Protein AF-A0A7S1M5G4-F1 (afdb_monomer_lite)

Secondary structure (DSSP, 8-state):
---EEEEEEESSSTT---GGGEEEEE-SSHHHHHHHHHHSTT--EEEEETTT-EEEEE-S---EEEEEEEEEEEE-PPPGGGS--SS-------TT---PPP---EEE--HHHHHHHHHHHHH-HHHHHHHHHHHH-SSSTT-----EEEEEES--TT-SS---TTPPPPPPPPSSTT---TTSB-TTS-B--EEETTEEEEEETTTHHHHSSS-GGG-TT----EEEE--TT-TT----HHHHHHHHHHHHHHHH-TT-EEEEEES---GGGBTTS-SS--TTSSBBPPSHHHHHHHHHHHHHHHHHHHHTT---SEEESSSSTT---SSS--B--HHHHHHHHHHHHHHHTT-SEEEEEEE-TT-THHHHHHHHHSTTT-SEEEE--SS--

Foldseek 3Di:
DQWFAQKDFAAQEQPHDDPVFWDKDFDQDPVRLVVVLVPDQQQFKWKAANVGRIITGGNHHGNHIYRHHRMTIDGHDTDPVRPDPDPDDDDDDDPVDDDDDDLFDAEEPELLNLVVLVVCCVVPVPVSLVVLCQDCAPDDPRRPNGQEYEYAQAHDPSDPDHDHQQADDWDDWDPDQLAGDPVQADPVRFGDFDDDDQKTKAWAAQCCVQPVDSRRNPDPRRPITTIGIDCLVSPSGHDDPSVVSVLVSVVSSCVNPVNRAYEYAYQADQLRQFQNSDQADDAVRFAGDDDPSSLLSLLVNVLCVQVVCVVSVRHHQEYEHHAQLCDGHRGRHGNYALLRSLVSLVSNCVRNPPPNAYAYHNEAQPCCVSSVSSCVSRPPSHPYHHYDHPDDD

Sequence (393 aa):
MNGGTNQACRGESSSDSLDSYFHLTTADSLNSCRLLCEAQTCCTGMEYNVASGRCELWTKKIEASSSVTGYTCQVWNPQPQCESWDGVTRIDVDATKEFQTMQGFGAAMTQSSAHVLKKLKDKNSALYNKVMNRLFGVRGKKAAGISMVRFPIGSCDYSRTEQTYDDVPQPPCATHKGECHPSCSKPNGACDPIFAGDLYFGMAGNCLGACGTSDCAGCTDCQECCCVASDYGLSSFGLDYETQDIVEVLQDAKAKNPHLVIMGSPWTPPRWLKWGGTLGGNSNQNTLLGGDAVLNAYAKYFLKVKQTFAGLGLPLDYLTLQNEPLHAPQYPGMYLSAEDYASLGQKVREKLGSTPKLLAYDHNWDNPEYATEVFQKAPGVFNGTAFHCYAGQ

InterPro domains:
  IPR001139 Glycoside hydrolase family 30 [PTHR11069] (228-390)
  IPR003609 PAN/Apple domain [PS50948] (9-73)
  IPR017853 Glycoside hydrolase superfamily [SSF51445] (102-171)
  IPR017853 Glycoside hydrolase superfamily [SSF51445] (231-391)
  IPR033453 Glycosyl hydrolase family 30, TIM-barrel domain [PF02055] (102-170)
  IPR033453 Glycosyl hydrolase family 30, TIM-barrel domain [PF02055] (228-326)

Radius of gyration: 31.98 Å; chains: 1; bounding box: 83×38×83 Å

pLDDT: mean 86.62, std 16.12, range [44.12, 98.88]

Structure (mmCIF, N/CA/C/O backbone):
data_AF-A0A7S1M5G4-F1
#
_entry.id   AF-A0A7S1M5G4-F1
#
loop_
_atom_site.group_PDB
_atom_site.id
_atom_site.type_symbol
_atom_site.label_atom_id
_atom_site.label_alt_id
_atom_site.label_comp_id
_atom_site.label_asym_id
_atom_site.label_entity_id
_atom_site.label_seq_id
_atom_site.pdbx_PDB_ins_code
_atom_site.Cartn_x
_atom_site.Cartn_y
_atom_site.Cartn_z
_atom_site.occupancy
_atom_site.B_iso_or_equiv
_atom_site.auth_seq_id
_atom_site.auth_comp_id
_atom_site.auth_asym_id
_atom_site.auth_atom_id
_atom_site.pdbx_PDB_model_num
ATOM 1 N N . MET A 1 1 ? -46.353 0.782 44.910 1.00 51.69 1 MET A N 1
ATOM 2 C CA . MET A 1 1 ? -45.081 0.030 45.002 1.00 51.69 1 MET A CA 1
ATOM 3 C C . MET A 1 1 ? -44.900 -0.582 43.631 1.00 51.69 1 MET A C 1
ATOM 5 O O . MET A 1 1 ? -45.645 -1.494 43.315 1.00 51.69 1 MET A O 1
ATOM 9 N N . ASN A 1 2 ? -44.042 -0.011 42.786 1.00 65.25 2 ASN A N 1
ATOM 10 C CA . ASN A 1 2 ? -44.103 -0.252 41.336 1.00 65.25 2 ASN A CA 1
ATOM 11 C C . ASN A 1 2 ? -43.079 -1.297 40.872 1.00 65.25 2 ASN A C 1
ATOM 13 O O . ASN A 1 2 ? -42.694 -1.318 39.721 1.00 65.25 2 ASN A O 1
ATOM 17 N N . GLY A 1 3 ? -42.601 -2.154 41.768 1.00 79.19 3 GLY A N 1
ATOM 18 C CA . GLY A 1 3 ? -41.610 -3.178 41.463 1.00 79.19 3 GLY A CA 1
ATOM 19 C C . GLY A 1 3 ? -41.200 -3.929 42.724 1.00 79.19 3 GLY A C 1
ATOM 20 O O . GLY A 1 3 ? -41.674 -3.630 43.823 1.00 79.19 3 GLY A O 1
ATOM 21 N N . GLY A 1 4 ? -40.326 -4.916 42.571 1.00 91.25 4 GLY A N 1
ATOM 22 C CA . GLY A 1 4 ? -39.830 -5.744 43.662 1.00 91.25 4 GLY A CA 1
ATOM 23 C C . GLY A 1 4 ? -39.446 -7.148 43.213 1.00 91.25 4 GLY A C 1
ATOM 24 O O . GLY A 1 4 ? -39.550 -7.509 42.043 1.00 91.25 4 GLY A O 1
ATOM 25 N N . THR A 1 5 ? -38.998 -7.954 44.169 1.00 93.75 5 THR A N 1
ATOM 26 C CA . THR A 1 5 ? -38.780 -9.390 43.973 1.00 93.75 5 THR A CA 1
ATOM 27 C C . THR A 1 5 ? -40.122 -10.125 43.946 1.00 93.75 5 THR A C 1
ATOM 29 O O . THR A 1 5 ? -41.045 -9.760 44.673 1.00 93.75 5 THR A O 1
ATOM 32 N N . ASN A 1 6 ? -40.219 -11.179 43.135 1.00 95.38 6 ASN A N 1
ATOM 33 C CA . ASN A 1 6 ? -41.458 -11.899 42.816 1.00 95.38 6 ASN A CA 1
ATOM 34 C C . ASN A 1 6 ? -42.544 -10.990 42.218 1.00 95.38 6 ASN A C 1
ATOM 36 O O . ASN A 1 6 ? -43.731 -11.122 42.525 1.00 95.38 6 ASN A O 1
ATOM 40 N N . GLN A 1 7 ? -42.117 -10.043 41.383 1.00 96.38 7 GLN A N 1
ATOM 41 C CA . GLN A 1 7 ? -42.983 -9.101 40.687 1.00 96.38 7 GLN A CA 1
ATOM 42 C C . GLN A 1 7 ? -42.578 -9.027 39.218 1.00 96.38 7 GLN A C 1
ATOM 44 O O . GLN A 1 7 ? -41.393 -8.927 38.901 1.00 96.38 7 GLN A O 1
ATOM 49 N N . ALA A 1 8 ? -43.579 -9.045 38.351 1.00 95.38 8 ALA A N 1
ATOM 50 C CA . ALA A 1 8 ? -43.473 -8.793 36.925 1.00 95.38 8 ALA A CA 1
ATOM 51 C C . ALA A 1 8 ? -43.920 -7.348 36.635 1.00 95.38 8 ALA A C 1
ATOM 53 O O . ALA A 1 8 ? -44.889 -6.874 37.238 1.00 95.38 8 ALA A O 1
ATOM 54 N N . CYS A 1 9 ? -43.207 -6.638 35.766 1.00 95.88 9 CYS A N 1
ATOM 55 C CA . CYS A 1 9 ? -43.467 -5.239 35.443 1.00 95.88 9 CYS A CA 1
ATOM 56 C C . CYS A 1 9 ? -44.732 -5.095 34.597 1.00 95.88 9 CYS A C 1
ATOM 58 O O . CYS A 1 9 ? -45.063 -5.961 33.787 1.00 95.88 9 CYS A O 1
ATOM 60 N N . ARG A 1 10 ? -45.490 -4.020 34.811 1.00 95.06 10 ARG A N 1
ATOM 61 C CA . ARG A 1 10 ? -46.729 -3.743 34.082 1.00 95.06 10 ARG A CA 1
ATOM 62 C C . ARG A 1 10 ? -46.830 -2.263 33.729 1.00 95.06 10 ARG A C 1
ATOM 64 O O . ARG A 1 10 ? -46.218 -1.422 34.384 1.00 95.06 10 ARG A O 1
ATOM 71 N N . GLY A 1 11 ? -47.619 -1.963 32.701 1.00 91.50 11 GLY A N 1
ATOM 72 C CA . GLY A 1 11 ? -47.947 -0.592 32.316 1.00 91.50 11 GLY A CA 1
ATOM 73 C C . GLY A 1 11 ? -48.905 0.058 33.317 1.00 91.50 11 GLY A C 1
ATOM 74 O O . GLY A 1 11 ? -48.614 0.132 34.507 1.00 91.50 11 GLY A O 1
ATOM 75 N N . GLU A 1 12 ? -50.064 0.513 32.855 1.00 90.25 12 GLU A N 1
ATOM 76 C CA . GLU A 1 12 ? -51.000 1.329 33.651 1.00 90.25 12 GLU A CA 1
ATOM 77 C C . GLU A 1 12 ? -51.749 0.535 34.739 1.00 90.25 12 GLU A C 1
ATOM 79 O O . GLU A 1 12 ? -52.248 1.099 35.712 1.00 90.25 12 GLU A O 1
ATOM 84 N N . SER A 1 13 ? -51.843 -0.790 34.599 1.00 92.19 13 SER A N 1
ATOM 85 C CA . SER A 1 13 ? -52.548 -1.674 35.537 1.00 92.19 13 SER A CA 1
ATOM 86 C C . SER A 1 13 ? -51.855 -3.029 35.661 1.00 92.19 13 SER A C 1
ATOM 88 O O . SER A 1 13 ? -51.058 -3.399 34.808 1.00 92.19 13 SER A O 1
ATOM 90 N N . SER A 1 14 ? -52.178 -3.824 36.685 1.00 92.31 14 SER A N 1
ATOM 91 C CA . SER A 1 14 ? -51.557 -5.146 36.902 1.00 92.31 14 SER A CA 1
ATOM 92 C C . SER A 1 14 ? -51.797 -6.162 35.767 1.00 92.31 14 SER A C 1
ATOM 94 O O . SER A 1 14 ? -51.085 -7.168 35.679 1.00 92.31 14 SER A O 1
ATOM 96 N N . SER A 1 15 ? -52.770 -5.899 34.892 1.00 91.50 15 SER A N 1
ATOM 97 C CA . SER A 1 15 ? -53.077 -6.679 33.686 1.00 91.50 15 SER A CA 1
ATOM 98 C C . SER A 1 15 ? -52.502 -6.093 32.390 1.00 91.50 15 SER A C 1
ATOM 100 O O . SER A 1 15 ? -52.625 -6.729 31.349 1.00 91.50 15 SER A O 1
ATOM 102 N N . ASP A 1 16 ? -51.895 -4.904 32.421 1.00 91.25 16 ASP A N 1
ATOM 103 C CA . ASP A 1 16 ? -51.345 -4.237 31.234 1.00 91.25 16 ASP A CA 1
ATOM 104 C C . ASP A 1 16 ? -49.922 -4.743 30.932 1.00 91.25 16 ASP A C 1
ATOM 106 O O . ASP A 1 16 ? -48.949 -4.316 31.560 1.00 91.25 16 ASP A O 1
ATOM 110 N N . SER A 1 17 ? -49.806 -5.701 30.008 1.00 90.00 17 SER A N 1
ATOM 111 C CA . SER A 1 17 ? -48.555 -6.408 29.690 1.00 90.00 17 SER A CA 1
ATOM 112 C C . SER A 1 17 ? -48.331 -6.584 28.181 1.00 90.00 17 SER A C 1
ATOM 114 O O . SER A 1 17 ? -48.199 -7.709 27.701 1.00 90.00 17 SER A O 1
ATOM 116 N N . LEU A 1 18 ? -48.344 -5.492 27.414 1.00 90.25 18 LEU A N 1
ATOM 117 C CA . LEU A 1 18 ? -48.085 -5.549 25.972 1.00 90.25 18 LEU A CA 1
ATOM 118 C C . LEU A 1 18 ? -46.587 -5.689 25.669 1.00 90.25 18 LEU A C 1
ATOM 120 O O . LEU A 1 18 ? -45.767 -4.953 26.214 1.00 90.25 18 LEU A O 1
ATOM 124 N N . ASP A 1 19 ? -46.253 -6.554 24.708 1.00 88.31 19 ASP A N 1
ATOM 125 C CA . ASP A 1 19 ? -44.872 -6.769 24.244 1.00 88.31 19 ASP A CA 1
ATOM 126 C C . ASP A 1 19 ? -44.229 -5.505 23.642 1.00 88.31 19 ASP A C 1
ATOM 128 O O . ASP A 1 19 ? -43.011 -5.406 23.540 1.00 88.31 19 ASP A O 1
ATOM 132 N N . SER A 1 20 ? -45.031 -4.509 23.252 1.00 85.44 20 SER A N 1
ATOM 133 C CA . SER A 1 20 ? -44.547 -3.232 22.716 1.00 85.44 20 SER A CA 1
ATOM 134 C C . SER A 1 20 ? -43.922 -2.306 23.767 1.00 85.44 20 SER A C 1
ATOM 136 O O . SER A 1 20 ? -43.334 -1.290 23.401 1.00 85.44 20 SER A O 1
ATOM 138 N N . TYR A 1 21 ? -44.047 -2.616 25.060 1.00 89.25 21 TYR A N 1
ATOM 139 C CA . TYR A 1 21 ? -43.572 -1.754 26.149 1.00 89.25 21 TYR A CA 1
ATOM 140 C C . TYR A 1 21 ? -42.104 -1.945 26.507 1.00 89.25 21 TYR A C 1
ATOM 142 O O . TYR A 1 21 ? -41.546 -1.134 27.251 1.00 89.25 21 TYR A O 1
ATOM 150 N N . PHE A 1 22 ? -41.489 -3.016 26.016 1.00 91.00 22 PHE A N 1
ATOM 151 C CA . PHE A 1 22 ? -40.137 -3.388 26.380 1.00 91.00 22 PHE A CA 1
ATOM 152 C C . PHE A 1 22 ? -39.385 -4.024 25.215 1.00 91.00 22 PHE A C 1
ATOM 154 O O . PHE A 1 22 ? -39.954 -4.567 24.272 1.00 91.00 22 PHE A O 1
ATOM 161 N N . HIS A 1 23 ? -38.063 -3.985 25.307 1.00 90.19 23 HIS A N 1
ATOM 162 C CA . HIS A 1 23 ? -37.179 -4.775 24.467 1.00 90.19 23 HIS A CA 1
ATOM 163 C C . HIS A 1 23 ? -36.795 -6.056 25.197 1.00 90.19 23 HIS A C 1
ATOM 165 O O . HIS A 1 23 ? -36.239 -6.015 26.294 1.00 90.19 23 HIS A O 1
ATOM 171 N N . LEU A 1 24 ? -37.104 -7.199 24.588 1.00 93.38 24 LEU A N 1
ATOM 172 C CA . LEU A 1 24 ? -36.781 -8.506 25.141 1.00 93.38 24 LEU A CA 1
ATOM 173 C C . LEU A 1 24 ? -35.342 -8.905 24.788 1.00 93.38 24 LEU A C 1
ATOM 175 O O . LEU A 1 24 ? -34.947 -8.868 23.625 1.00 93.38 24 LEU A O 1
ATOM 179 N N . THR A 1 25 ? -34.576 -9.324 25.790 1.00 94.62 25 THR A N 1
ATOM 180 C CA . THR A 1 25 ? -33.211 -9.843 25.655 1.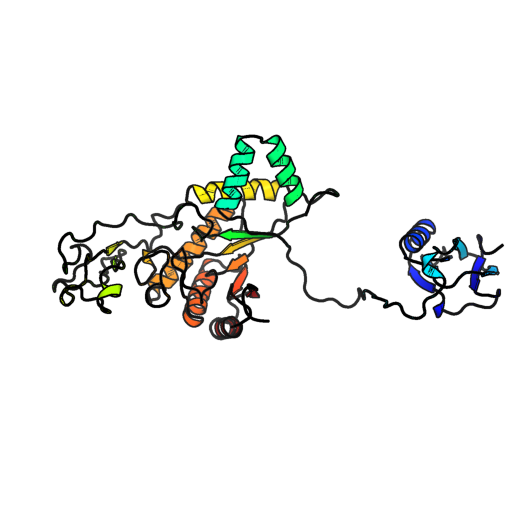00 94.62 25 THR A CA 1
ATOM 181 C C . THR A 1 25 ? -32.931 -10.913 26.722 1.00 94.62 25 THR A C 1
ATOM 183 O O . THR A 1 25 ? -33.824 -11.329 27.468 1.00 94.62 25 THR A O 1
ATOM 186 N N . THR A 1 26 ? -31.688 -11.376 26.803 1.00 95.50 26 THR A N 1
ATOM 187 C CA . THR A 1 26 ? -31.200 -12.305 27.828 1.00 95.50 26 THR A CA 1
ATOM 188 C C . THR A 1 26 ? -30.064 -11.684 28.628 1.00 95.50 26 THR A C 1
ATOM 190 O O . THR A 1 26 ? -29.236 -10.956 28.082 1.00 95.50 26 THR A O 1
ATOM 193 N N . ALA A 1 27 ? -29.998 -11.995 29.919 1.00 94.62 27 ALA A N 1
ATOM 194 C CA . ALA A 1 27 ? -28.924 -11.570 30.803 1.00 94.62 27 ALA A CA 1
ATOM 195 C C . ALA A 1 27 ? -28.550 -12.694 31.776 1.00 94.62 27 ALA A C 1
ATOM 197 O O . ALA A 1 27 ? -29.420 -13.388 32.291 1.00 94.62 27 ALA A O 1
ATOM 198 N N . ASP A 1 28 ? -27.262 -12.824 32.089 1.00 94.50 28 ASP A N 1
ATOM 199 C CA . ASP A 1 28 ? -26.770 -13.894 32.977 1.00 94.50 28 ASP A CA 1
ATOM 200 C C . ASP A 1 28 ? -27.053 -13.622 34.465 1.00 94.50 28 ASP A C 1
ATOM 202 O O . ASP A 1 28 ? -26.848 -14.473 35.331 1.00 94.50 28 ASP A O 1
ATOM 206 N N . SER A 1 29 ? -27.469 -12.398 34.794 1.00 96.44 29 SER A N 1
ATOM 207 C CA . SER A 1 29 ? -27.808 -11.999 36.155 1.00 96.44 29 SER A CA 1
ATOM 208 C C . SER A 1 29 ? -28.737 -10.788 36.170 1.00 96.44 29 SER A C 1
ATOM 210 O O . SER A 1 29 ? -28.767 -9.995 35.225 1.00 96.44 29 SER A O 1
ATOM 212 N N . LEU A 1 30 ? -29.411 -10.578 37.305 1.00 95.38 30 LEU A N 1
ATOM 213 C CA . LEU A 1 30 ? -30.188 -9.363 37.571 1.00 95.38 30 LEU A CA 1
ATOM 214 C C . LEU A 1 30 ? -29.339 -8.095 37.376 1.00 95.38 30 LEU A C 1
ATOM 216 O O . LEU A 1 30 ? -29.809 -7.106 36.823 1.00 95.38 30 LEU A O 1
ATOM 220 N N . ASN A 1 31 ? -28.073 -8.126 37.807 1.00 96.19 31 ASN A N 1
ATOM 221 C CA . ASN A 1 31 ? -27.172 -6.985 37.667 1.00 96.19 31 ASN A CA 1
ATOM 222 C C . ASN A 1 31 ? -26.792 -6.725 36.203 1.00 96.19 31 ASN A C 1
ATOM 224 O O . ASN A 1 31 ? -26.692 -5.571 35.800 1.00 96.19 31 ASN A O 1
ATOM 228 N N . SER A 1 32 ? -26.616 -7.777 35.403 1.00 95.25 32 SER A N 1
ATOM 229 C CA . SER A 1 32 ? -26.372 -7.647 33.964 1.00 95.25 32 SER A CA 1
ATOM 230 C C . SER A 1 32 ? -27.593 -7.054 33.252 1.00 95.25 32 SER A C 1
ATOM 232 O O . SER A 1 32 ? -27.435 -6.129 32.462 1.00 95.25 32 SER A O 1
ATOM 234 N N . CYS A 1 33 ? -28.808 -7.507 33.590 1.00 96.50 33 CYS A N 1
ATOM 235 C CA . CYS A 1 33 ? -30.053 -6.947 33.049 1.00 96.50 33 CYS A CA 1
ATOM 236 C C . CYS A 1 33 ? -30.210 -5.458 33.411 1.00 96.50 33 CYS A C 1
ATOM 238 O O . CYS A 1 33 ? -30.519 -4.630 32.555 1.00 96.50 33 CYS A O 1
ATOM 240 N N . ARG A 1 34 ? -29.869 -5.089 34.654 1.00 94.69 34 ARG A N 1
ATOM 241 C CA . ARG A 1 34 ? -29.822 -3.689 35.095 1.00 94.69 34 ARG A CA 1
ATOM 242 C C . ARG A 1 34 ? -28.866 -2.838 34.260 1.00 94.69 34 ARG A C 1
ATOM 244 O O . ARG A 1 34 ? -29.257 -1.776 33.795 1.00 94.69 34 ARG A O 1
ATOM 251 N N . LEU A 1 35 ? -27.628 -3.297 34.070 1.00 92.75 35 LEU A N 1
ATOM 252 C CA . LEU A 1 35 ? -26.618 -2.551 33.311 1.00 92.75 35 LEU A CA 1
ATOM 253 C C . LEU A 1 35 ? -27.029 -2.355 31.845 1.00 92.75 35 LEU A C 1
ATOM 255 O O . LEU A 1 35 ? -26.733 -1.312 31.269 1.00 92.75 35 LEU A O 1
ATOM 259 N N . LEU A 1 36 ? -27.733 -3.326 31.254 1.00 92.12 36 LEU A N 1
ATOM 260 C CA . LEU A 1 36 ? -28.307 -3.185 29.914 1.00 92.12 36 LEU A CA 1
ATOM 261 C C . LEU A 1 36 ? -29.369 -2.079 29.869 1.00 92.12 36 LEU A C 1
ATOM 263 O O . LEU A 1 36 ? -29.346 -1.265 28.950 1.00 92.12 36 LEU A O 1
ATOM 267 N N . CYS A 1 37 ? -30.250 -2.008 30.871 1.00 90.12 37 CYS A N 1
ATOM 268 C CA . CYS A 1 37 ? -31.237 -0.932 30.990 1.00 90.12 37 CYS A CA 1
ATOM 269 C C . CYS A 1 37 ? -30.565 0.438 31.183 1.00 90.12 37 CYS A C 1
ATOM 271 O O . CYS A 1 37 ? -30.880 1.381 30.466 1.00 90.12 37 CYS A O 1
ATOM 273 N N . GLU A 1 38 ? -29.583 0.548 32.083 1.00 87.62 38 GLU A N 1
ATOM 274 C CA . GLU A 1 38 ? -28.849 1.800 32.342 1.00 87.62 38 GLU A CA 1
ATOM 275 C C . GLU A 1 38 ? -28.048 2.295 31.125 1.00 87.62 38 GLU A C 1
ATOM 277 O O . GLU A 1 38 ? -27.834 3.498 30.969 1.00 87.62 38 GLU A O 1
ATOM 282 N N . ALA A 1 39 ? -27.613 1.384 30.250 1.00 85.12 39 ALA A N 1
ATOM 283 C CA . ALA A 1 39 ? -26.938 1.719 28.999 1.00 85.12 39 ALA A CA 1
ATOM 284 C C . ALA A 1 39 ? -27.905 2.158 27.884 1.00 85.12 39 ALA A C 1
ATOM 286 O O . ALA A 1 39 ? -27.467 2.773 26.907 1.00 85.12 39 ALA A O 1
ATOM 287 N N . GLN A 1 40 ? -29.201 1.852 27.999 1.00 79.31 40 GLN A N 1
ATOM 288 C CA . GLN A 1 40 ? -30.201 2.256 27.018 1.00 79.31 40 GLN A CA 1
ATOM 289 C C . GLN A 1 40 ? -30.730 3.660 27.302 1.00 79.31 40 GLN A C 1
ATOM 291 O O . GLN A 1 40 ? -31.157 4.007 28.403 1.00 79.31 40 GLN A O 1
ATOM 296 N N . THR A 1 41 ? -30.757 4.478 26.251 1.00 73.06 41 THR A N 1
ATOM 297 C CA . THR A 1 41 ? -31.410 5.786 26.315 1.00 73.06 41 THR A CA 1
ATOM 298 C C . THR A 1 41 ? -32.909 5.555 26.499 1.00 73.06 41 THR A C 1
ATOM 300 O O . THR A 1 41 ? -33.512 4.827 25.719 1.00 73.06 41 THR A O 1
ATOM 303 N N . CYS A 1 42 ? -33.501 6.165 27.529 1.00 76.56 42 CYS A N 1
ATOM 304 C CA . CYS A 1 42 ? -34.930 6.063 27.851 1.00 76.56 42 CYS A CA 1
ATOM 305 C C . CYS A 1 42 ? -35.431 4.729 28.416 1.00 76.56 42 CYS A C 1
ATOM 307 O O . CYS A 1 42 ? -36.637 4.490 28.416 1.00 76.56 42 CYS A O 1
ATOM 309 N N . CYS A 1 43 ? -34.549 3.898 28.977 1.00 88.12 43 CYS A N 1
ATOM 310 C CA . CYS A 1 43 ? -35.015 2.795 29.808 1.00 88.12 43 CYS A CA 1
ATOM 311 C C . CYS A 1 43 ? -35.686 3.337 31.083 1.00 88.12 43 CYS A C 1
ATOM 313 O O . CYS A 1 43 ? -35.100 4.110 31.842 1.00 88.12 43 CYS A O 1
ATOM 315 N N . THR A 1 44 ? -36.933 2.944 31.304 1.00 90.00 44 THR A N 1
ATOM 316 C CA . THR A 1 44 ? -37.749 3.320 32.469 1.00 90.00 44 THR A CA 1
ATOM 317 C C . THR A 1 44 ? -37.773 2.223 33.530 1.00 90.00 44 THR A C 1
ATOM 319 O O . THR A 1 44 ? -38.327 2.405 34.614 1.00 90.00 44 THR A O 1
ATOM 322 N N . GLY A 1 45 ? -37.197 1.060 33.227 1.00 93.38 45 GLY A N 1
ATOM 323 C CA . GLY A 1 45 ? -37.510 -0.149 33.960 1.00 93.38 45 GLY A CA 1
ATOM 324 C C . GLY A 1 45 ? -36.857 -1.405 33.419 1.00 93.38 45 GLY A C 1
ATOM 325 O O . GLY A 1 45 ? -36.471 -1.463 32.258 1.00 93.38 45 GLY A O 1
ATOM 326 N N . MET A 1 46 ? -36.801 -2.449 34.234 1.00 95.25 46 MET A N 1
ATOM 327 C CA . MET A 1 46 ? -36.443 -3.778 33.764 1.00 95.25 46 MET A CA 1
ATOM 328 C C . MET A 1 46 ? -37.191 -4.861 34.520 1.00 95.25 46 MET A C 1
ATOM 330 O O . MET A 1 46 ? -37.457 -4.730 35.717 1.00 95.25 46 MET A O 1
ATOM 334 N N . GLU A 1 47 ? -37.472 -5.948 33.813 1.00 97.00 47 GLU A N 1
ATOM 335 C CA . GLU A 1 47 ? -37.984 -7.190 34.375 1.00 97.00 47 GLU A CA 1
ATOM 336 C C . GLU A 1 47 ? -36.963 -8.305 34.145 1.00 97.00 47 GLU A C 1
ATOM 338 O O . GLU A 1 47 ? -36.491 -8.498 33.029 1.00 97.00 47 GLU A O 1
ATOM 343 N N . TYR A 1 48 ? -36.633 -9.070 35.183 1.00 98.06 48 TYR A N 1
ATOM 344 C CA . TYR A 1 48 ? -35.691 -10.180 35.074 1.00 98.06 48 TYR A CA 1
ATOM 345 C C . TYR A 1 48 ? -36.250 -11.468 35.669 1.00 98.06 48 TYR A C 1
ATOM 347 O O . TYR A 1 48 ? -36.682 -11.477 36.823 1.00 98.06 48 TYR A O 1
ATOM 355 N N . ASN A 1 49 ? -36.179 -12.570 34.920 1.00 97.81 49 ASN A N 1
ATOM 356 C CA . ASN A 1 49 ? -36.513 -13.907 35.401 1.00 97.81 49 ASN A CA 1
ATOM 357 C C . ASN A 1 49 ? -35.251 -14.738 35.661 1.00 97.81 49 ASN A C 1
ATOM 359 O O . ASN A 1 49 ? -34.485 -15.038 34.747 1.00 97.81 49 ASN A O 1
ATOM 363 N N . VAL A 1 50 ? -35.076 -15.187 36.905 1.00 93.38 50 VAL A N 1
ATOM 364 C CA . VAL A 1 50 ? -33.852 -15.889 37.330 1.00 93.38 50 VAL A CA 1
ATOM 365 C C . VAL A 1 50 ? -33.671 -17.276 36.706 1.00 93.38 50 VAL A C 1
ATOM 367 O O . VAL A 1 50 ? -32.541 -17.716 36.536 1.00 93.38 50 VAL A O 1
ATOM 370 N N . ALA A 1 51 ? -34.759 -17.969 36.363 1.00 94.62 51 ALA A N 1
ATOM 371 C CA . ALA A 1 51 ? -34.694 -19.342 35.863 1.00 94.62 51 ALA A CA 1
ATOM 372 C C . ALA A 1 51 ? -34.346 -19.415 34.370 1.00 94.62 51 ALA A C 1
ATOM 374 O O . ALA A 1 51 ? -33.712 -20.368 33.931 1.00 94.62 51 ALA A O 1
ATOM 375 N N . SER A 1 52 ? -34.776 -18.417 33.596 1.00 95.69 52 SER A N 1
ATOM 376 C CA . SER A 1 52 ? -34.615 -18.385 32.136 1.00 95.69 52 SER A CA 1
ATOM 377 C C . SER A 1 52 ? -33.557 -17.396 31.650 1.00 95.69 52 SER A C 1
ATOM 379 O O . SER A 1 52 ? -33.202 -17.428 30.477 1.00 95.69 52 SER A O 1
ATOM 381 N N . GLY A 1 53 ? -33.088 -16.486 32.509 1.00 95.69 53 GLY A N 1
ATOM 382 C CA . GLY A 1 53 ? -32.246 -15.362 32.092 1.00 95.69 53 GLY A CA 1
ATOM 383 C C . GLY A 1 53 ? -32.998 -14.317 31.259 1.00 95.69 53 GLY A C 1
ATOM 384 O O . GLY A 1 53 ? -32.380 -13.403 30.717 1.00 95.69 53 GLY A O 1
ATOM 385 N N . ARG A 1 54 ? -34.329 -14.434 31.139 1.00 97.31 54 ARG A N 1
ATOM 386 C CA . ARG A 1 54 ? -35.176 -13.492 30.400 1.00 97.31 54 ARG A CA 1
ATOM 387 C C . ARG A 1 54 ? -35.076 -12.103 31.025 1.00 97.31 54 ARG A C 1
ATOM 389 O O . ARG A 1 54 ? -35.299 -11.958 32.226 1.00 97.31 54 ARG A O 1
ATOM 396 N N . CYS A 1 55 ? -34.766 -11.108 30.202 1.00 97.31 55 CYS A N 1
ATOM 397 C CA . CYS A 1 55 ? -34.572 -9.718 30.593 1.00 97.31 55 CYS A CA 1
ATOM 398 C C . CYS A 1 55 ? -35.423 -8.814 29.690 1.00 97.31 55 CYS A C 1
ATOM 400 O O . CYS A 1 55 ? -35.210 -8.767 28.481 1.00 97.31 55 CYS A O 1
ATOM 402 N N . GLU A 1 56 ? -36.399 -8.116 30.258 1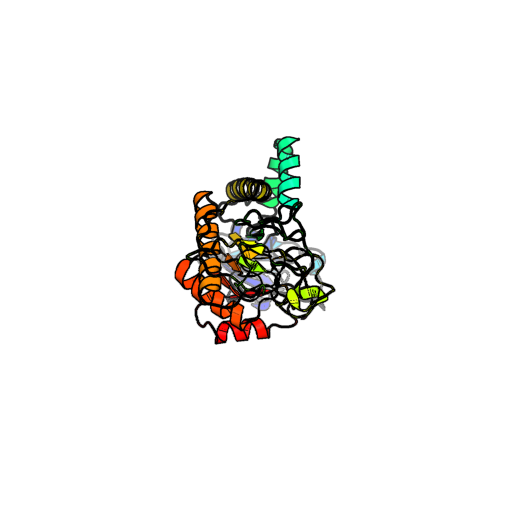.00 96.12 56 GLU A N 1
ATOM 403 C CA . GLU A 1 56 ? -37.162 -7.076 29.569 1.00 96.12 56 GLU A CA 1
ATOM 404 C C . GLU A 1 56 ? -36.585 -5.709 29.925 1.00 96.12 56 GLU A C 1
ATOM 406 O O . GLU A 1 56 ? -36.441 -5.392 31.104 1.00 96.12 56 GLU A O 1
ATOM 411 N N . LEU A 1 57 ? -36.297 -4.884 28.924 1.00 94.06 57 LEU A N 1
ATOM 412 C CA . LEU A 1 57 ? -35.852 -3.502 29.093 1.00 94.06 57 LEU A CA 1
ATOM 413 C C . LEU A 1 57 ? -37.017 -2.575 28.748 1.00 94.06 57 LEU A C 1
ATOM 415 O O . LEU A 1 57 ? -37.371 -2.432 27.578 1.00 94.06 57 LEU A O 1
ATOM 419 N N . TRP A 1 58 ? -37.653 -1.995 29.759 1.00 91.75 58 TRP A N 1
ATOM 420 C CA . TRP A 1 58 ? -38.895 -1.241 29.607 1.00 91.75 58 TRP A CA 1
ATOM 421 C C . TRP A 1 58 ? -38.647 0.163 29.075 1.00 91.75 58 TRP A C 1
ATOM 423 O O . TRP A 1 58 ? -37.881 0.935 29.648 1.00 91.75 58 TRP A O 1
ATOM 433 N N . THR A 1 59 ? -39.360 0.526 28.016 1.00 86.75 59 THR A N 1
ATOM 434 C CA . THR A 1 59 ? -39.327 1.853 27.388 1.00 86.75 59 THR A CA 1
ATOM 435 C C . THR A 1 59 ? -40.608 2.643 27.657 1.00 86.75 59 THR A C 1
ATOM 437 O O . THR A 1 59 ? -40.561 3.871 27.720 1.00 86.75 59 THR A O 1
ATOM 440 N N . LYS A 1 60 ? -41.740 1.965 27.903 1.00 86.06 60 LYS A N 1
ATOM 441 C CA . LYS A 1 60 ? -42.939 2.582 28.496 1.00 86.06 60 LYS A CA 1
ATOM 442 C C . LYS A 1 60 ? -42.783 2.640 30.014 1.00 86.06 60 LYS A C 1
ATOM 444 O O . LYS A 1 60 ? -42.329 1.680 30.625 1.00 86.06 60 LYS A O 1
ATOM 449 N N . LYS A 1 61 ? -43.225 3.739 30.625 1.00 88.69 61 LYS A N 1
ATOM 450 C CA . LYS A 1 61 ? -43.263 3.907 32.082 1.00 88.69 61 LYS A CA 1
ATOM 451 C C . LYS A 1 61 ? -43.988 2.733 32.760 1.00 88.69 61 LYS A C 1
ATOM 453 O O . LYS A 1 61 ? -45.121 2.414 32.406 1.00 88.69 61 LYS A O 1
ATOM 458 N N . ILE A 1 62 ? -43.339 2.134 33.758 1.00 91.00 62 ILE A N 1
ATOM 459 C CA . ILE A 1 62 ? -43.930 1.099 34.615 1.00 91.00 62 ILE A CA 1
ATOM 460 C C . ILE A 1 62 ? -44.747 1.780 35.710 1.00 91.00 62 ILE A C 1
ATOM 462 O O . ILE A 1 62 ? -44.199 2.467 36.580 1.00 91.00 62 ILE A O 1
ATOM 466 N N . GLU A 1 63 ? -46.059 1.576 35.693 1.00 90.94 63 GLU A N 1
ATOM 467 C CA . GLU A 1 63 ? -46.973 2.172 36.674 1.00 90.94 63 GLU A CA 1
ATOM 468 C C . GLU A 1 63 ? -47.615 1.128 37.592 1.00 90.94 63 GLU A C 1
ATOM 470 O O . GLU A 1 63 ? -48.114 1.476 38.664 1.00 90.94 63 GLU A O 1
ATOM 475 N N . ALA A 1 64 ? -47.496 -0.156 37.249 1.00 93.62 64 ALA A N 1
ATOM 476 C CA . ALA A 1 64 ? -47.978 -1.269 38.046 1.00 93.62 64 ALA A CA 1
ATOM 477 C C . ALA A 1 64 ? -47.001 -2.456 38.030 1.00 93.62 64 ALA A C 1
ATOM 479 O O . ALA A 1 64 ? -46.054 -2.529 37.250 1.00 93.62 64 ALA A O 1
ATOM 480 N N . SER A 1 65 ? -47.254 -3.428 38.901 1.00 94.69 65 SER A N 1
ATOM 481 C CA . SER A 1 65 ? -46.613 -4.738 38.848 1.00 94.69 65 SER A CA 1
ATOM 482 C C . SER A 1 65 ? -47.628 -5.829 39.181 1.00 94.69 65 SER A C 1
ATOM 484 O O . SER A 1 65 ? -48.706 -5.554 39.714 1.00 94.69 65 SER A O 1
ATOM 486 N N . SER A 1 66 ? -47.300 -7.072 38.845 1.00 95.38 66 SER A N 1
ATOM 487 C CA . SER A 1 66 ? -48.110 -8.245 39.177 1.00 95.38 66 SER A CA 1
ATOM 488 C C . SER A 1 66 ? -47.261 -9.296 39.880 1.00 95.38 66 SER A C 1
ATOM 490 O O . SER A 1 66 ? -46.101 -9.499 39.523 1.00 95.38 66 SER A O 1
ATOM 492 N N . SER A 1 67 ? -47.820 -9.975 40.881 1.00 95.62 67 SER A N 1
ATOM 493 C CA . SER A 1 67 ? -47.097 -10.991 41.649 1.00 95.62 67 SER A CA 1
ATOM 494 C C . SER A 1 67 ? -46.829 -12.235 40.811 1.00 95.62 67 SER A C 1
ATOM 496 O O . SER A 1 67 ? -47.734 -13.018 40.534 1.00 95.62 67 SER A O 1
ATOM 498 N N . VAL A 1 68 ? -45.563 -12.432 40.445 1.00 94.69 68 VAL A N 1
ATOM 499 C CA . VAL A 1 68 ? -45.101 -13.585 39.668 1.00 94.69 68 VAL A CA 1
ATOM 500 C C . VAL A 1 68 ? -43.783 -14.080 40.256 1.00 94.69 68 VAL A C 1
ATOM 502 O O . VAL A 1 68 ? -42.781 -13.365 40.279 1.00 94.69 68 VAL A O 1
ATOM 505 N N . THR A 1 69 ? -43.777 -15.312 40.762 1.00 95.88 69 THR A N 1
ATOM 506 C CA . THR A 1 69 ? -42.599 -15.914 41.401 1.00 95.88 69 THR A CA 1
ATOM 507 C C . THR A 1 69 ? -41.431 -16.042 40.423 1.00 95.88 69 THR A C 1
ATOM 509 O O . THR A 1 69 ? -41.607 -16.464 39.284 1.00 95.88 69 THR A O 1
ATOM 512 N N . GLY A 1 70 ? -40.223 -15.702 40.880 1.00 94.31 70 GLY A N 1
ATOM 513 C CA . GLY A 1 70 ? -38.995 -15.809 40.083 1.00 94.31 70 GLY A CA 1
ATOM 514 C C . GLY A 1 70 ? -38.713 -14.615 39.167 1.00 94.31 70 GLY A C 1
ATOM 515 O O . GLY A 1 70 ? -37.649 -14.580 38.550 1.00 94.31 70 GLY A O 1
ATOM 516 N N . TYR A 1 71 ? -39.619 -13.633 39.119 1.00 96.94 71 TYR A N 1
ATOM 517 C CA . TYR A 1 71 ? -39.438 -12.371 38.406 1.00 96.94 71 TYR A CA 1
ATOM 518 C C . TYR A 1 71 ? -39.023 -11.251 39.357 1.00 96.94 71 TYR A C 1
ATOM 520 O O . TYR A 1 71 ? -39.395 -11.239 40.530 1.00 96.94 71 TYR A O 1
ATOM 528 N N . THR A 1 72 ? -38.233 -10.308 38.864 1.00 97.69 72 THR A N 1
ATOM 529 C CA . THR A 1 72 ? -37.887 -9.080 39.577 1.00 97.69 72 THR A CA 1
ATOM 530 C C . THR A 1 72 ? -38.159 -7.897 38.673 1.00 97.69 72 THR A C 1
ATOM 532 O O . THR A 1 72 ? -37.560 -7.811 37.607 1.00 97.69 72 THR A O 1
ATOM 535 N N . CYS A 1 73 ? -39.012 -6.984 39.129 1.00 96.88 73 CYS A N 1
ATOM 536 C CA . CYS A 1 73 ? -39.306 -5.735 38.443 1.00 96.88 73 CYS A CA 1
ATOM 537 C C . CYS A 1 73 ? -38.576 -4.577 39.131 1.00 96.88 73 CYS A C 1
ATOM 539 O O . CYS A 1 73 ? -38.717 -4.392 40.343 1.00 96.88 73 CYS A O 1
ATOM 541 N N . GLN A 1 74 ? -37.808 -3.791 38.382 1.00 95.12 74 GLN A N 1
ATOM 542 C CA . GLN A 1 74 ? -37.187 -2.555 38.857 1.00 95.12 74 GLN A CA 1
ATOM 543 C C . GLN A 1 74 ? -37.639 -1.388 37.988 1.00 95.12 74 GLN A C 1
ATOM 545 O O . GLN A 1 74 ? -37.752 -1.527 36.775 1.00 95.12 74 GLN A O 1
ATOM 550 N N . VAL A 1 75 ? -37.894 -0.246 38.624 1.00 92.12 75 VAL A N 1
ATOM 551 C CA . VAL A 1 75 ? -38.388 0.972 37.972 1.00 92.12 75 VAL A CA 1
ATOM 552 C C . VAL A 1 75 ? -37.394 2.090 38.197 1.00 92.12 75 VAL A C 1
ATOM 554 O O . VAL A 1 75 ? -36.912 2.281 39.315 1.00 92.12 75 VAL A O 1
ATOM 557 N N . TRP A 1 76 ? -37.134 2.848 37.142 1.00 86.75 76 TRP A N 1
ATOM 558 C CA . TRP A 1 76 ? -36.347 4.068 37.165 1.00 86.75 76 TRP A CA 1
ATOM 559 C C . TRP A 1 76 ? -37.218 5.253 36.772 1.00 86.75 76 TRP A C 1
ATOM 561 O O . TRP A 1 76 ? -38.184 5.129 36.019 1.00 86.75 76 TRP A O 1
ATOM 571 N N . ASN A 1 77 ? -36.848 6.433 37.264 1.00 72.25 77 ASN A N 1
ATOM 572 C CA . ASN A 1 77 ? -37.424 7.656 36.732 1.00 72.25 77 ASN A CA 1
ATOM 573 C C . ASN A 1 77 ? -36.905 7.843 35.298 1.00 72.25 77 ASN A C 1
ATOM 575 O O . ASN A 1 77 ? -35.684 7.793 35.104 1.00 72.25 77 ASN A O 1
ATOM 579 N N . PRO A 1 78 ? -37.791 8.052 34.306 1.00 62.91 78 PRO A N 1
ATOM 580 C CA . PRO A 1 78 ? -37.361 8.345 32.950 1.00 62.91 78 PRO A CA 1
ATOM 581 C C . PRO A 1 78 ? -36.462 9.578 32.961 1.00 62.91 78 PRO A C 1
ATOM 583 O O . PRO A 1 78 ? -36.667 10.526 33.723 1.00 62.91 78 PRO A O 1
ATOM 586 N N . GLN A 1 79 ? -35.440 9.561 32.115 1.00 60.56 79 GLN A N 1
ATOM 587 C CA . GLN A 1 79 ? -34.654 10.762 31.888 1.00 60.56 79 GLN A CA 1
ATOM 588 C C . GLN A 1 79 ? -35.550 11.836 31.224 1.00 60.56 79 GLN A C 1
ATOM 590 O O . GLN A 1 79 ? -36.400 11.469 30.410 1.00 60.56 79 GLN A O 1
ATOM 595 N N . PRO A 1 80 ? -35.371 13.140 31.516 1.00 57.94 80 PRO A N 1
ATOM 596 C CA . PRO A 1 80 ? -36.263 14.212 31.042 1.00 57.94 80 PRO A CA 1
ATOM 597 C C . PRO A 1 80 ? -36.491 14.238 29.522 1.00 57.94 80 PRO A C 1
ATOM 599 O O . PRO A 1 80 ? -37.544 14.642 29.047 1.00 57.94 80 PRO A O 1
ATOM 602 N N . GLN A 1 81 ? -35.516 13.769 28.742 1.00 57.38 81 GLN A N 1
ATOM 603 C CA . GLN A 1 81 ? -35.571 13.684 27.281 1.00 57.38 81 GLN A CA 1
ATOM 604 C C . GLN A 1 81 ? -36.487 12.575 26.723 1.00 57.38 81 GLN A C 1
ATOM 606 O O . GLN A 1 81 ? -36.525 12.379 25.513 1.00 57.38 81 GLN A O 1
ATOM 611 N N . CYS A 1 82 ? -37.185 11.821 27.576 1.00 61.38 82 CYS A N 1
ATOM 612 C CA . CYS A 1 82 ? -37.911 10.608 27.191 1.00 61.38 82 CYS A CA 1
ATOM 613 C C . CYS A 1 82 ? -39.442 10.730 27.264 1.00 61.38 82 CYS A C 1
ATOM 615 O O . CYS A 1 82 ? -40.131 9.748 27.003 1.00 61.38 82 CYS A O 1
ATOM 617 N N . GLU A 1 83 ? -39.983 11.903 27.609 1.00 55.22 83 GLU A N 1
ATOM 618 C CA . GLU A 1 83 ? -41.419 12.090 27.883 1.00 55.22 83 GLU A CA 1
ATOM 619 C C . GLU A 1 83 ? -42.295 12.362 26.636 1.00 55.22 83 GLU A C 1
ATOM 621 O O . GLU A 1 83 ? -43.517 12.392 26.758 1.00 55.22 83 GLU A O 1
ATOM 626 N N . SER A 1 84 ? -41.736 12.478 25.420 1.00 53.19 84 SER A N 1
ATOM 627 C CA . SER A 1 84 ? -42.540 12.584 24.184 1.00 53.19 84 SER A CA 1
ATOM 628 C C . SER A 1 84 ? -41.779 12.129 22.930 1.00 53.19 84 SER A C 1
ATOM 630 O O . SER A 1 84 ? -40.766 12.733 22.581 1.00 53.19 84 SER A O 1
ATOM 632 N N . TRP A 1 85 ? -42.281 11.103 22.231 1.00 52.31 85 TRP A N 1
ATOM 633 C CA . TRP A 1 85 ? -41.681 10.529 21.009 1.00 52.31 85 TRP A CA 1
ATOM 634 C C . TRP A 1 85 ? -42.592 10.624 19.773 1.00 52.31 85 TRP A C 1
ATOM 636 O O . TRP A 1 85 ? -42.580 9.740 18.920 1.00 52.31 85 TRP A O 1
ATOM 646 N N . ASP A 1 86 ? -43.337 11.718 19.616 1.00 51.91 86 ASP A N 1
ATOM 647 C CA . ASP A 1 86 ? -43.742 12.123 18.267 1.00 51.91 86 ASP A CA 1
ATOM 648 C C . ASP A 1 86 ? -42.532 12.789 17.588 1.00 51.91 86 ASP A C 1
ATOM 650 O O . ASP A 1 86 ? -42.101 13.870 17.987 1.00 51.91 86 ASP A O 1
ATOM 654 N N . GLY A 1 87 ? -41.960 12.134 16.568 1.00 56.41 87 GLY A N 1
ATOM 655 C CA . GLY A 1 87 ? -41.035 12.780 15.624 1.00 56.41 87 GLY A CA 1
ATOM 656 C C . GLY A 1 87 ? -39.525 12.535 15.771 1.00 56.41 87 GLY A C 1
ATOM 657 O O . GLY A 1 87 ? -38.757 13.340 15.248 1.00 56.41 87 GLY A O 1
ATOM 658 N N . VAL A 1 88 ? -39.056 11.454 16.410 1.00 61.97 88 VAL A N 1
ATOM 659 C CA . VAL A 1 88 ? -37.609 11.131 16.458 1.00 61.97 88 VAL A CA 1
ATOM 660 C C . VAL A 1 88 ? -37.276 9.874 15.646 1.00 61.97 88 VAL A C 1
ATOM 662 O O . VAL A 1 88 ? -37.909 8.829 15.794 1.00 61.97 88 VAL A O 1
ATOM 665 N N . THR A 1 89 ? -36.241 9.961 14.807 1.00 75.75 89 THR A N 1
ATOM 666 C CA . THR A 1 89 ? -35.717 8.840 14.013 1.00 75.75 89 THR A CA 1
ATOM 667 C C . THR A 1 89 ? -34.953 7.849 14.892 1.00 75.75 89 THR A C 1
ATOM 669 O O . THR A 1 89 ? -33.948 8.200 15.509 1.00 75.75 89 THR A O 1
ATOM 672 N N . ARG A 1 90 ? -35.399 6.590 14.903 1.00 75.12 90 ARG A N 1
ATOM 673 C CA . ARG A 1 90 ? -34.737 5.465 15.576 1.00 75.12 90 ARG A CA 1
ATOM 674 C C . ARG A 1 90 ? -33.799 4.731 14.608 1.00 75.12 90 ARG A C 1
ATOM 676 O O . ARG A 1 90 ? -34.184 4.464 13.473 1.00 75.12 90 ARG A O 1
ATOM 683 N N . ILE A 1 91 ? -32.589 4.395 15.064 1.00 82.81 91 ILE A N 1
ATOM 684 C CA . ILE A 1 91 ? -31.615 3.565 14.334 1.00 82.81 91 ILE A CA 1
ATOM 685 C C . ILE A 1 91 ? -31.399 2.278 15.134 1.00 82.81 91 ILE A C 1
ATOM 687 O O . ILE A 1 91 ? -30.876 2.331 16.246 1.00 82.81 91 ILE A O 1
ATOM 691 N N . ASP A 1 92 ? -31.782 1.137 14.564 1.00 85.00 92 ASP A N 1
ATOM 692 C CA . ASP A 1 92 ? -31.574 -0.188 15.154 1.00 85.00 92 ASP A CA 1
ATOM 693 C C . ASP A 1 92 ? -30.443 -0.934 14.433 1.00 85.00 92 ASP A C 1
ATOM 695 O O . ASP A 1 92 ? -30.344 -0.904 13.205 1.00 85.00 92 ASP A O 1
ATOM 699 N N . VAL A 1 93 ? -29.592 -1.624 15.199 1.00 88.75 93 VAL A N 1
ATOM 700 C CA . VAL A 1 93 ? -28.506 -2.460 14.664 1.00 88.75 93 VAL A CA 1
ATOM 701 C C . VAL A 1 93 ? -28.949 -3.921 14.667 1.00 88.75 93 VAL A C 1
ATOM 703 O O . VAL A 1 93 ? -29.124 -4.523 15.724 1.00 88.75 93 VAL A O 1
ATOM 706 N N . ASP A 1 94 ? -29.104 -4.496 13.476 1.00 88.56 94 ASP A N 1
ATOM 707 C CA . ASP A 1 94 ? -29.438 -5.908 13.284 1.00 88.56 94 ASP A CA 1
ATOM 708 C C . ASP A 1 94 ? -28.159 -6.752 13.208 1.00 88.56 94 ASP A C 1
ATOM 710 O O . ASP A 1 94 ? -27.554 -6.904 12.147 1.00 88.56 94 ASP A O 1
ATOM 714 N N . ALA A 1 95 ? -27.744 -7.307 14.349 1.00 92.19 95 ALA A N 1
ATOM 715 C CA . ALA A 1 95 ? -26.537 -8.130 14.454 1.00 92.19 95 ALA A CA 1
ATOM 716 C C . ALA A 1 95 ? -26.639 -9.494 13.739 1.00 92.19 95 ALA A C 1
ATOM 718 O O . ALA A 1 95 ? -25.651 -10.220 13.693 1.00 92.19 95 ALA A O 1
ATOM 719 N N . THR A 1 96 ? -27.806 -9.859 13.189 1.00 92.31 96 THR A N 1
ATOM 720 C CA . THR A 1 96 ? -27.975 -11.095 12.402 1.00 92.31 96 THR A CA 1
ATOM 721 C C . THR A 1 96 ? -27.647 -10.905 10.920 1.00 92.31 96 THR A C 1
ATOM 723 O O . THR A 1 96 ? -27.512 -11.884 10.185 1.00 92.31 96 THR A O 1
ATOM 726 N N . LYS A 1 97 ? -27.501 -9.650 10.474 1.00 94.12 97 LYS A N 1
ATOM 727 C CA . LYS A 1 97 ? -27.122 -9.297 9.103 1.00 94.12 97 LYS A CA 1
ATOM 728 C C . LYS A 1 97 ? -25.648 -8.932 9.040 1.00 94.12 97 LYS A C 1
ATOM 730 O O . LYS A 1 97 ? -25.236 -7.859 9.473 1.00 94.12 97 LYS A O 1
ATOM 735 N N . GLU A 1 98 ? -24.866 -9.829 8.457 1.00 94.62 98 GLU A N 1
ATOM 736 C CA . GLU A 1 98 ? -23.428 -9.649 8.273 1.00 94.62 98 GLU A CA 1
ATOM 737 C C . GLU A 1 98 ? -23.094 -9.106 6.875 1.00 94.62 98 GLU A C 1
ATOM 739 O O . GLU A 1 98 ? -23.773 -9.401 5.890 1.00 94.62 98 GLU A O 1
ATOM 744 N N . PHE A 1 99 ? -22.015 -8.324 6.794 1.00 95.94 99 PHE A N 1
ATOM 745 C CA . PHE A 1 99 ? -21.448 -7.796 5.549 1.00 95.94 99 PHE A CA 1
ATOM 746 C C . PHE A 1 99 ? -19.936 -8.087 5.500 1.00 95.94 99 PHE A C 1
ATOM 748 O O . PHE A 1 99 ? -19.482 -9.142 5.941 1.00 95.94 99 PHE A O 1
ATOM 755 N N . GLN A 1 100 ? -19.123 -7.182 4.953 1.00 96.62 100 GLN A N 1
ATOM 756 C CA . GLN A 1 100 ? -17.677 -7.361 4.867 1.00 96.62 100 GLN A CA 1
ATOM 757 C C . GLN A 1 100 ? -16.989 -7.372 6.240 1.00 96.62 100 GLN A C 1
ATOM 759 O O . GLN A 1 100 ? -17.337 -6.619 7.150 1.00 96.62 100 GLN A O 1
ATOM 764 N N . THR A 1 101 ? -15.918 -8.158 6.357 1.00 96.12 101 THR A N 1
ATOM 765 C CA . THR A 1 101 ? -14.987 -8.062 7.487 1.00 96.12 101 THR A CA 1
ATOM 766 C C . THR A 1 101 ? -14.037 -6.880 7.304 1.00 96.12 101 THR A C 1
ATOM 768 O O . THR A 1 101 ? -13.349 -6.774 6.286 1.00 96.12 101 THR A O 1
ATOM 771 N N . MET A 1 102 ? -13.928 -6.028 8.323 1.00 96.25 102 MET A N 1
ATOM 772 C CA . MET A 1 102 ? -12.998 -4.897 8.320 1.00 96.25 102 MET A CA 1
ATOM 773 C C . MET A 1 102 ? -11.563 -5.371 8.577 1.00 96.25 102 MET A C 1
ATOM 775 O O . MET A 1 102 ? -11.279 -5.945 9.625 1.00 96.25 102 MET A O 1
ATOM 779 N N . GLN A 1 103 ? -10.652 -5.120 7.632 1.00 94.56 103 GLN A N 1
ATOM 780 C CA . GLN A 1 103 ? -9.234 -5.489 7.774 1.00 94.56 103 GLN A CA 1
ATOM 781 C C . GLN A 1 103 ? -8.475 -4.549 8.717 1.00 94.56 103 GLN A C 1
ATOM 783 O O . GLN A 1 103 ? -7.605 -4.987 9.463 1.00 94.56 103 GLN A O 1
ATOM 788 N N . GLY A 1 104 ? -8.804 -3.258 8.693 1.00 96.12 104 GLY A N 1
ATOM 789 C CA . GLY A 1 104 ? -8.177 -2.259 9.543 1.00 96.12 104 GLY A CA 1
ATOM 790 C C . GLY A 1 104 ? -8.380 -0.843 9.025 1.00 96.12 104 GLY A C 1
ATOM 791 O O . GLY A 1 104 ? -8.973 -0.628 7.970 1.00 96.12 104 GLY A O 1
ATOM 792 N N . PHE A 1 105 ? -7.867 0.115 9.788 1.00 97.56 105 PHE A N 1
ATOM 793 C CA . PHE A 1 105 ? -7.868 1.532 9.443 1.00 97.56 105 PHE A CA 1
ATOM 794 C C . PHE A 1 105 ? -6.509 2.129 9.792 1.00 97.56 105 PHE A C 1
ATOM 796 O O . PHE A 1 105 ? -5.858 1.703 10.755 1.00 97.56 105 PHE A O 1
ATOM 803 N N . GLY A 1 106 ? -6.084 3.139 9.039 1.00 97.62 106 GLY A N 1
ATOM 804 C CA . GLY A 1 106 ? -4.837 3.818 9.344 1.00 97.62 106 GLY A CA 1
ATOM 805 C C . GLY A 1 106 ? -4.413 4.851 8.321 1.00 97.62 106 GLY A C 1
ATOM 806 O O . GLY A 1 106 ? -5.245 5.584 7.796 1.00 97.62 106 GLY A O 1
ATOM 807 N N . ALA A 1 107 ? -3.104 4.944 8.111 1.00 97.56 107 ALA A N 1
ATOM 808 C CA . ALA A 1 107 ? -2.474 6.018 7.355 1.00 97.56 107 ALA A CA 1
ATOM 809 C C . ALA A 1 107 ? -1.229 5.526 6.608 1.00 97.56 107 ALA A C 1
ATOM 811 O O . ALA A 1 107 ? -0.718 4.431 6.861 1.00 97.56 107 ALA A O 1
ATOM 812 N N . ALA A 1 108 ? -0.726 6.358 5.699 1.00 98.25 108 ALA A N 1
ATOM 813 C CA . ALA A 1 108 ? 0.534 6.097 5.02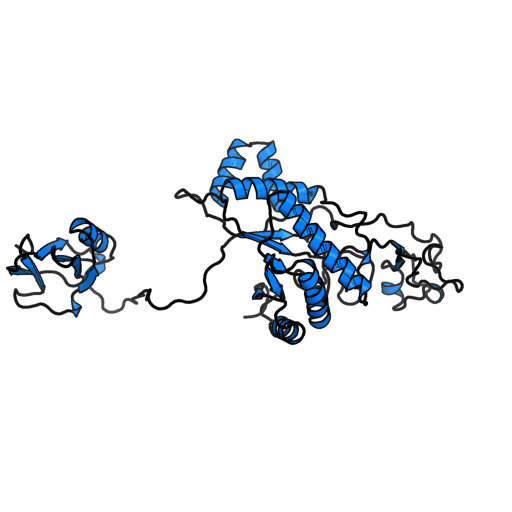5 1.00 98.25 108 ALA A CA 1
ATOM 814 C C . ALA A 1 108 ? 1.736 6.418 5.935 1.00 98.25 108 ALA A C 1
ATOM 816 O O . ALA A 1 108 ? 1.765 7.459 6.591 1.00 98.25 108 ALA A O 1
ATOM 817 N N . MET A 1 109 ? 2.745 5.547 5.940 1.00 98.25 109 MET A N 1
ATOM 818 C CA . MET A 1 109 ? 4.069 5.815 6.500 1.00 98.25 109 MET A CA 1
ATOM 819 C C . MET A 1 109 ? 5.025 6.144 5.356 1.00 98.25 109 MET A C 1
ATOM 821 O O . MET A 1 109 ? 5.746 5.282 4.858 1.00 98.25 109 MET A O 1
ATOM 825 N N . THR A 1 110 ? 4.978 7.394 4.898 1.00 98.00 110 THR A N 1
ATOM 826 C CA . THR A 1 110 ? 5.899 7.906 3.877 1.00 98.00 110 THR A CA 1
ATOM 827 C C . THR A 1 110 ? 7.272 8.191 4.483 1.00 98.00 110 THR A C 1
ATOM 829 O O . THR A 1 110 ? 7.421 8.286 5.706 1.00 98.00 110 THR A O 1
ATOM 832 N N . GLN A 1 111 ? 8.281 8.387 3.632 1.00 96.06 111 GLN A N 1
ATOM 833 C CA . GLN A 1 111 ? 9.625 8.762 4.079 1.00 96.06 111 GLN A CA 1
ATOM 834 C C . GLN A 1 111 ? 9.606 10.084 4.867 1.00 96.06 111 GLN A C 1
ATOM 836 O O . GLN A 1 111 ? 10.245 10.184 5.912 1.00 96.06 111 GLN A O 1
ATOM 841 N N . SER A 1 112 ? 8.789 11.063 4.460 1.00 96.75 112 SER A N 1
ATOM 842 C CA . SER A 1 112 ? 8.584 12.299 5.230 1.00 96.75 112 SER A CA 1
ATOM 843 C C . SER A 1 112 ? 7.968 12.055 6.614 1.00 96.75 112 SER A C 1
ATOM 845 O O . SER A 1 112 ? 8.447 12.610 7.607 1.00 96.75 112 SER A O 1
ATOM 847 N N . SER A 1 113 ? 6.930 11.214 6.719 1.00 97.31 113 SER A N 1
ATOM 848 C CA . SER A 1 113 ? 6.305 10.881 8.009 1.00 97.31 113 SER A CA 1
ATOM 849 C C . SER A 1 113 ? 7.290 10.184 8.946 1.00 97.31 113 SER A C 1
ATOM 851 O O . SER A 1 113 ? 7.420 10.574 10.112 1.00 97.31 113 SER A O 1
ATOM 853 N N . ALA A 1 114 ? 8.021 9.196 8.426 1.00 97.56 114 ALA A N 1
ATOM 854 C CA . ALA A 1 114 ? 9.036 8.476 9.178 1.00 97.56 114 ALA A CA 1
ATOM 855 C C . ALA A 1 114 ? 10.157 9.418 9.637 1.00 97.56 114 ALA A C 1
ATOM 857 O O . ALA A 1 114 ? 10.521 9.411 10.813 1.00 97.56 114 ALA A O 1
ATOM 858 N N . HIS A 1 115 ? 10.614 10.317 8.762 1.00 96.88 115 HIS A N 1
ATOM 859 C CA . HIS A 1 115 ? 11.646 11.294 9.085 1.00 96.88 115 HIS A CA 1
ATOM 860 C C . HIS A 1 115 ? 11.258 12.204 10.258 1.00 96.88 115 HIS A C 1
ATOM 862 O O . HIS A 1 115 ? 12.043 12.405 11.189 1.00 96.88 115 HIS A O 1
ATOM 868 N N . VAL A 1 116 ? 10.034 12.747 10.255 1.00 97.25 116 VAL A N 1
ATOM 869 C CA . VAL A 1 116 ? 9.543 13.611 11.344 1.00 97.25 116 VAL A CA 1
ATOM 870 C C . VAL A 1 116 ? 9.483 12.842 12.666 1.00 97.25 116 VAL A C 1
ATOM 872 O O . VAL A 1 116 ? 9.919 13.349 13.705 1.00 97.25 116 VAL A O 1
ATOM 875 N N . LEU A 1 117 ? 8.989 11.604 12.633 1.00 98.06 117 LEU A N 1
ATOM 876 C CA . LEU A 1 117 ? 8.913 10.732 13.804 1.00 98.06 117 LEU A CA 1
ATOM 877 C C . LEU A 1 117 ? 10.300 10.364 14.341 1.00 98.06 117 LEU A C 1
ATOM 879 O O . LEU A 1 117 ? 10.521 10.399 15.552 1.00 98.06 117 LEU A O 1
ATOM 883 N N . LYS A 1 118 ? 11.258 10.099 13.456 1.00 97.25 118 LYS A N 1
ATOM 884 C CA . LYS A 1 118 ? 12.648 9.804 13.808 1.00 97.25 118 LYS A CA 1
ATOM 885 C C . LYS A 1 118 ? 13.359 11.010 14.402 1.00 97.25 118 LYS A C 1
ATOM 887 O O . LYS A 1 118 ? 13.930 10.901 15.484 1.00 97.25 118 LYS A O 1
ATOM 892 N N . LYS A 1 119 ? 13.197 12.200 13.816 1.00 97.62 119 LYS A N 1
ATOM 893 C CA . LYS A 1 119 ? 13.690 13.451 14.419 1.00 97.62 119 LYS A CA 1
ATOM 894 C C . LYS A 1 119 ? 13.097 13.704 15.802 1.00 97.62 119 LYS A C 1
ATOM 896 O O . LYS A 1 119 ? 13.794 14.222 16.675 1.00 97.62 119 LYS A O 1
ATOM 901 N N . LEU A 1 120 ? 11.832 13.344 16.025 1.00 98.50 120 LEU A N 1
ATOM 902 C CA . LEU A 1 120 ? 11.231 13.400 17.354 1.00 98.50 120 LEU A CA 1
ATOM 903 C C . LEU A 1 120 ? 11.850 12.364 18.301 1.00 98.50 120 LEU A C 1
ATOM 905 O O . LEU A 1 120 ? 12.130 12.711 19.445 1.00 98.50 120 LEU A O 1
ATOM 909 N N . LYS A 1 121 ? 12.082 11.128 17.848 1.00 98.19 121 LYS A N 1
ATOM 910 C CA . LYS A 1 121 ? 12.727 10.064 18.636 1.00 98.19 121 LYS A CA 1
ATOM 911 C C . LYS A 1 121 ? 14.124 10.480 19.098 1.00 98.19 121 LYS A C 1
ATOM 913 O O . LYS A 1 121 ? 14.412 10.357 20.287 1.00 98.19 121 LYS A O 1
ATOM 918 N N . ASP A 1 122 ? 14.922 11.049 18.197 1.00 97.81 122 ASP A N 1
ATOM 919 C CA . ASP A 1 122 ? 16.281 11.521 18.479 1.00 97.81 122 ASP A CA 1
ATOM 920 C C . ASP A 1 122 ? 16.287 12.682 19.485 1.00 97.81 122 ASP A C 1
ATOM 922 O O . ASP A 1 122 ? 17.115 12.728 20.392 1.00 97.81 122 ASP A O 1
ATOM 926 N N . LYS A 1 123 ? 15.344 13.627 19.351 1.00 98.44 123 LYS A N 1
ATOM 927 C CA . LYS A 1 123 ? 15.255 14.806 20.231 1.00 98.44 123 LYS A CA 1
ATOM 928 C C . LYS A 1 123 ? 14.583 14.517 21.574 1.00 98.44 123 LYS A C 1
ATOM 930 O O . LYS A 1 123 ? 14.911 15.152 22.572 1.00 98.44 123 LYS A O 1
ATOM 935 N N . ASN A 1 124 ? 13.580 13.643 21.595 1.00 98.50 124 ASN A N 1
ATOM 936 C CA . ASN A 1 124 ? 12.756 13.351 22.765 1.00 98.50 124 ASN A CA 1
ATOM 937 C C . ASN A 1 124 ? 12.073 11.978 22.637 1.00 98.50 124 ASN A C 1
ATOM 939 O O . ASN A 1 124 ? 10.882 11.862 22.326 1.00 98.50 124 ASN A O 1
ATOM 943 N N . SER A 1 125 ? 12.824 10.923 22.948 1.00 98.25 125 SER A N 1
ATOM 944 C CA . SER A 1 125 ? 12.355 9.533 22.892 1.00 98.25 125 SER A CA 1
ATOM 945 C C . SER A 1 125 ? 11.139 9.255 23.789 1.00 98.25 125 SER A C 1
ATOM 947 O O . SER A 1 125 ? 10.289 8.425 23.456 1.00 98.25 125 SER A O 1
ATOM 949 N N . ALA A 1 126 ? 10.992 9.971 24.908 1.00 98.44 126 ALA A N 1
ATOM 950 C CA . ALA A 1 126 ? 9.832 9.845 25.786 1.00 98.44 126 ALA A CA 1
ATOM 951 C C . ALA A 1 126 ? 8.554 10.394 25.131 1.00 98.44 126 ALA A C 1
ATOM 953 O O . ALA A 1 126 ? 7.489 9.778 25.230 1.00 98.44 126 ALA A O 1
ATOM 954 N N . LEU A 1 127 ? 8.644 11.539 24.445 1.00 98.44 127 LEU A N 1
ATOM 955 C CA . LEU A 1 127 ? 7.525 12.097 23.688 1.00 98.44 127 LEU A CA 1
ATOM 956 C C . LEU A 1 127 ? 7.206 11.240 22.461 1.00 98.44 127 LEU A C 1
ATOM 958 O O . LEU A 1 127 ? 6.034 10.942 22.241 1.00 98.44 127 LEU A O 1
ATOM 962 N N . TYR A 1 128 ? 8.222 10.769 21.735 1.00 98.62 128 TYR A N 1
ATOM 963 C CA . TYR A 1 128 ? 8.050 9.801 20.650 1.00 98.62 128 TYR A CA 1
ATOM 964 C C . TYR A 1 128 ? 7.255 8.571 21.106 1.00 98.62 128 TYR A C 1
ATOM 966 O O . TYR A 1 128 ? 6.223 8.252 20.526 1.00 98.62 128 TYR A O 1
ATOM 974 N N . ASN A 1 129 ? 7.647 7.941 22.218 1.00 97.94 129 ASN A N 1
ATOM 975 C CA . ASN A 1 129 ? 6.931 6.785 22.762 1.00 97.94 129 ASN A CA 1
ATOM 976 C C . ASN A 1 129 ? 5.467 7.096 23.118 1.00 97.94 129 ASN A C 1
ATOM 978 O O . ASN A 1 129 ? 4.586 6.260 22.906 1.00 97.94 129 ASN A O 1
ATOM 982 N N . LYS A 1 130 ? 5.177 8.301 23.632 1.00 97.50 130 LYS A N 1
ATOM 983 C CA . LYS A 1 130 ? 3.794 8.748 23.880 1.00 97.50 130 LYS A CA 1
ATOM 984 C C . LYS A 1 130 ? 3.009 8.914 22.577 1.00 97.50 130 LYS A C 1
ATOM 986 O O . LYS A 1 130 ? 1.836 8.551 22.551 1.00 97.50 130 LYS A O 1
ATOM 991 N N . VAL A 1 131 ? 3.632 9.444 21.523 1.00 98.06 131 VAL A N 1
ATOM 992 C CA . VAL A 1 131 ? 3.024 9.573 20.189 1.00 98.06 131 VAL A CA 1
ATOM 993 C C . VAL A 1 131 ? 2.753 8.194 19.592 1.00 98.06 131 VAL A C 1
ATOM 995 O O . VAL A 1 131 ? 1.611 7.918 19.242 1.00 98.06 131 VAL A O 1
ATOM 998 N N . MET A 1 132 ? 3.734 7.290 19.588 1.00 98.00 132 MET A N 1
ATOM 999 C CA . MET A 1 132 ? 3.559 5.926 19.077 1.00 98.00 132 MET A CA 1
ATOM 1000 C C . MET A 1 132 ? 2.469 5.159 19.830 1.00 98.00 132 MET A C 1
ATOM 1002 O O . MET A 1 132 ? 1.653 4.490 19.206 1.00 98.00 132 MET A O 1
ATOM 1006 N N . ASN A 1 133 ? 2.372 5.311 21.156 1.00 97.19 133 ASN A N 1
ATOM 1007 C CA . ASN A 1 133 ? 1.270 4.729 21.931 1.00 97.19 133 ASN A CA 1
ATOM 1008 C C . ASN A 1 133 ? -0.094 5.349 21.583 1.00 97.19 133 ASN A C 1
ATOM 1010 O O . ASN A 1 133 ? -1.098 4.647 21.612 1.00 97.19 133 ASN A O 1
ATOM 1014 N N . ARG A 1 134 ? -0.161 6.651 21.280 1.00 97.38 134 ARG A N 1
ATOM 1015 C CA . ARG A 1 134 ? -1.414 7.295 20.853 1.00 97.38 134 ARG A CA 1
ATOM 1016 C C . ARG A 1 134 ? -1.834 6.862 19.454 1.00 97.38 134 ARG A C 1
ATOM 1018 O O . ARG A 1 134 ? -3.024 6.724 19.226 1.00 97.38 134 ARG A O 1
ATOM 1025 N N . LEU A 1 135 ? -0.892 6.648 18.542 1.00 97.81 135 LEU A N 1
ATOM 1026 C CA . LEU A 1 135 ? -1.187 6.231 17.170 1.00 97.81 135 LEU A CA 1
ATOM 1027 C C . LEU A 1 135 ? -1.526 4.737 17.098 1.00 97.81 135 LEU A C 1
ATOM 1029 O O . LEU A 1 135 ? -2.600 4.367 16.634 1.00 97.81 135 LEU A O 1
ATOM 1033 N N . PHE A 1 136 ? -0.642 3.887 17.618 1.00 98.12 136 PHE A N 1
ATOM 1034 C CA . PHE A 1 136 ? -0.682 2.437 17.410 1.00 98.12 136 PHE A CA 1
ATOM 1035 C C . PHE A 1 136 ? -1.058 1.638 18.658 1.00 98.12 136 PHE A C 1
ATOM 1037 O O . PHE A 1 136 ? -1.210 0.426 18.585 1.00 98.12 136 PHE A O 1
ATOM 1044 N N . GLY A 1 137 ? -1.189 2.263 19.829 1.00 96.88 137 GLY A N 1
ATOM 1045 C CA . GLY A 1 137 ? -1.596 1.533 21.027 1.00 96.88 137 GLY A CA 1
ATOM 1046 C C . GLY A 1 137 ? -2.970 0.884 20.844 1.00 96.88 137 GLY A C 1
ATOM 1047 O O . GLY A 1 137 ? -3.924 1.540 20.441 1.00 96.88 137 GLY A O 1
ATOM 1048 N N . VAL A 1 138 ? -3.083 -0.399 21.185 1.00 93.94 138 VAL A N 1
ATOM 1049 C CA . VAL A 1 138 ? -4.357 -1.148 21.121 1.00 93.94 138 VAL A CA 1
ATOM 1050 C C . VAL A 1 138 ? -5.097 -1.191 22.461 1.00 93.94 138 VAL A C 1
ATOM 1052 O O . VAL A 1 138 ? -6.191 -1.735 22.570 1.00 93.94 138 VAL A O 1
ATOM 1055 N N . ARG A 1 139 ? -4.496 -0.631 23.518 1.00 84.19 139 ARG A N 1
ATOM 1056 C CA . ARG A 1 139 ? -5.058 -0.579 24.873 1.00 84.19 139 ARG A CA 1
ATOM 1057 C C . ARG A 1 139 ? -4.959 0.845 25.408 1.00 84.19 139 ARG A C 1
ATOM 1059 O O . ARG A 1 139 ? -3.863 1.357 25.617 1.00 84.19 139 ARG A O 1
ATOM 1066 N N . GLY A 1 140 ? -6.105 1.471 25.664 1.00 79.25 140 GLY A N 1
ATOM 1067 C CA . GLY A 1 140 ? -6.189 2.749 26.372 1.00 79.25 140 GLY A CA 1
ATOM 1068 C C . GLY A 1 140 ? -7.102 3.769 25.700 1.00 79.25 140 GLY A C 1
ATOM 1069 O O . GLY A 1 140 ? -7.090 3.936 24.488 1.00 79.25 140 GLY A O 1
ATOM 1070 N N . LYS A 1 141 ? -7.837 4.531 26.520 1.00 83.56 141 LYS A N 1
ATOM 1071 C CA . LYS A 1 141 ? -8.869 5.500 26.093 1.00 83.56 141 LYS A CA 1
ATOM 1072 C C . LYS A 1 141 ? -8.376 6.642 25.184 1.00 83.56 141 LYS A C 1
ATOM 1074 O O . LYS A 1 141 ? -9.184 7.436 24.727 1.00 83.56 141 LYS A O 1
ATOM 1079 N N . LYS A 1 142 ? -7.060 6.788 24.996 1.00 88.75 142 LYS A N 1
ATOM 1080 C CA . LYS A 1 142 ? -6.430 7.851 24.187 1.00 88.75 142 LYS A CA 1
ATOM 1081 C C . LYS A 1 142 ? -5.659 7.312 22.980 1.00 88.75 142 LYS A C 1
ATOM 1083 O O . LYS A 1 142 ? -4.956 8.089 22.339 1.00 88.75 142 LYS A O 1
ATOM 1088 N N . ALA A 1 143 ? -5.701 6.004 22.740 1.00 95.00 143 ALA A N 1
ATOM 1089 C CA . ALA A 1 143 ? -5.017 5.393 21.617 1.00 95.00 143 ALA A CA 1
ATOM 1090 C C . ALA A 1 143 ? -5.991 5.231 20.444 1.00 95.00 143 ALA A C 1
ATOM 1092 O O . ALA A 1 143 ? -7.120 4.792 20.641 1.00 95.00 143 ALA A O 1
ATOM 1093 N N . ALA A 1 144 ? -5.556 5.617 19.247 1.00 95.81 144 ALA A N 1
ATOM 1094 C CA . ALA A 1 144 ? -6.331 5.535 18.016 1.00 95.81 144 ALA A CA 1
ATOM 1095 C C . ALA A 1 144 ? -6.431 4.098 17.488 1.00 95.81 144 ALA A C 1
ATOM 1097 O O . ALA A 1 144 ? -7.336 3.801 16.717 1.00 95.81 144 ALA A O 1
ATOM 1098 N N . GLY A 1 145 ? -5.518 3.211 17.901 1.00 96.50 145 GLY A N 1
ATOM 1099 C CA . GLY A 1 145 ? -5.537 1.811 17.493 1.00 96.50 145 GLY A CA 1
ATOM 1100 C C . GLY A 1 145 ? -5.325 1.617 15.994 1.00 96.50 145 GLY A C 1
ATOM 1101 O O . GLY A 1 145 ? -5.949 0.726 15.423 1.00 96.50 145 GLY A O 1
ATOM 1102 N N . ILE A 1 146 ? -4.464 2.431 15.360 1.00 97.94 146 ILE A N 1
ATOM 1103 C CA . ILE A 1 146 ? -4.110 2.252 13.945 1.00 97.94 146 ILE A CA 1
ATOM 1104 C C . ILE A 1 146 ? -3.674 0.801 13.725 1.00 97.94 146 ILE A C 1
ATOM 1106 O O . ILE A 1 146 ? -2.753 0.298 14.379 1.00 97.94 146 ILE A O 1
ATOM 1110 N N . SER A 1 147 ? -4.376 0.134 12.813 1.00 97.88 147 SER A N 1
ATOM 1111 C CA . SER A 1 147 ? -4.265 -1.301 12.554 1.00 97.88 147 SER A CA 1
ATOM 1112 C C . SER A 1 147 ? -3.848 -1.627 11.128 1.00 97.88 147 SER A C 1
ATOM 1114 O O . SER A 1 147 ? -3.561 -2.785 10.847 1.00 97.88 147 SER A O 1
ATOM 1116 N N . MET A 1 148 ? -3.721 -0.622 10.259 1.00 98.50 148 MET A N 1
ATOM 1117 C CA . MET A 1 148 ? -3.178 -0.772 8.913 1.00 98.50 148 MET A CA 1
ATOM 1118 C C . MET A 1 148 ? -2.225 0.374 8.573 1.00 98.50 148 MET A C 1
ATOM 1120 O O . MET A 1 148 ? -2.503 1.530 8.881 1.00 98.50 148 MET A O 1
ATOM 1124 N N . VAL A 1 149 ? -1.109 0.069 7.918 1.00 98.62 149 VAL A N 1
ATOM 1125 C CA . VAL A 1 149 ? -0.196 1.074 7.364 1.00 98.62 149 VAL A CA 1
ATOM 1126 C C . VAL A 1 149 ? 0.123 0.747 5.914 1.00 98.62 149 VAL A C 1
ATOM 1128 O O . VAL A 1 149 ? 0.477 -0.384 5.590 1.00 98.62 149 VAL A O 1
ATOM 1131 N N . ARG A 1 150 ? 0.034 1.765 5.055 1.00 98.75 150 ARG A N 1
ATOM 1132 C CA . ARG A 1 150 ? 0.539 1.730 3.677 1.00 98.75 150 ARG A CA 1
ATOM 1133 C C . ARG A 1 150 ? 1.920 2.379 3.635 1.00 98.75 150 ARG A C 1
ATOM 1135 O O . ARG A 1 150 ? 2.085 3.449 4.212 1.00 98.75 150 ARG A O 1
ATOM 1142 N N . PHE A 1 151 ? 2.903 1.787 2.969 1.00 98.25 151 PHE A N 1
ATOM 1143 C CA . PHE A 1 151 ? 4.208 2.423 2.773 1.00 98.25 151 PHE A CA 1
ATOM 1144 C C . PHE A 1 151 ? 4.623 2.422 1.291 1.00 98.25 151 PHE A C 1
ATOM 1146 O O . PHE A 1 151 ? 4.308 1.466 0.570 1.00 98.25 151 PHE A O 1
ATOM 1153 N N . PRO A 1 152 ? 5.328 3.474 0.833 1.00 98.12 152 PRO A N 1
ATOM 1154 C CA . PRO A 1 152 ? 5.981 3.486 -0.469 1.00 98.12 152 PRO A CA 1
ATOM 1155 C C . PRO A 1 152 ? 7.114 2.474 -0.589 1.00 98.12 152 PRO A C 1
ATOM 1157 O O . PRO A 1 152 ? 8.050 2.478 0.205 1.00 98.12 152 PRO A O 1
ATOM 1160 N N . ILE A 1 153 ? 7.041 1.621 -1.611 1.00 98.31 153 ILE A N 1
ATOM 1161 C CA . ILE A 1 153 ? 8.168 0.804 -2.059 1.00 98.31 153 ILE A CA 1
ATOM 1162 C C . ILE A 1 153 ? 9.034 1.704 -2.947 1.00 98.31 153 ILE A C 1
ATOM 1164 O O . ILE A 1 153 ? 8.692 1.961 -4.100 1.00 98.31 153 ILE A O 1
ATOM 1168 N N . GLY A 1 154 ? 10.138 2.195 -2.389 1.00 96.50 154 GLY A N 1
ATOM 1169 C CA . GLY A 1 154 ? 10.959 3.245 -2.989 1.00 96.50 154 GLY A CA 1
ATOM 1170 C C . GLY A 1 154 ? 10.424 4.644 -2.675 1.00 96.50 154 GLY A C 1
ATOM 1171 O O . GLY A 1 154 ? 9.746 4.856 -1.670 1.00 96.50 154 GLY A O 1
ATOM 1172 N N . SER A 1 155 ? 10.764 5.612 -3.522 1.00 95.75 155 SER A N 1
ATOM 1173 C CA . SER A 1 155 ? 10.351 7.009 -3.351 1.00 95.75 155 SER A CA 1
ATOM 1174 C C . SER A 1 155 ? 8.944 7.308 -3.883 1.00 95.75 155 SER A C 1
ATOM 1176 O O . SER A 1 155 ? 8.428 6.616 -4.757 1.00 95.75 155 SER A O 1
ATOM 1178 N N . CYS A 1 156 ? 8.344 8.370 -3.349 1.00 96.12 156 CYS A N 1
ATOM 1179 C CA . CYS A 1 156 ? 7.069 8.967 -3.747 1.00 96.12 156 CYS A CA 1
ATOM 1180 C C . CYS A 1 156 ? 7.199 10.503 -3.768 1.00 96.12 156 CYS A C 1
ATOM 1182 O O . CYS A 1 156 ? 8.275 11.047 -3.532 1.00 96.12 156 CYS A O 1
ATOM 1184 N N . ASP A 1 157 ? 6.104 11.223 -3.985 1.00 95.94 157 ASP A N 1
ATOM 1185 C CA . ASP A 1 157 ? 6.027 12.685 -3.847 1.00 95.94 157 ASP A CA 1
ATOM 1186 C C . ASP A 1 157 ? 6.318 13.191 -2.415 1.00 95.94 157 ASP A C 1
ATOM 1188 O O . ASP A 1 157 ? 6.787 14.312 -2.230 1.00 95.94 157 ASP A O 1
ATOM 1192 N N . TYR A 1 158 ? 6.121 12.346 -1.397 1.00 96.62 158 TYR A N 1
ATOM 1193 C CA . TYR A 1 158 ? 6.483 12.601 0.009 1.00 96.62 158 TYR A CA 1
ATOM 1194 C C . TYR A 1 158 ? 7.857 12.034 0.410 1.00 96.62 158 TYR A C 1
ATOM 1196 O O . TYR A 1 158 ? 8.096 11.711 1.585 1.00 96.62 158 TYR A O 1
ATOM 1204 N N . SER A 1 159 ? 8.773 11.929 -0.546 1.00 94.88 159 SER A N 1
ATOM 1205 C CA . SER A 1 159 ? 10.178 11.567 -0.339 1.00 94.88 159 SER A CA 1
ATOM 1206 C C . SER A 1 159 ? 11.082 12.794 -0.390 1.00 94.88 159 SER A C 1
ATOM 1208 O O . SER A 1 159 ? 10.764 13.775 -1.057 1.00 94.88 159 SER A O 1
ATOM 1210 N N . ARG A 1 160 ? 12.222 12.768 0.316 1.00 91.12 160 ARG A N 1
ATOM 1211 C CA . ARG A 1 160 ? 13.208 13.865 0.210 1.00 91.12 160 ARG A CA 1
ATOM 1212 C C . ARG A 1 160 ? 14.175 13.635 -0.945 1.00 91.12 160 ARG A C 1
ATOM 1214 O O . ARG A 1 160 ? 14.784 14.591 -1.417 1.00 91.12 160 ARG A O 1
ATOM 1221 N N . THR A 1 161 ? 14.320 12.385 -1.382 1.00 90.88 161 THR A N 1
ATOM 1222 C CA . THR A 1 161 ? 15.126 11.986 -2.534 1.00 90.88 161 THR A CA 1
ATOM 1223 C C . THR A 1 161 ? 14.366 11.012 -3.429 1.00 90.88 161 THR A C 1
ATOM 1225 O O . THR A 1 161 ? 13.657 10.127 -2.949 1.00 90.88 161 THR A O 1
ATOM 1228 N N . GLU A 1 162 ? 14.503 11.183 -4.745 1.00 91.50 162 GLU A N 1
ATOM 1229 C CA . GLU A 1 162 ? 13.927 10.264 -5.724 1.00 91.50 162 GLU A CA 1
ATOM 1230 C C . GLU A 1 162 ? 14.875 9.092 -5.963 1.00 91.50 162 GLU A C 1
ATOM 1232 O O . GLU A 1 162 ? 15.980 9.264 -6.484 1.00 91.50 162 GLU A O 1
ATOM 1237 N N . GLN A 1 163 ? 14.425 7.905 -5.584 1.00 92.44 163 GLN A N 1
ATOM 1238 C CA . GLN A 1 163 ? 15.171 6.662 -5.711 1.00 92.44 163 GLN A CA 1
ATOM 1239 C C . GLN A 1 163 ? 14.248 5.442 -5.706 1.00 92.44 163 GLN A C 1
ATOM 1241 O O . GLN A 1 163 ? 13.083 5.501 -5.291 1.00 92.44 163 GLN A O 1
ATOM 1246 N N . THR A 1 164 ? 14.791 4.318 -6.141 1.00 95.62 164 THR A N 1
ATOM 1247 C CA . THR A 1 164 ? 14.199 2.988 -6.019 1.00 95.62 164 THR A CA 1
ATOM 1248 C C . THR A 1 164 ? 15.162 2.068 -5.288 1.00 95.62 164 THR A C 1
ATOM 1250 O O . THR A 1 164 ? 16.333 2.383 -5.097 1.00 95.62 164 THR A O 1
ATOM 1253 N N . TYR A 1 165 ? 14.684 0.893 -4.888 1.00 97.12 165 TYR A N 1
ATOM 1254 C CA . TYR A 1 165 ? 15.565 -0.098 -4.263 1.00 97.12 165 TYR A CA 1
ATOM 1255 C C . TYR A 1 165 ? 16.553 -0.775 -5.211 1.00 97.12 165 TYR A C 1
ATOM 1257 O O . TYR A 1 165 ? 17.249 -1.659 -4.747 1.00 97.12 165 TYR A O 1
ATOM 1265 N N . ASP A 1 166 ? 16.599 -0.455 -6.506 1.00 94.81 166 ASP A N 1
ATOM 1266 C CA . ASP A 1 166 ? 17.540 -1.083 -7.448 1.00 94.81 166 ASP A CA 1
ATOM 1267 C C . ASP A 1 166 ? 18.016 -0.079 -8.507 1.00 94.81 166 ASP A C 1
ATOM 1269 O O . ASP A 1 166 ? 18.015 -0.334 -9.715 1.00 94.81 166 ASP A O 1
ATOM 1273 N N . ASP A 1 167 ? 18.367 1.120 -8.043 1.00 89.81 167 ASP A N 1
ATOM 1274 C CA . ASP A 1 167 ? 18.961 2.137 -8.898 1.00 89.81 167 ASP A CA 1
ATOM 1275 C C . ASP A 1 167 ? 20.414 1.783 -9.211 1.00 89.81 167 ASP A C 1
ATOM 1277 O O . ASP A 1 167 ? 21.242 1.598 -8.318 1.00 89.81 167 ASP A O 1
ATOM 1281 N N . VAL A 1 168 ? 20.740 1.753 -10.502 1.00 81.81 168 VAL A N 1
ATOM 1282 C CA . VAL A 1 168 ? 22.117 1.583 -10.960 1.00 81.81 168 VAL A CA 1
ATOM 1283 C C . VAL A 1 168 ? 22.768 2.931 -11.275 1.00 81.81 168 VAL A C 1
ATOM 1285 O O . VAL A 1 168 ? 22.108 3.826 -11.830 1.00 81.81 168 VAL A O 1
ATOM 1288 N N . PRO A 1 169 ? 24.073 3.087 -10.979 1.00 73.00 169 PRO A N 1
ATOM 1289 C CA . PRO A 1 169 ? 24.844 4.227 -11.451 1.00 73.00 169 PRO A CA 1
ATOM 1290 C C . PRO A 1 169 ? 24.711 4.372 -12.968 1.00 73.00 169 PRO A C 1
ATOM 1292 O O . PRO A 1 169 ? 24.883 3.410 -13.717 1.00 73.00 169 PRO A O 1
ATOM 1295 N N . GLN A 1 170 ? 24.387 5.580 -13.421 1.00 66.00 170 GLN A N 1
ATOM 1296 C CA . GLN A 1 170 ? 24.243 5.848 -14.846 1.00 66.00 170 GLN A CA 1
ATOM 1297 C C . GLN A 1 170 ? 25.629 5.923 -15.498 1.00 66.00 170 GLN A C 1
ATOM 1299 O O . GLN A 1 170 ? 26.508 6.605 -14.957 1.00 66.00 170 GLN A O 1
ATOM 1304 N N . PRO A 1 171 ? 25.851 5.258 -16.645 1.00 60.53 171 PRO A N 1
ATOM 1305 C CA . PRO A 1 171 ? 27.031 5.536 -17.445 1.00 60.53 171 PRO A CA 1
ATOM 1306 C C . PRO A 1 171 ? 27.000 7.003 -17.911 1.00 60.53 171 PRO A C 1
ATOM 1308 O O . PRO A 1 171 ? 25.919 7.580 -18.069 1.00 60.53 171 PRO A O 1
ATOM 1311 N N . PRO A 1 172 ? 28.170 7.630 -18.118 1.00 59.72 172 PRO A N 1
ATOM 1312 C CA . PRO A 1 172 ? 28.226 8.992 -18.629 1.00 59.72 172 PRO A CA 1
ATOM 1313 C C . PRO A 1 172 ? 27.506 9.085 -19.979 1.00 59.72 172 PRO A C 1
ATOM 1315 O O . PRO A 1 172 ? 27.616 8.193 -20.823 1.00 59.72 172 PRO A O 1
ATOM 1318 N N . CYS A 1 173 ? 26.766 10.174 -20.185 1.00 60.53 173 CYS A N 1
ATOM 1319 C CA . CYS A 1 173 ? 26.178 10.469 -21.486 1.00 60.53 173 CYS A CA 1
ATOM 1320 C C . CYS A 1 173 ? 27.288 10.737 -22.510 1.00 60.53 173 CYS A C 1
ATOM 1322 O O . CYS A 1 173 ? 28.396 11.152 -22.153 1.00 60.53 173 CYS A O 1
ATOM 1324 N N . ALA A 1 174 ? 27.002 10.504 -23.791 1.00 59.19 174 ALA A N 1
ATOM 1325 C CA . ALA A 1 174 ? 27.926 10.916 -24.838 1.00 59.19 174 ALA A CA 1
ATOM 1326 C C . ALA A 1 174 ? 28.113 12.439 -24.815 1.00 59.19 174 ALA A C 1
ATOM 1328 O O . ALA A 1 174 ? 27.152 13.197 -24.697 1.00 59.19 174 ALA A O 1
ATOM 1329 N N . THR A 1 175 ? 29.361 12.886 -24.949 1.00 56.62 175 THR A N 1
ATOM 1330 C CA . THR A 1 175 ? 29.729 14.309 -24.914 1.00 56.62 175 THR A CA 1
ATOM 1331 C C . THR A 1 175 ? 29.449 15.041 -26.230 1.00 56.62 175 THR A C 1
ATOM 1333 O O . THR A 1 175 ? 29.547 16.266 -26.278 1.00 56.62 175 THR A O 1
ATOM 1336 N N . HIS A 1 176 ? 29.133 14.312 -27.307 1.00 57.69 176 HIS A N 1
ATOM 1337 C CA . HIS A 1 176 ? 28.863 14.858 -28.636 1.00 57.69 176 HIS A CA 1
ATOM 1338 C C . HIS A 1 176 ? 27.377 14.726 -28.998 1.00 57.69 176 HIS A C 1
ATOM 1340 O O . HIS A 1 176 ? 26.780 13.659 -28.858 1.00 57.69 176 HIS A O 1
ATOM 1346 N N . LYS A 1 177 ? 26.778 15.827 -29.476 1.00 57.53 177 LYS A N 1
ATOM 1347 C CA . LYS A 1 177 ? 25.380 15.866 -29.932 1.00 57.53 177 LYS A CA 1
ATOM 1348 C C . LYS A 1 177 ? 25.157 14.860 -31.063 1.00 57.53 177 LYS A C 1
ATOM 1350 O O . LYS A 1 177 ? 25.878 14.900 -32.055 1.00 57.53 177 LYS A O 1
ATOM 1355 N N . GLY A 1 178 ? 24.137 14.015 -30.921 1.00 55.25 178 GLY A N 1
ATOM 1356 C CA . GLY A 1 178 ? 23.744 13.025 -31.930 1.00 55.25 178 GLY A CA 1
ATOM 1357 C C . GLY A 1 178 ? 24.556 11.724 -31.930 1.00 55.25 178 GLY A C 1
ATOM 1358 O O . GLY A 1 178 ? 24.265 10.844 -32.735 1.00 55.25 178 GLY A O 1
ATOM 1359 N N . GLU A 1 179 ? 25.534 11.567 -31.031 1.00 58.97 179 GLU A N 1
ATOM 1360 C CA . GLU A 1 179 ? 26.288 10.319 -30.865 1.00 58.97 179 GLU A CA 1
ATOM 1361 C C . GLU A 1 179 ? 25.835 9.573 -29.610 1.00 58.97 179 GLU A C 1
ATOM 1363 O O . GLU A 1 179 ? 25.711 10.152 -28.538 1.00 58.97 179 GLU A O 1
ATOM 1368 N N . CYS A 1 180 ? 25.616 8.268 -29.725 1.00 59.97 180 CYS A N 1
ATOM 1369 C CA . CYS A 1 180 ? 25.298 7.402 -28.591 1.00 59.97 180 CYS A CA 1
ATOM 1370 C C . CYS A 1 180 ? 26.578 7.001 -27.855 1.00 59.97 180 CYS A C 1
ATOM 1372 O O . CYS A 1 180 ? 27.614 6.778 -28.486 1.00 59.97 180 CYS A O 1
ATOM 1374 N N . HIS A 1 181 ? 26.521 6.862 -26.525 1.00 61.62 181 HIS A N 1
ATOM 1375 C CA . HIS A 1 181 ? 27.679 6.369 -25.776 1.00 61.62 181 HIS A CA 1
ATOM 1376 C C . HIS A 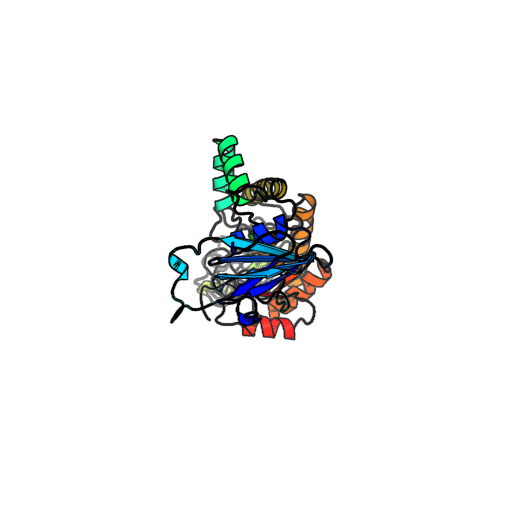1 181 ? 28.095 4.979 -26.321 1.00 61.62 181 HIS A C 1
ATOM 1378 O O . HIS A 1 181 ? 27.219 4.162 -26.616 1.00 61.62 181 HIS A O 1
ATOM 1384 N N . PRO A 1 182 ? 29.399 4.652 -26.457 1.00 63.66 182 PRO A N 1
ATOM 1385 C CA . PRO A 1 182 ? 29.839 3.409 -27.107 1.00 63.66 182 PRO A CA 1
ATOM 1386 C C . PRO A 1 182 ? 29.273 2.115 -26.506 1.00 63.66 182 PRO A C 1
ATOM 1388 O O . PRO A 1 182 ? 29.180 1.098 -27.183 1.00 63.66 182 PRO A O 1
ATOM 1391 N N . SER A 1 183 ? 28.874 2.138 -25.232 1.00 60.03 183 SER A N 1
ATOM 1392 C CA . SER A 1 183 ? 28.251 0.992 -24.553 1.00 60.03 183 SER A CA 1
ATOM 1393 C C . SER A 1 183 ? 26.808 0.701 -24.995 1.00 60.03 183 SER A C 1
ATOM 1395 O O . SER A 1 183 ? 26.225 -0.274 -24.533 1.00 60.03 183 SER A O 1
ATOM 1397 N N . CYS A 1 184 ? 26.213 1.556 -25.827 1.00 59.09 184 CYS A N 1
ATOM 1398 C CA . CYS A 1 184 ? 24.813 1.498 -26.258 1.00 59.09 184 CYS A CA 1
ATOM 1399 C C . CYS A 1 184 ? 24.614 1.979 -27.713 1.00 59.09 184 CYS A C 1
ATOM 1401 O O . CYS A 1 184 ? 23.488 2.256 -28.128 1.00 59.09 184 CYS A O 1
ATOM 1403 N N . SER A 1 185 ? 25.695 2.077 -28.498 1.00 59.66 185 SER A N 1
ATOM 1404 C CA . SER A 1 185 ? 25.644 2.385 -29.927 1.00 59.66 185 SER A CA 1
ATOM 1405 C C . SER A 1 185 ? 25.687 1.118 -30.786 1.00 59.66 185 SER A C 1
ATOM 1407 O O . SER A 1 185 ? 26.539 0.239 -30.627 1.00 59.66 185 SER A O 1
ATOM 1409 N N . LYS A 1 186 ? 24.767 1.008 -31.746 1.00 60.31 186 LYS A N 1
ATOM 1410 C CA . LYS A 1 186 ? 24.883 0.008 -32.812 1.00 60.31 186 LYS A CA 1
ATOM 1411 C C . LYS A 1 186 ? 26.076 0.336 -33.724 1.00 60.31 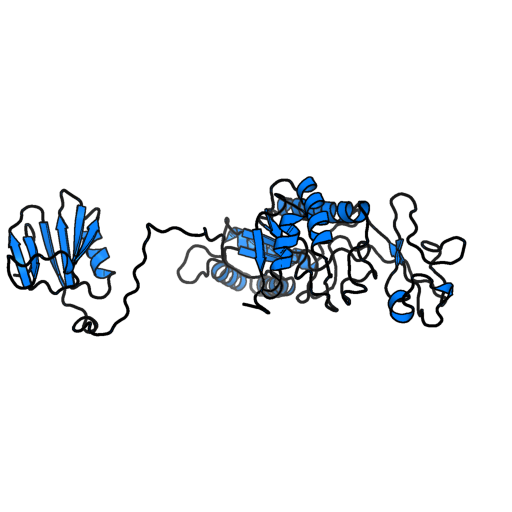186 LYS A C 1
ATOM 1413 O O . LYS A 1 186 ? 26.476 1.497 -33.816 1.00 60.31 186 LYS A O 1
ATOM 1418 N N . PRO A 1 187 ? 26.584 -0.638 -34.506 1.00 61.50 187 PRO A N 1
ATOM 1419 C CA . PRO A 1 187 ? 27.639 -0.394 -35.496 1.00 61.50 187 PRO A CA 1
ATOM 1420 C C . PRO A 1 187 ? 27.315 0.700 -36.528 1.00 61.50 187 PRO A C 1
ATOM 1422 O O . PRO A 1 187 ? 28.225 1.243 -37.144 1.00 61.50 187 PRO A O 1
ATOM 1425 N N . ASN A 1 188 ? 26.032 1.023 -36.730 1.00 57.38 188 ASN A N 1
ATOM 1426 C CA . ASN A 1 188 ? 25.568 2.092 -37.616 1.00 57.38 188 ASN A CA 1
ATOM 1427 C C . ASN A 1 188 ? 25.414 3.461 -36.917 1.00 57.38 188 ASN A C 1
ATOM 1429 O O . ASN A 1 188 ? 24.871 4.376 -37.525 1.00 57.38 188 ASN A O 1
ATOM 1433 N N . GLY A 1 189 ? 25.835 3.595 -35.655 1.00 56.44 189 GLY A N 1
ATOM 1434 C CA . GLY A 1 189 ? 25.727 4.830 -34.872 1.00 56.44 189 GLY A CA 1
ATOM 1435 C C . GLY A 1 189 ? 24.350 5.081 -34.249 1.00 56.44 189 GLY A C 1
ATOM 1436 O O . GLY A 1 189 ? 24.221 6.001 -33.446 1.00 56.44 189 GLY A O 1
ATOM 1437 N N . ALA A 1 190 ? 23.341 4.258 -34.556 1.00 56.66 190 ALA A N 1
ATOM 1438 C CA . ALA A 1 190 ? 22.020 4.386 -33.952 1.00 56.66 190 ALA A CA 1
ATOM 1439 C C . ALA A 1 190 ? 22.058 4.001 -32.468 1.00 56.66 190 ALA A C 1
ATOM 1441 O O . ALA A 1 190 ? 22.689 3.007 -32.085 1.00 56.66 190 ALA A O 1
ATOM 1442 N N . CYS A 1 191 ? 21.323 4.749 -31.649 1.00 56.06 191 CYS A N 1
ATOM 1443 C CA . CYS A 1 191 ? 20.991 4.306 -30.305 1.00 56.06 191 CYS A CA 1
ATOM 1444 C C . CYS A 1 191 ? 19.978 3.174 -30.462 1.00 56.06 191 CYS A C 1
ATOM 1446 O O . CYS A 1 191 ? 18.973 3.307 -31.159 1.00 56.06 191 CYS A O 1
ATOM 1448 N N . ASP A 1 192 ? 20.234 2.047 -29.822 1.00 54.53 192 ASP A N 1
ATOM 1449 C CA . ASP A 1 192 ? 19.244 0.994 -29.633 1.00 54.53 192 ASP A CA 1
ATOM 1450 C C . ASP A 1 192 ? 19.555 0.328 -28.301 1.00 54.53 192 ASP A C 1
ATOM 1452 O O . ASP A 1 192 ? 20.736 0.266 -27.940 1.00 54.53 192 ASP A O 1
ATOM 1456 N N . PRO A 1 193 ? 18.561 -0.190 -27.565 1.00 54.69 193 PRO A N 1
ATOM 1457 C CA . PRO A 1 193 ? 18.848 -1.143 -26.517 1.00 54.69 193 PRO A CA 1
ATOM 1458 C C . PRO A 1 193 ? 19.808 -2.234 -26.990 1.00 54.69 193 PRO A C 1
ATOM 1460 O O . PRO A 1 193 ? 19.471 -3.084 -27.814 1.00 54.69 193 PRO A O 1
ATOM 1463 N N . ILE A 1 194 ? 21.036 -2.189 -26.472 1.00 52.75 194 ILE A N 1
ATOM 1464 C CA . ILE A 1 194 ? 22.023 -3.229 -26.729 1.00 52.75 194 ILE A CA 1
ATOM 1465 C C . ILE A 1 194 ? 21.763 -4.364 -25.759 1.00 52.75 194 ILE A C 1
ATOM 1467 O O . ILE A 1 194 ? 21.785 -4.180 -24.543 1.00 52.75 194 ILE A O 1
ATOM 1471 N N . PHE A 1 195 ? 21.570 -5.545 -26.334 1.00 56.16 195 PHE A N 1
ATOM 1472 C CA . PHE A 1 195 ? 21.555 -6.811 -25.625 1.00 56.16 195 PHE A CA 1
ATOM 1473 C C . PHE A 1 195 ? 22.967 -7.401 -25.671 1.00 56.16 195 PHE A C 1
ATOM 1475 O O . PHE A 1 195 ? 23.390 -7.937 -26.696 1.00 56.16 195 PHE A O 1
ATOM 1482 N N . ALA A 1 196 ? 23.713 -7.279 -24.573 1.00 49.59 196 ALA A N 1
ATOM 1483 C CA . ALA A 1 196 ? 25.047 -7.860 -24.427 1.00 49.59 196 ALA A CA 1
ATOM 1484 C C . ALA A 1 196 ? 25.061 -8.825 -23.233 1.00 49.59 196 ALA A C 1
ATOM 1486 O O . ALA A 1 196 ? 25.432 -8.462 -22.118 1.00 49.59 196 ALA A O 1
ATOM 1487 N N . GLY A 1 197 ? 24.626 -10.068 -23.458 1.00 57.31 197 GLY A N 1
ATOM 1488 C CA . GLY A 1 197 ? 24.434 -11.039 -22.374 1.00 57.31 197 GLY A CA 1
ATOM 1489 C C . GLY A 1 197 ? 23.281 -10.626 -21.451 1.00 57.31 197 GLY A C 1
ATOM 1490 O O . GLY A 1 197 ? 22.196 -10.323 -21.940 1.00 57.31 197 GLY A O 1
ATOM 1491 N N . ASP A 1 198 ? 23.522 -10.589 -20.137 1.00 44.12 198 ASP A N 1
ATOM 1492 C CA . ASP A 1 198 ? 22.539 -10.173 -19.116 1.00 44.12 198 ASP A CA 1
ATOM 1493 C C . ASP A 1 198 ? 22.412 -8.640 -18.964 1.00 44.12 198 ASP A C 1
ATOM 1495 O O . ASP A 1 198 ? 21.652 -8.154 -18.124 1.00 44.12 198 ASP A O 1
ATOM 1499 N N . LEU A 1 199 ? 23.169 -7.867 -19.752 1.00 50.41 199 LEU A N 1
ATOM 1500 C CA . LEU A 1 199 ? 23.165 -6.407 -19.723 1.00 50.41 199 LEU A CA 1
ATOM 1501 C C . LEU A 1 199 ? 22.275 -5.855 -20.841 1.00 50.41 199 LEU A C 1
ATOM 1503 O O . LEU A 1 199 ? 22.491 -6.123 -22.025 1.00 50.41 199 LEU A O 1
ATOM 1507 N N . TYR A 1 200 ? 21.299 -5.049 -20.441 1.00 52.25 200 TYR A N 1
ATOM 1508 C CA . TYR A 1 200 ? 20.453 -4.216 -21.283 1.00 52.25 200 TYR A CA 1
ATOM 1509 C C . TYR A 1 200 ? 20.810 -2.750 -21.029 1.00 52.25 200 TYR A C 1
ATOM 1511 O O . TYR A 1 200 ? 20.974 -2.322 -19.888 1.00 52.25 200 TYR A O 1
ATOM 1519 N N . PHE A 1 201 ? 20.927 -1.964 -22.090 1.00 53.00 201 PHE A N 1
ATOM 1520 C CA . PHE A 1 201 ? 21.175 -0.529 -21.978 1.00 53.00 201 PHE A CA 1
ATOM 1521 C C . PHE A 1 201 ? 19.972 0.233 -22.537 1.00 53.00 201 PHE A C 1
ATOM 1523 O O . PHE A 1 201 ? 19.804 0.302 -23.745 1.00 53.00 201 PHE A O 1
ATOM 1530 N N . GLY A 1 202 ? 19.104 0.773 -21.679 1.00 49.84 202 GLY A N 1
ATOM 1531 C CA . GLY A 1 202 ? 17.942 1.569 -22.092 1.00 49.84 202 GLY A CA 1
ATOM 1532 C C . GLY A 1 202 ? 18.325 2.975 -22.567 1.00 49.84 202 GLY A C 1
ATOM 1533 O O . GLY A 1 202 ? 19.422 3.453 -22.287 1.00 49.84 202 GLY A O 1
ATOM 1534 N N . MET A 1 203 ? 17.416 3.666 -23.258 1.00 51.59 203 MET A N 1
ATOM 1535 C CA . MET A 1 203 ? 17.592 5.079 -23.620 1.00 51.59 203 MET A CA 1
ATOM 1536 C C . MET A 1 203 ? 17.104 5.989 -22.493 1.00 51.59 203 MET A C 1
ATOM 1538 O O . MET A 1 203 ? 15.959 5.861 -22.059 1.00 51.59 203 MET A O 1
ATOM 1542 N N . ALA A 1 204 ? 17.934 6.936 -22.055 1.00 49.62 204 ALA A N 1
ATOM 1543 C CA . ALA A 1 204 ? 17.507 8.015 -21.170 1.00 49.62 204 ALA A CA 1
ATOM 1544 C C . ALA A 1 204 ? 17.078 9.255 -21.977 1.00 49.62 204 ALA A C 1
ATOM 1546 O O . ALA A 1 204 ? 17.855 9.803 -22.758 1.00 49.62 204 ALA A O 1
ATOM 1547 N N . GLY A 1 205 ? 15.831 9.670 -21.734 1.00 48.25 205 GLY A N 1
ATOM 1548 C CA . GLY A 1 205 ? 15.171 10.981 -21.859 1.00 48.25 205 GLY A CA 1
ATOM 1549 C C . GLY A 1 205 ? 15.500 11.977 -22.976 1.00 48.25 205 GLY A C 1
ATOM 1550 O O . GLY A 1 205 ? 14.575 12.522 -23.576 1.00 48.25 205 GLY A O 1
ATOM 1551 N N . ASN A 1 206 ? 16.763 12.274 -23.268 1.00 44.91 206 ASN A N 1
ATOM 1552 C CA . ASN A 1 206 ? 17.099 13.502 -23.998 1.00 44.91 206 ASN A CA 1
ATOM 1553 C C . ASN A 1 206 ? 17.030 13.396 -25.532 1.00 44.91 206 ASN A C 1
ATOM 1555 O O . ASN A 1 206 ? 16.949 14.436 -26.181 1.00 44.91 206 ASN A O 1
ATOM 1559 N N . CYS A 1 207 ? 16.972 12.193 -26.124 1.00 44.75 207 CYS A N 1
ATOM 1560 C CA . CYS A 1 207 ? 16.683 12.061 -27.564 1.00 44.75 207 CYS A CA 1
ATOM 1561 C C . CYS A 1 207 ? 15.174 12.044 -27.871 1.00 44.75 207 CYS A C 1
ATOM 1563 O O . CYS A 1 207 ? 14.709 12.689 -28.804 1.00 44.75 207 CYS A O 1
ATOM 1565 N N . LEU A 1 208 ? 14.363 11.338 -27.079 1.00 47.81 208 LEU A N 1
ATOM 1566 C CA . LEU A 1 208 ? 12.971 11.055 -27.453 1.00 47.81 208 LEU A CA 1
ATOM 1567 C C . LEU A 1 208 ? 12.023 12.252 -27.280 1.00 47.81 208 LEU A C 1
ATOM 1569 O O . LEU A 1 208 ? 11.097 12.403 -28.074 1.00 47.81 208 LEU A O 1
ATOM 1573 N N . GLY A 1 209 ? 12.246 13.111 -26.277 1.00 48.25 209 GLY A N 1
ATOM 1574 C CA . GLY A 1 209 ? 11.407 14.295 -26.033 1.00 48.25 209 GLY A CA 1
ATOM 1575 C C . GLY A 1 209 ? 11.500 15.370 -27.109 1.00 48.25 209 GLY A C 1
ATOM 1576 O O . GLY A 1 209 ? 10.500 16.025 -27.389 1.00 48.25 209 GLY A O 1
ATOM 1577 N N . ALA A 1 210 ? 12.663 15.517 -27.739 1.00 48.84 210 ALA A N 1
ATOM 1578 C CA . ALA A 1 210 ? 12.865 16.482 -28.812 1.00 48.84 210 ALA A CA 1
ATOM 1579 C C . ALA A 1 210 ? 12.575 15.893 -30.205 1.00 48.84 210 ALA A C 1
ATOM 1581 O O . ALA A 1 210 ? 12.158 16.616 -31.103 1.00 48.84 210 ALA A O 1
ATOM 1582 N N . CYS A 1 211 ? 12.765 14.580 -30.386 1.00 50.66 211 CYS A N 1
ATOM 1583 C CA . CYS A 1 211 ? 12.904 13.992 -31.722 1.00 50.66 211 CYS A CA 1
ATOM 1584 C C . CYS A 1 211 ? 11.853 12.943 -32.074 1.00 50.66 211 CYS A C 1
ATOM 1586 O O . CYS A 1 211 ? 11.796 12.509 -33.222 1.00 50.66 211 CYS A O 1
ATOM 1588 N N . GLY A 1 212 ? 11.060 12.478 -31.100 1.00 50.84 212 GLY A N 1
ATOM 1589 C CA . GLY A 1 212 ? 10.023 11.462 -31.312 1.00 50.84 212 GLY A CA 1
ATOM 1590 C C . GLY A 1 212 ? 10.535 10.102 -31.811 1.00 50.84 212 GLY A C 1
ATOM 1591 O O . GLY A 1 212 ? 9.727 9.232 -32.124 1.00 50.84 212 GLY A O 1
ATOM 1592 N N . THR A 1 213 ? 11.854 9.902 -31.895 1.00 51.19 213 THR A N 1
ATOM 1593 C CA . THR A 1 213 ? 12.488 8.678 -32.394 1.00 51.19 213 THR A CA 1
ATOM 1594 C C . THR A 1 213 ? 13.680 8.285 -31.523 1.00 51.19 213 THR A C 1
ATOM 1596 O O . THR A 1 213 ? 14.283 9.115 -30.842 1.00 51.19 213 THR A O 1
ATOM 1599 N N . SER A 1 214 ? 14.005 6.994 -31.544 1.00 50.50 214 SER A N 1
ATOM 1600 C CA . SER A 1 214 ? 15.198 6.411 -30.924 1.00 50.50 214 SER A CA 1
ATOM 1601 C C . SER A 1 214 ? 16.486 6.709 -31.703 1.00 50.50 214 SER A C 1
ATOM 1603 O O . SER A 1 214 ? 17.576 6.371 -31.249 1.00 50.50 214 SER A O 1
ATOM 1605 N N . ASP A 1 215 ? 16.373 7.312 -32.889 1.00 53.81 215 ASP A N 1
ATOM 1606 C CA . ASP A 1 215 ? 17.498 7.591 -33.768 1.00 53.81 215 ASP A CA 1
ATOM 1607 C C . ASP A 1 215 ? 18.081 8.977 -33.475 1.00 53.81 215 ASP A C 1
ATOM 1609 O O . ASP A 1 215 ? 17.603 10.006 -33.957 1.00 53.81 215 ASP A O 1
ATOM 1613 N N . CYS A 1 216 ? 19.140 9.007 -32.668 1.00 50.78 216 CYS A N 1
ATOM 1614 C CA . CYS A 1 216 ? 19.830 10.252 -32.362 1.00 50.78 216 CYS A CA 1
ATOM 1615 C C . CYS A 1 216 ? 20.664 10.781 -33.553 1.00 50.78 216 CYS A C 1
ATOM 1617 O O . CYS A 1 216 ? 21.036 11.952 -33.531 1.00 50.78 216 CYS A O 1
ATOM 1619 N N . ALA A 1 217 ? 20.900 9.985 -34.611 1.00 51.78 217 ALA A N 1
ATOM 1620 C CA . ALA A 1 217 ? 21.676 10.408 -35.782 1.00 51.78 217 ALA A CA 1
ATOM 1621 C C . ALA A 1 217 ? 20.895 11.362 -36.708 1.00 51.78 217 ALA A C 1
ATOM 1623 O O . ALA A 1 217 ? 21.495 12.151 -37.439 1.00 51.78 217 ALA A O 1
ATOM 1624 N N . GLY A 1 218 ? 19.559 11.312 -36.672 1.00 52.12 218 GLY A N 1
ATOM 1625 C CA . GLY A 1 218 ? 18.679 12.146 -37.496 1.00 52.12 218 GLY A CA 1
ATOM 1626 C C . GLY A 1 218 ? 18.190 13.433 -36.829 1.00 52.12 218 GLY A C 1
ATOM 1627 O O . GLY A 1 218 ? 17.472 14.200 -37.471 1.00 52.12 218 GLY A O 1
ATOM 1628 N N . CYS A 1 219 ? 18.535 13.681 -35.561 1.00 54.16 219 CYS A N 1
ATOM 1629 C CA . CYS A 1 219 ? 17.914 14.749 -34.788 1.00 54.16 219 CYS A CA 1
ATOM 1630 C C . CYS A 1 219 ? 18.891 15.821 -34.299 1.00 54.16 219 CYS A C 1
ATOM 1632 O O . CYS A 1 219 ? 19.730 15.591 -33.431 1.00 54.16 219 CYS A O 1
ATOM 1634 N N . THR A 1 220 ? 18.710 17.040 -34.808 1.00 53.59 220 THR A N 1
ATOM 1635 C CA . THR A 1 220 ? 19.494 18.227 -34.434 1.00 53.59 220 THR A CA 1
ATOM 1636 C C . THR A 1 220 ? 19.194 18.750 -33.026 1.00 53.59 220 THR A C 1
ATOM 1638 O O . THR A 1 220 ? 20.000 19.504 -32.478 1.00 53.59 220 THR A O 1
ATOM 1641 N N . ASP A 1 221 ? 18.067 18.331 -32.440 1.00 49.50 221 ASP A N 1
ATOM 1642 C CA . ASP A 1 221 ? 17.575 18.800 -31.139 1.00 49.50 221 ASP A CA 1
ATOM 1643 C C . ASP A 1 221 ? 17.878 17.825 -29.982 1.00 49.50 221 ASP A C 1
ATOM 1645 O O . ASP A 1 221 ? 17.651 18.163 -28.818 1.00 49.50 221 ASP A O 1
ATOM 1649 N N . CYS A 1 222 ? 18.468 16.654 -30.267 1.00 55.28 222 CYS A N 1
ATOM 1650 C CA . CYS A 1 222 ? 19.065 15.777 -29.256 1.00 55.28 222 CYS A CA 1
ATOM 1651 C C . CYS A 1 222 ? 20.233 16.499 -28.571 1.00 55.28 222 CYS A C 1
ATOM 1653 O O . CYS A 1 222 ? 21.333 16.578 -29.127 1.00 55.28 222 CYS A O 1
ATOM 1655 N N . GLN A 1 223 ? 20.027 17.027 -27.362 1.00 49.50 223 GLN A N 1
ATOM 1656 C CA . GLN A 1 223 ? 21.116 17.687 -26.638 1.00 49.50 223 GLN A CA 1
ATOM 1657 C C . GLN A 1 223 ? 22.170 16.687 -26.137 1.00 49.50 223 GLN A C 1
ATOM 1659 O O . GLN A 1 223 ? 23.354 16.998 -26.235 1.00 49.50 223 GLN A O 1
ATOM 1664 N N . GLU A 1 224 ? 21.762 15.493 -25.679 1.00 52.16 224 GLU A N 1
ATOM 1665 C CA . GLU A 1 224 ? 22.643 14.416 -25.191 1.00 52.16 224 GLU A CA 1
ATOM 1666 C C . GLU A 1 224 ? 21.978 13.035 -25.369 1.00 52.16 224 GLU A C 1
ATOM 1668 O O . GLU A 1 224 ? 20.782 12.880 -25.116 1.00 52.16 224 GLU A O 1
ATOM 1673 N N . CYS A 1 225 ? 22.742 12.015 -25.776 1.00 54.56 225 CYS A N 1
ATOM 1674 C CA . CYS A 1 225 ? 22.270 10.631 -25.881 1.00 54.56 225 CYS A CA 1
ATOM 1675 C C . CYS A 1 225 ? 22.746 9.844 -24.653 1.00 54.56 225 CYS A C 1
ATOM 1677 O O . CYS A 1 225 ? 23.890 9.382 -24.591 1.00 54.56 225 CYS A O 1
ATOM 1679 N N . CYS A 1 226 ? 21.883 9.737 -23.646 1.00 55.88 226 CYS A N 1
ATOM 1680 C CA . CYS A 1 226 ? 22.196 9.066 -22.388 1.00 55.88 226 CYS A CA 1
ATOM 1681 C C . CYS A 1 226 ? 21.713 7.612 -22.410 1.00 55.88 226 CYS A C 1
ATOM 1683 O O . CYS A 1 226 ? 20.646 7.307 -22.946 1.00 55.88 226 CYS A O 1
ATOM 1685 N N . CYS A 1 227 ? 22.480 6.724 -21.783 1.00 62.00 227 CYS A N 1
ATOM 1686 C CA . CYS A 1 227 ? 22.147 5.308 -21.688 1.00 62.00 227 CYS A CA 1
ATOM 1687 C C . CYS A 1 227 ? 21.925 4.907 -20.241 1.00 62.00 227 CYS A C 1
ATOM 1689 O O . CYS A 1 227 ? 22.599 5.401 -19.345 1.00 62.00 227 CYS A O 1
ATOM 1691 N N . VAL A 1 228 ? 20.979 4.003 -20.025 1.00 64.62 228 VAL A N 1
ATOM 1692 C CA . VAL A 1 228 ? 20.605 3.507 -18.706 1.00 64.62 228 VAL A CA 1
ATOM 1693 C C . VAL A 1 228 ? 21.061 2.065 -18.615 1.00 64.62 228 VAL A C 1
ATOM 1695 O O . VAL A 1 228 ? 20.510 1.208 -19.299 1.00 64.62 228 VAL A O 1
ATOM 1698 N N . ALA A 1 229 ? 22.073 1.783 -17.796 1.00 69.38 229 ALA A N 1
ATOM 1699 C CA . ALA A 1 229 ? 22.438 0.399 -17.504 1.00 69.38 229 ALA A CA 1
ATOM 1700 C C . ALA A 1 229 ? 21.242 -0.328 -16.868 1.00 69.38 229 ALA A C 1
ATOM 1702 O O . ALA A 1 229 ? 20.471 0.276 -16.128 1.00 69.38 229 ALA A O 1
ATOM 1703 N N . SER A 1 230 ? 21.065 -1.611 -17.159 1.00 75.75 230 SER A N 1
ATOM 1704 C CA . SER A 1 230 ? 20.044 -2.437 -16.515 1.00 75.75 230 SER A CA 1
ATOM 1705 C C . SER A 1 230 ? 20.600 -3.292 -15.401 1.00 75.75 230 SER A C 1
ATOM 1707 O O . SER A 1 230 ? 21.778 -3.645 -15.429 1.00 75.75 230 SER A O 1
ATOM 1709 N N . ASP A 1 231 ? 19.698 -3.797 -14.567 1.00 83.44 231 ASP A N 1
ATOM 1710 C CA . ASP A 1 231 ? 20.015 -4.823 -13.587 1.00 83.44 231 ASP A CA 1
ATOM 1711 C C . ASP A 1 231 ? 18.926 -5.907 -13.512 1.00 83.44 231 ASP A C 1
ATOM 1713 O O . ASP A 1 231 ? 18.245 -6.092 -12.508 1.00 83.44 231 ASP A O 1
ATOM 1717 N N . TYR A 1 232 ? 18.754 -6.696 -14.579 1.00 86.12 232 TYR A N 1
ATOM 1718 C CA . TYR A 1 232 ? 17.774 -7.802 -14.599 1.00 86.12 232 TYR A CA 1
ATOM 1719 C C . TYR A 1 232 ? 18.048 -8.888 -13.532 1.00 86.12 232 TYR A C 1
ATOM 1721 O O . TYR A 1 232 ? 17.176 -9.724 -13.234 1.00 86.12 232 TYR A O 1
ATOM 1729 N N . GLY A 1 233 ? 19.263 -8.895 -12.970 1.00 85.81 233 GLY A N 1
ATOM 1730 C CA . GLY A 1 233 ? 19.685 -9.727 -11.844 1.00 85.81 233 GLY A CA 1
ATOM 1731 C C . GLY A 1 233 ? 19.369 -9.131 -10.466 1.00 85.81 233 GLY A C 1
ATOM 1732 O O . GLY A 1 233 ? 19.384 -9.872 -9.478 1.00 85.81 233 GLY A O 1
ATOM 1733 N N . LEU A 1 234 ? 19.030 -7.841 -10.393 1.00 91.00 234 LEU A N 1
ATOM 1734 C CA . LEU A 1 234 ? 18.844 -7.055 -9.172 1.00 91.00 234 LEU A CA 1
ATOM 1735 C C . LEU A 1 234 ? 20.085 -7.080 -8.266 1.00 91.00 234 LEU A C 1
ATOM 1737 O O . LEU A 1 234 ? 19.971 -7.211 -7.044 1.00 91.00 234 LEU A O 1
ATOM 1741 N N . SER A 1 235 ? 21.281 -7.086 -8.851 1.00 90.56 235 SER A N 1
ATOM 1742 C CA . SER A 1 235 ? 22.560 -7.115 -8.136 1.00 90.56 235 SER A CA 1
ATOM 1743 C C . SER A 1 235 ? 22.774 -5.889 -7.239 1.00 90.56 235 SER A C 1
ATOM 1745 O O . SER A 1 235 ? 23.432 -6.004 -6.206 1.00 90.56 235 SER A O 1
ATOM 1747 N N . SER A 1 236 ? 22.153 -4.765 -7.592 1.00 90.50 236 SER A N 1
ATOM 1748 C CA . SER A 1 236 ? 22.223 -3.476 -6.903 1.00 90.50 236 SER A CA 1
ATOM 1749 C C . SER A 1 236 ? 21.101 -3.289 -5.877 1.00 90.50 236 SER A C 1
ATOM 1751 O O . SER A 1 236 ? 21.000 -2.222 -5.271 1.00 90.50 236 SER A O 1
ATOM 1753 N N . PHE A 1 237 ? 20.276 -4.321 -5.643 1.00 96.00 237 PHE A N 1
ATOM 1754 C CA . PHE A 1 237 ? 19.093 -4.180 -4.801 1.00 96.00 237 PHE A CA 1
ATOM 1755 C C . PHE A 1 237 ? 19.461 -3.862 -3.348 1.00 96.00 237 PHE A C 1
ATOM 1757 O O . PHE A 1 237 ? 20.128 -4.660 -2.682 1.00 96.00 237 PHE A O 1
ATOM 1764 N N . GLY A 1 238 ? 18.932 -2.766 -2.812 1.00 95.25 238 GLY A N 1
ATOM 1765 C CA . GLY A 1 238 ? 19.132 -2.341 -1.434 1.00 95.25 238 GLY A CA 1
ATOM 1766 C C . GLY A 1 238 ? 18.076 -1.341 -0.976 1.00 95.25 238 GLY A C 1
ATOM 1767 O O . GLY A 1 238 ? 17.588 -0.526 -1.753 1.00 95.25 238 GLY A O 1
ATOM 1768 N N . LEU A 1 239 ? 17.718 -1.398 0.311 1.00 94.31 239 LEU A N 1
ATOM 1769 C CA . LEU A 1 239 ? 16.854 -0.373 0.893 1.00 94.31 239 LEU A CA 1
ATOM 1770 C C . LEU A 1 239 ? 17.617 0.944 0.964 1.00 94.31 239 LEU A C 1
ATOM 1772 O O . LEU A 1 239 ? 18.717 1.001 1.523 1.00 94.31 239 LEU A O 1
ATOM 1776 N N . ASP A 1 240 ? 17.004 2.000 0.450 1.00 88.12 240 ASP A N 1
ATOM 1777 C CA . ASP A 1 240 ? 17.561 3.333 0.576 1.00 88.12 240 ASP A CA 1
ATOM 1778 C C . ASP A 1 240 ? 17.566 3.819 2.035 1.00 88.12 240 ASP A C 1
ATOM 1780 O O . ASP A 1 240 ? 16.865 3.290 2.906 1.00 88.12 240 ASP A O 1
ATOM 1784 N N . TYR A 1 241 ? 18.375 4.846 2.302 1.00 85.06 241 TYR A N 1
ATOM 1785 C CA . TYR A 1 241 ? 18.555 5.394 3.646 1.00 85.06 241 TYR A CA 1
ATOM 1786 C C . TYR A 1 241 ? 17.241 5.887 4.270 1.00 85.06 241 TYR A C 1
ATOM 1788 O O . TYR A 1 241 ? 17.029 5.734 5.469 1.00 85.06 241 TYR A O 1
ATOM 1796 N N . GLU A 1 242 ? 16.334 6.455 3.478 1.00 86.12 242 GLU A N 1
ATOM 1797 C CA . GLU A 1 242 ? 15.072 6.994 3.987 1.00 86.12 242 GLU A CA 1
ATOM 1798 C C . GLU A 1 242 ? 14.051 5.888 4.282 1.00 86.12 242 GLU A C 1
ATOM 1800 O O . GLU A 1 242 ? 13.244 5.999 5.204 1.00 86.12 242 GLU A O 1
ATOM 1805 N N . THR A 1 243 ? 14.111 4.779 3.550 1.00 94.12 243 THR A N 1
ATOM 1806 C CA . THR A 1 243 ? 13.325 3.581 3.843 1.00 94.12 243 THR A CA 1
ATOM 1807 C C . THR A 1 243 ? 13.742 2.938 5.168 1.00 94.12 243 THR A C 1
ATOM 1809 O O . THR A 1 243 ? 12.906 2.333 5.840 1.00 94.12 243 THR A O 1
ATOM 1812 N N . GLN A 1 244 ? 14.989 3.106 5.618 1.00 93.81 244 GLN A N 1
ATOM 1813 C CA . GLN A 1 244 ? 15.404 2.624 6.944 1.00 93.81 244 GLN A CA 1
ATOM 1814 C C . GLN A 1 244 ? 14.639 3.331 8.075 1.00 93.81 244 GLN A C 1
ATOM 1816 O O . GLN A 1 244 ? 14.229 2.672 9.032 1.00 93.81 244 GLN A O 1
ATOM 1821 N N . ASP A 1 245 ? 14.344 4.630 7.929 1.00 96.00 245 ASP A N 1
ATOM 1822 C CA . ASP A 1 245 ? 13.485 5.358 8.873 1.00 96.00 245 ASP A CA 1
ATOM 1823 C C . ASP A 1 245 ? 12.071 4.744 8.916 1.00 96.00 245 ASP A C 1
ATOM 1825 O O . ASP A 1 245 ? 11.505 4.573 10.000 1.00 96.00 245 ASP A O 1
ATOM 1829 N N . ILE A 1 246 ? 11.505 4.364 7.758 1.00 97.88 246 ILE A N 1
ATOM 1830 C CA . ILE A 1 246 ? 10.205 3.668 7.685 1.00 97.88 246 ILE A CA 1
ATOM 1831 C C . ILE A 1 246 ? 10.276 2.341 8.445 1.00 97.88 246 ILE A C 1
ATOM 1833 O O . ILE A 1 246 ? 9.416 2.074 9.285 1.00 97.88 246 ILE A O 1
ATOM 1837 N N . VAL A 1 247 ? 11.295 1.521 8.177 1.00 98.31 247 VAL A N 1
ATOM 1838 C CA . VAL A 1 247 ? 11.472 0.206 8.814 1.00 98.31 247 VAL A CA 1
ATOM 1839 C C . VAL A 1 247 ? 11.496 0.337 10.335 1.00 98.31 247 VAL A C 1
ATOM 1841 O O . VAL A 1 247 ? 10.745 -0.360 11.018 1.00 98.31 247 VAL A O 1
ATOM 1844 N N . GLU A 1 248 ? 12.298 1.257 10.874 1.00 97.88 248 GLU A N 1
ATOM 1845 C CA . GLU A 1 248 ? 12.391 1.459 12.321 1.00 97.88 248 GLU A CA 1
ATOM 1846 C C . GLU A 1 248 ? 11.055 1.888 12.944 1.00 97.88 248 GLU A C 1
ATOM 1848 O O . GLU A 1 248 ? 10.647 1.366 13.986 1.00 97.88 248 GLU A O 1
ATOM 1853 N N . VAL A 1 249 ? 10.346 2.829 12.312 1.00 98.44 249 VAL A N 1
ATOM 1854 C CA . VAL A 1 249 ? 9.053 3.307 12.820 1.00 98.44 249 VAL A CA 1
ATOM 1855 C C . VAL A 1 249 ? 7.993 2.206 12.751 1.00 98.44 249 VAL A C 1
ATOM 1857 O O . VAL A 1 249 ? 7.189 2.074 13.675 1.00 98.44 249 VAL A O 1
ATOM 1860 N N . LEU A 1 250 ? 7.994 1.383 11.699 1.00 98.56 250 LEU A N 1
ATOM 1861 C CA . LEU A 1 250 ? 7.075 0.250 11.574 1.00 98.56 250 LEU A CA 1
ATOM 1862 C C . LEU A 1 250 ? 7.360 -0.851 12.599 1.00 98.56 250 LEU A C 1
ATOM 1864 O O . LEU A 1 250 ? 6.417 -1.438 13.130 1.00 98.56 250 LEU A O 1
ATOM 1868 N N . GLN A 1 251 ? 8.627 -1.116 12.926 1.00 98.62 251 GLN A N 1
ATOM 1869 C CA . GLN A 1 251 ? 8.989 -2.045 14.002 1.00 98.62 251 GLN A CA 1
ATOM 1870 C C . GLN A 1 251 ? 8.492 -1.537 15.361 1.00 98.62 251 GLN A C 1
ATOM 1872 O O . GLN A 1 251 ? 7.864 -2.288 16.113 1.00 98.62 251 GLN A O 1
ATOM 1877 N N . ASP A 1 252 ? 8.681 -0.245 15.646 1.00 98.44 252 ASP A N 1
ATOM 1878 C CA . ASP A 1 252 ? 8.146 0.387 16.854 1.00 98.44 252 ASP A CA 1
ATOM 1879 C C . ASP A 1 252 ? 6.607 0.341 16.886 1.00 98.44 252 ASP A C 1
ATOM 1881 O O . ASP A 1 252 ? 6.017 0.084 17.938 1.00 98.44 252 ASP A O 1
ATOM 1885 N N . ALA A 1 253 ? 5.944 0.551 15.744 1.00 98.31 253 ALA A N 1
ATOM 1886 C CA . ALA A 1 253 ? 4.492 0.451 15.613 1.00 98.31 253 ALA A CA 1
ATOM 1887 C C . ALA A 1 253 ? 3.995 -0.980 15.870 1.00 98.31 253 ALA A C 1
ATOM 1889 O O . ALA A 1 253 ? 3.074 -1.167 16.668 1.00 98.31 253 ALA A O 1
ATOM 1890 N N . LYS A 1 254 ? 4.646 -1.997 15.289 1.00 97.81 254 LYS A N 1
ATOM 1891 C CA . LYS A 1 254 ? 4.339 -3.413 15.548 1.00 97.81 254 LYS A CA 1
ATOM 1892 C C . LYS A 1 254 ? 4.534 -3.806 17.007 1.00 97.81 254 LYS A C 1
ATOM 1894 O O . LYS A 1 254 ? 3.750 -4.588 17.539 1.00 97.81 254 LYS A O 1
ATOM 1899 N N . ALA A 1 255 ? 5.520 -3.229 17.691 1.00 97.44 255 ALA A N 1
ATOM 1900 C CA . ALA A 1 255 ? 5.690 -3.442 19.125 1.00 97.44 255 ALA A CA 1
ATOM 1901 C C . ALA A 1 255 ? 4.505 -2.898 19.953 1.00 97.44 255 ALA A C 1
ATOM 1903 O O . ALA A 1 255 ? 4.268 -3.369 21.067 1.00 97.44 255 ALA A O 1
ATOM 1904 N N . LYS A 1 256 ? 3.745 -1.917 19.437 1.00 97.00 256 LYS A N 1
ATOM 1905 C CA . LYS A 1 256 ? 2.506 -1.413 20.067 1.00 97.00 256 LYS A CA 1
ATOM 1906 C C . LYS A 1 256 ? 1.258 -2.165 19.615 1.00 97.00 256 LYS A C 1
ATOM 1908 O O . LYS A 1 256 ? 0.353 -2.361 20.427 1.00 97.00 256 LYS A O 1
ATOM 1913 N N . ASN A 1 257 ? 1.230 -2.580 18.352 1.00 97.44 257 ASN A N 1
ATOM 1914 C CA . ASN A 1 257 ? 0.160 -3.352 17.736 1.00 97.44 257 ASN A CA 1
ATOM 1915 C C . ASN A 1 257 ? 0.734 -4.561 16.974 1.00 97.44 257 ASN A C 1
ATOM 1917 O O . ASN A 1 257 ? 1.057 -4.442 15.792 1.00 97.44 257 ASN A O 1
ATOM 1921 N N . PRO A 1 258 ? 0.828 -5.741 17.611 1.00 95.94 258 PRO A N 1
ATOM 1922 C CA . PRO A 1 258 ? 1.348 -6.943 16.955 1.00 95.94 258 PRO A CA 1
ATOM 1923 C C . PRO A 1 258 ? 0.524 -7.421 15.748 1.00 95.94 258 PRO A C 1
ATOM 1925 O O . PRO A 1 258 ? 1.037 -8.186 14.936 1.00 95.94 258 PRO A O 1
ATOM 1928 N N . HIS A 1 259 ? -0.728 -6.967 15.619 1.00 95.25 259 HIS A N 1
ATOM 1929 C CA . HIS A 1 259 ? -1.637 -7.293 14.515 1.00 95.25 259 HIS A CA 1
ATOM 1930 C C . HIS A 1 259 ? -1.656 -6.218 13.416 1.00 95.25 259 HIS A C 1
ATOM 1932 O O . HIS A 1 259 ? -2.582 -6.189 12.611 1.00 95.25 259 HIS A O 1
ATOM 1938 N N . LEU A 1 260 ? -0.675 -5.308 13.400 1.00 98.12 260 LEU A N 1
ATOM 1939 C CA . LEU A 1 260 ? -0.580 -4.255 12.393 1.00 98.12 260 LEU A CA 1
ATOM 1940 C C . LEU A 1 260 ? -0.459 -4.852 10.984 1.00 98.12 260 LEU A C 1
ATOM 1942 O O . LEU A 1 260 ? 0.528 -5.528 10.686 1.00 98.12 260 LEU A O 1
ATOM 1946 N N . VAL A 1 261 ? -1.439 -4.539 10.138 1.00 98.38 261 VAL A N 1
ATOM 1947 C CA . VAL A 1 261 ? -1.476 -4.885 8.716 1.00 98.38 261 VAL A CA 1
ATOM 1948 C C . VAL A 1 261 ? -0.538 -3.961 7.943 1.00 98.38 261 VAL A C 1
ATOM 1950 O O . VAL A 1 261 ? -0.618 -2.738 8.077 1.00 98.38 261 VAL A O 1
ATOM 1953 N N . ILE A 1 262 ? 0.335 -4.529 7.113 1.00 98.56 262 ILE A N 1
ATOM 1954 C CA . ILE A 1 262 ? 1.312 -3.784 6.313 1.00 98.56 262 ILE A CA 1
ATOM 1955 C C . ILE A 1 262 ? 1.004 -3.947 4.823 1.00 98.56 262 ILE A C 1
ATOM 1957 O O . ILE A 1 262 ? 0.981 -5.057 4.288 1.00 98.56 262 ILE A O 1
ATOM 1961 N N . MET A 1 263 ? 0.809 -2.819 4.144 1.00 98.62 263 MET A N 1
ATOM 1962 C CA . MET A 1 263 ? 0.597 -2.736 2.703 1.00 98.62 263 MET A CA 1
ATOM 1963 C C . MET A 1 263 ? 1.759 -2.001 2.031 1.00 98.62 263 MET A C 1
ATOM 1965 O O . MET A 1 263 ? 2.093 -0.888 2.431 1.00 98.62 263 MET A O 1
ATOM 1969 N N . GLY A 1 264 ? 2.343 -2.597 0.993 1.00 98.50 264 GLY A N 1
ATOM 1970 C CA . GLY A 1 264 ? 3.314 -1.928 0.122 1.00 98.50 264 GLY A CA 1
ATOM 1971 C C . GLY A 1 264 ? 2.682 -1.493 -1.202 1.00 98.50 264 GLY A C 1
ATOM 1972 O O . GLY A 1 264 ? 1.814 -2.189 -1.723 1.00 98.50 264 GLY A O 1
ATOM 1973 N N . SER A 1 265 ? 3.128 -0.367 -1.754 1.00 98.69 265 SER A N 1
ATOM 1974 C CA . SER A 1 265 ? 2.804 0.063 -3.123 1.00 98.69 265 SER A CA 1
ATOM 1975 C C . SER A 1 265 ? 4.009 0.796 -3.719 1.00 98.69 265 SER A C 1
ATOM 1977 O O . SER A 1 265 ? 4.565 1.656 -3.034 1.00 98.69 265 SER A O 1
ATOM 1979 N N . PRO A 1 266 ? 4.488 0.464 -4.928 1.00 98.31 266 PRO A N 1
ATOM 1980 C CA . PRO A 1 266 ? 5.519 1.246 -5.598 1.00 98.31 266 PRO A CA 1
ATOM 1981 C C . PRO A 1 266 ? 4.896 2.410 -6.373 1.00 98.31 266 PRO A C 1
ATOM 1983 O O . PRO A 1 266 ? 3.849 2.267 -6.998 1.00 98.31 266 PRO A O 1
ATOM 1986 N N . TRP A 1 267 ? 5.573 3.555 -6.393 1.00 97.81 267 TRP A N 1
ATOM 1987 C CA . TRP A 1 267 ? 5.198 4.676 -7.262 1.00 97.81 267 TRP A CA 1
ATOM 1988 C C . TRP A 1 267 ? 5.870 4.570 -8.627 1.00 97.81 267 TRP A C 1
ATOM 1990 O O . TRP A 1 267 ? 5.324 5.011 -9.630 1.00 97.81 267 TRP A O 1
ATOM 2000 N N . THR A 1 268 ? 7.052 3.966 -8.684 1.00 96.19 268 THR A N 1
ATOM 2001 C CA . THR A 1 268 ? 7.788 3.746 -9.925 1.00 96.19 268 THR A CA 1
ATOM 2002 C C . THR A 1 268 ? 8.664 2.502 -9.794 1.00 96.19 268 THR A C 1
ATOM 2004 O O . THR A 1 268 ? 9.212 2.252 -8.717 1.00 96.19 268 THR A O 1
ATOM 2007 N N . PRO A 1 269 ? 8.865 1.733 -10.874 1.00 95.44 269 PRO A N 1
ATOM 2008 C CA . PRO A 1 269 ? 9.988 0.813 -10.956 1.00 95.44 269 PRO A CA 1
ATOM 2009 C C . PRO A 1 269 ? 11.321 1.569 -11.098 1.00 95.44 269 PRO A C 1
ATOM 2011 O O . PRO A 1 269 ? 11.321 2.770 -11.405 1.00 95.44 269 PRO A O 1
ATOM 2014 N N . PRO A 1 270 ? 12.459 0.871 -10.922 1.00 92.81 270 PRO A N 1
ATOM 2015 C CA . PRO A 1 270 ? 13.770 1.357 -11.342 1.00 92.81 270 PRO A CA 1
ATOM 2016 C C . PRO A 1 270 ? 13.765 1.954 -12.753 1.00 92.81 270 PRO A C 1
ATOM 2018 O O . PRO A 1 270 ? 13.125 1.422 -13.663 1.00 92.81 270 PRO A O 1
ATOM 2021 N N . ARG A 1 271 ? 14.533 3.035 -12.950 1.00 85.94 271 ARG A N 1
ATOM 2022 C CA . ARG A 1 271 ? 14.628 3.772 -14.230 1.00 85.94 271 ARG A CA 1
ATOM 2023 C C . ARG A 1 271 ? 14.878 2.857 -15.430 1.00 85.94 271 ARG A C 1
ATOM 2025 O O . ARG A 1 271 ? 14.315 3.064 -16.497 1.00 85.94 271 ARG A O 1
ATOM 2032 N N . TRP A 1 272 ? 15.700 1.829 -15.249 1.00 83.31 272 TRP A N 1
ATOM 2033 C CA . TRP A 1 272 ? 16.121 0.915 -16.308 1.00 83.31 272 TRP A CA 1
ATOM 2034 C C . TRP A 1 272 ? 15.044 -0.078 -16.768 1.00 83.31 272 TRP A C 1
ATOM 2036 O O . TRP A 1 272 ? 15.233 -0.735 -17.789 1.00 83.31 272 TRP A O 1
ATOM 2046 N N . LEU A 1 273 ? 13.911 -0.165 -16.063 1.00 87.62 273 LEU A N 1
ATOM 2047 C CA . LEU A 1 273 ? 12.725 -0.915 -16.495 1.00 87.62 273 LEU A CA 1
ATOM 2048 C C . LEU A 1 273 ? 11.753 -0.062 -17.320 1.00 87.62 273 LEU A C 1
ATOM 2050 O O . LEU A 1 273 ? 10.735 -0.583 -17.780 1.00 87.62 273 LEU A O 1
ATOM 2054 N N . LYS A 1 274 ? 12.028 1.236 -17.489 1.00 84.00 274 LYS A N 1
ATOM 2055 C CA . LYS A 1 274 ? 11.067 2.196 -18.027 1.00 84.00 274 LYS A CA 1
ATOM 2056 C C . LYS A 1 274 ? 11.493 2.727 -19.379 1.00 84.00 274 LYS A C 1
ATOM 2058 O O . LYS A 1 274 ? 12.659 3.057 -19.605 1.00 84.00 274 LYS A O 1
ATOM 2063 N N . TRP A 1 275 ? 10.513 2.867 -20.262 1.00 75.31 275 TRP A N 1
ATOM 2064 C CA . TRP A 1 275 ? 10.644 3.748 -21.406 1.00 75.31 275 TRP A CA 1
ATOM 2065 C C . TRP A 1 275 ? 10.953 5.161 -20.893 1.00 75.31 275 TRP A C 1
ATOM 2067 O O . TRP A 1 275 ? 10.390 5.579 -19.886 1.00 75.31 275 TRP A O 1
ATOM 2077 N N . GLY A 1 276 ? 11.908 5.854 -21.518 1.00 67.75 276 GLY A N 1
ATOM 2078 C CA . GLY A 1 276 ? 12.375 7.180 -21.092 1.00 67.75 276 GLY A CA 1
ATOM 2079 C C . GLY A 1 276 ? 13.452 7.191 -20.000 1.00 67.75 276 GLY A C 1
ATOM 2080 O O . GLY A 1 276 ? 14.195 8.168 -19.912 1.00 67.75 276 GLY A O 1
ATOM 2081 N N . GLY A 1 277 ? 13.615 6.121 -19.213 1.00 74.31 277 GLY A N 1
ATOM 2082 C CA . GLY A 1 277 ? 14.723 6.015 -18.257 1.00 74.31 277 GLY A CA 1
ATOM 2083 C C . GLY A 1 277 ? 14.639 6.964 -17.053 1.00 74.31 277 GLY A C 1
ATOM 2084 O O . GLY A 1 277 ? 15.663 7.286 -16.451 1.00 74.31 277 GLY A O 1
ATOM 2085 N N . THR A 1 278 ? 13.446 7.440 -16.696 1.00 78.94 278 THR A N 1
ATOM 2086 C CA . THR A 1 278 ? 13.211 8.428 -15.627 1.00 78.94 278 THR A CA 1
ATOM 2087 C C . THR A 1 278 ? 12.302 7.870 -14.526 1.00 78.94 278 THR A C 1
ATOM 2089 O O . THR A 1 278 ? 11.590 6.889 -14.727 1.00 78.94 278 THR A O 1
ATOM 2092 N N . LEU A 1 279 ? 12.329 8.461 -13.321 1.00 87.69 279 LEU A N 1
ATOM 2093 C CA . LEU A 1 279 ? 11.447 8.038 -12.213 1.00 87.69 279 LEU A CA 1
ATOM 2094 C C . LEU A 1 279 ? 10.050 8.654 -12.310 1.00 87.69 279 LEU A C 1
ATOM 2096 O O . LEU A 1 279 ? 9.081 7.983 -11.975 1.00 87.69 279 LEU A O 1
ATOM 2100 N N . GLY A 1 280 ? 9.952 9.878 -12.821 1.00 86.75 280 GLY A N 1
ATOM 2101 C CA . GLY A 1 280 ? 8.709 10.527 -13.230 1.00 86.75 280 GLY A CA 1
ATOM 2102 C C . GLY A 1 280 ? 8.718 10.876 -14.716 1.00 86.75 280 GLY A C 1
ATOM 2103 O O . GLY A 1 280 ? 9.646 10.530 -15.445 1.00 86.75 280 GLY A O 1
ATOM 2104 N N . GLY A 1 281 ? 7.689 11.570 -15.174 1.00 82.12 281 GLY A N 1
ATOM 2105 C CA . GLY A 1 281 ? 7.488 11.979 -16.560 1.00 82.12 281 GLY A CA 1
ATOM 2106 C C . GLY A 1 281 ? 6.046 11.758 -17.010 1.00 82.12 281 GLY A C 1
ATOM 2107 O O . GLY A 1 281 ? 5.230 11.218 -16.272 1.00 82.12 281 GLY A O 1
ATOM 2108 N N . ASN A 1 282 ? 5.737 12.161 -18.241 1.00 79.19 282 ASN A N 1
ATOM 2109 C CA . ASN A 1 282 ? 4.400 12.019 -18.826 1.00 79.19 282 ASN A CA 1
ATOM 2110 C C . ASN A 1 282 ? 4.115 10.583 -19.310 1.00 79.19 282 ASN A C 1
ATOM 2112 O O . ASN A 1 282 ? 5.036 9.816 -19.574 1.00 79.19 282 ASN A O 1
ATOM 2116 N N . SER A 1 283 ? 2.841 10.244 -19.517 1.00 76.69 283 SER A N 1
ATOM 2117 C CA . SER A 1 283 ? 2.399 8.894 -19.907 1.00 76.69 283 SER A CA 1
ATOM 2118 C C . SER A 1 283 ? 2.980 8.370 -21.226 1.00 76.69 283 SER A C 1
ATOM 2120 O O . SER A 1 283 ? 3.023 7.161 -21.412 1.00 76.69 283 SER A O 1
ATOM 2122 N N . ASN A 1 284 ? 3.469 9.228 -22.126 1.00 71.19 284 ASN A N 1
ATOM 2123 C CA . ASN A 1 284 ? 4.071 8.796 -23.394 1.00 71.19 284 ASN A CA 1
ATOM 2124 C C . ASN A 1 284 ? 5.538 8.365 -23.240 1.00 71.19 284 ASN A C 1
ATOM 2126 O O . ASN A 1 284 ? 6.109 7.743 -24.134 1.00 71.19 284 ASN A O 1
ATOM 2130 N N . GLN A 1 285 ? 6.175 8.743 -22.132 1.00 68.62 285 GLN A N 1
ATOM 2131 C CA . GLN A 1 285 ? 7.612 8.581 -21.895 1.00 68.62 285 GLN A CA 1
ATOM 2132 C C . GLN A 1 285 ? 7.910 7.968 -20.530 1.00 68.62 285 GLN A C 1
ATOM 2134 O O . GLN A 1 285 ? 9.047 8.010 -20.081 1.00 68.62 285 GLN A O 1
ATOM 2139 N N . ASN A 1 286 ? 6.882 7.455 -19.858 1.00 81.44 286 ASN A N 1
ATOM 2140 C CA . ASN A 1 286 ? 6.953 7.018 -18.476 1.00 81.44 286 ASN A CA 1
ATOM 2141 C C . ASN A 1 286 ? 6.118 5.744 -18.273 1.00 81.44 286 ASN A C 1
ATOM 2143 O O . ASN A 1 286 ? 5.168 5.719 -17.489 1.00 81.44 286 ASN A O 1
ATOM 2147 N N . THR A 1 287 ? 6.457 4.706 -19.038 1.00 86.19 287 THR A N 1
ATOM 2148 C CA . THR A 1 287 ? 5.805 3.386 -19.064 1.00 86.19 287 THR A CA 1
ATOM 2149 C C . THR A 1 287 ? 6.836 2.277 -18.887 1.00 86.19 287 THR A C 1
ATOM 2151 O O . THR A 1 287 ? 8.038 2.527 -18.994 1.00 86.19 287 THR A O 1
ATOM 2154 N N . LEU A 1 288 ? 6.401 1.040 -18.635 1.00 88.44 288 LEU A N 1
ATOM 2155 C CA . LEU A 1 288 ? 7.311 -0.107 -18.672 1.00 88.44 288 LEU A CA 1
ATOM 2156 C C . LEU A 1 288 ? 7.859 -0.339 -20.082 1.00 88.44 288 LEU A C 1
ATOM 2158 O O . LEU A 1 288 ? 7.165 -0.169 -21.084 1.00 88.44 288 LEU A O 1
ATOM 2162 N N . LEU A 1 289 ? 9.105 -0.802 -20.145 1.00 83.56 289 LEU A N 1
ATOM 2163 C CA . LEU A 1 289 ? 9.636 -1.440 -21.341 1.00 83.56 289 LEU A CA 1
ATOM 2164 C C . LEU A 1 289 ? 8.860 -2.733 -21.627 1.00 83.56 289 LEU A C 1
ATOM 2166 O O . LEU A 1 289 ? 8.506 -3.484 -20.719 1.00 83.56 289 LEU A O 1
ATOM 2170 N N . GLY A 1 290 ? 8.609 -3.014 -22.903 1.00 80.06 290 GLY A N 1
ATOM 2171 C CA . GLY A 1 290 ? 7.947 -4.253 -23.302 1.00 80.06 290 GLY A CA 1
ATOM 2172 C C . GLY A 1 290 ? 8.851 -5.482 -23.146 1.00 80.06 290 GLY A C 1
ATOM 2173 O O . GLY A 1 290 ? 10.074 -5.396 -23.253 1.00 80.06 290 GLY A O 1
ATOM 2174 N N . GLY A 1 291 ? 8.232 -6.651 -22.968 1.00 81.69 291 GLY A N 1
ATOM 2175 C CA . GLY A 1 291 ? 8.898 -7.952 -23.066 1.00 81.69 291 GLY A CA 1
ATOM 2176 C C . GLY A 1 291 ? 8.945 -8.760 -21.767 1.00 81.69 291 GLY A C 1
ATOM 2177 O O . GLY A 1 291 ? 8.954 -8.233 -20.655 1.00 81.69 291 GLY A O 1
ATOM 2178 N N . ASP A 1 292 ? 9.015 -10.087 -21.915 1.00 85.75 292 ASP A N 1
ATOM 2179 C CA . ASP A 1 292 ? 8.933 -11.029 -20.790 1.00 85.75 292 ASP A CA 1
ATOM 2180 C C . ASP A 1 292 ? 10.093 -10.876 -19.794 1.00 85.75 292 ASP A C 1
ATOM 2182 O O . ASP A 1 292 ? 9.921 -11.081 -18.592 1.00 85.75 292 ASP A O 1
ATOM 2186 N N . ALA A 1 293 ? 11.275 -10.474 -20.270 1.00 85.31 293 ALA A N 1
ATOM 2187 C CA . ALA A 1 293 ? 12.425 -10.212 -19.411 1.00 85.31 293 ALA A CA 1
ATOM 2188 C C . ALA A 1 293 ? 12.143 -9.065 -18.424 1.00 85.31 293 ALA A C 1
ATOM 2190 O O . ALA A 1 293 ? 12.482 -9.188 -17.246 1.00 85.31 293 ALA A O 1
ATOM 2191 N N . VAL A 1 294 ? 11.494 -7.986 -18.884 1.00 87.69 294 VAL A N 1
ATOM 2192 C CA . VAL A 1 294 ? 11.168 -6.799 -18.073 1.00 87.69 294 VAL A CA 1
ATOM 2193 C C . VAL A 1 294 ? 10.157 -7.170 -16.997 1.00 87.69 294 VAL A C 1
ATOM 2195 O O . VAL A 1 294 ? 10.398 -6.937 -15.811 1.00 87.69 294 VAL A O 1
ATOM 2198 N N . LEU A 1 295 ? 9.070 -7.844 -17.385 1.00 94.88 295 LEU A N 1
ATOM 2199 C CA . LEU A 1 295 ? 8.053 -8.315 -16.441 1.00 94.88 295 LEU A CA 1
ATOM 2200 C C . LEU A 1 295 ? 8.643 -9.291 -15.413 1.00 94.88 295 LEU A C 1
ATOM 2202 O O . LEU A 1 295 ? 8.341 -9.206 -14.222 1.00 94.88 295 LEU A O 1
ATOM 2206 N N . ASN A 1 296 ? 9.531 -10.196 -15.838 1.00 94.50 296 ASN A N 1
ATOM 2207 C CA . ASN A 1 296 ? 10.219 -11.106 -14.925 1.00 94.50 296 ASN A CA 1
ATOM 2208 C C . ASN A 1 296 ? 11.152 -10.384 -13.955 1.00 94.50 296 ASN A C 1
ATOM 2210 O O . ASN A 1 296 ? 11.192 -10.756 -12.780 1.00 94.50 296 ASN A O 1
ATOM 2214 N N . ALA A 1 297 ? 11.918 -9.400 -14.422 1.00 94.06 297 ALA A N 1
ATOM 2215 C CA . ALA A 1 297 ? 12.804 -8.614 -13.575 1.00 94.06 297 ALA A CA 1
ATOM 2216 C C . ALA A 1 297 ? 12.008 -7.803 -12.550 1.00 94.06 297 ALA A C 1
ATOM 2218 O O . ALA A 1 297 ? 12.312 -7.856 -11.357 1.00 94.06 297 ALA A O 1
ATOM 2219 N N . TYR A 1 298 ? 10.916 -7.163 -12.971 1.00 97.94 298 TYR A N 1
ATOM 2220 C CA . TYR A 1 298 ? 10.082 -6.412 -12.043 1.00 97.94 298 TYR A CA 1
ATOM 2221 C C . TYR A 1 298 ? 9.357 -7.333 -11.047 1.00 97.94 298 TYR A C 1
ATOM 2223 O O . TYR A 1 298 ? 9.317 -7.066 -9.850 1.00 97.94 298 TYR A O 1
ATOM 2231 N N . ALA A 1 299 ? 8.899 -8.511 -11.475 1.00 98.62 299 ALA A N 1
ATOM 2232 C CA . ALA A 1 299 ? 8.379 -9.513 -10.549 1.00 98.62 299 ALA A CA 1
ATOM 2233 C C . ALA A 1 299 ? 9.439 -10.012 -9.541 1.00 98.62 299 ALA A C 1
ATOM 2235 O O . ALA A 1 299 ? 9.116 -10.243 -8.372 1.00 98.62 299 ALA A O 1
ATOM 2236 N N . LYS A 1 300 ? 10.713 -10.162 -9.947 1.00 98.25 300 LYS A N 1
ATOM 2237 C CA . LYS A 1 300 ? 11.818 -10.464 -9.013 1.00 98.25 300 LYS A CA 1
ATOM 2238 C C . LYS A 1 300 ? 12.032 -9.322 -8.013 1.00 98.25 300 LYS A C 1
ATOM 2240 O O . LYS A 1 300 ? 12.358 -9.594 -6.860 1.00 98.25 300 LYS A O 1
ATOM 2245 N N . TYR A 1 301 ? 11.821 -8.073 -8.424 1.00 98.69 301 TYR A N 1
ATOM 2246 C CA . TYR A 1 301 ? 11.946 -6.906 -7.551 1.00 98.69 301 TYR A CA 1
ATOM 2247 C C . TYR A 1 301 ? 10.935 -6.976 -6.402 1.00 98.69 301 TYR A C 1
ATOM 2249 O O . TYR A 1 301 ? 11.322 -6.895 -5.236 1.00 98.69 301 TYR A O 1
ATOM 2257 N N . PHE A 1 302 ? 9.665 -7.281 -6.695 1.00 98.81 302 PHE A N 1
ATOM 2258 C CA . PHE A 1 302 ? 8.655 -7.528 -5.657 1.00 98.81 302 PHE A CA 1
ATOM 2259 C C . PHE A 1 302 ? 9.002 -8.717 -4.749 1.00 98.81 302 PHE A C 1
ATOM 2261 O O . PHE A 1 302 ? 8.743 -8.668 -3.544 1.00 98.81 302 PHE A O 1
ATOM 2268 N N . LEU A 1 303 ? 9.615 -9.778 -5.292 1.00 98.69 303 LEU A N 1
ATOM 2269 C CA . LEU A 1 303 ? 10.080 -10.910 -4.485 1.00 98.69 303 LEU A CA 1
ATOM 2270 C C . LEU A 1 303 ? 11.175 -10.480 -3.499 1.00 98.69 303 LEU A C 1
ATOM 2272 O O . LEU A 1 303 ? 11.094 -10.843 -2.324 1.00 98.69 303 LEU A O 1
ATOM 2276 N N . LYS A 1 304 ? 12.153 -9.679 -3.944 1.00 98.56 304 LYS A N 1
ATOM 2277 C CA . LYS A 1 304 ? 13.187 -9.126 -3.060 1.00 98.56 304 LYS A CA 1
ATOM 2278 C C . LYS A 1 304 ? 12.583 -8.222 -1.989 1.00 98.56 304 LYS A C 1
ATOM 2280 O O . LYS A 1 304 ? 12.892 -8.417 -0.821 1.00 98.56 304 LYS A O 1
ATOM 2285 N N . VAL A 1 305 ? 11.644 -7.335 -2.337 1.00 98.56 305 VAL A N 1
ATOM 2286 C CA . VAL A 1 305 ? 10.917 -6.508 -1.352 1.00 98.56 305 VAL A CA 1
ATOM 2287 C C . VAL A 1 305 ? 10.247 -7.380 -0.291 1.00 98.56 305 VAL A C 1
ATOM 2289 O O . VAL A 1 305 ? 10.474 -7.181 0.903 1.00 98.56 305 VAL A O 1
ATOM 2292 N N . LYS A 1 306 ? 9.473 -8.391 -0.711 1.00 98.44 306 LYS A N 1
ATOM 2293 C CA . LYS A 1 306 ? 8.817 -9.338 0.201 1.00 98.44 306 LYS A CA 1
ATOM 2294 C C . LYS A 1 306 ? 9.827 -9.993 1.146 1.00 98.44 306 LYS A C 1
ATOM 2296 O O . LYS A 1 306 ? 9.590 -10.038 2.351 1.00 98.44 306 LYS A O 1
ATOM 2301 N N . GLN A 1 307 ? 10.924 -10.525 0.608 1.00 98.50 307 GLN A N 1
ATOM 2302 C CA . GLN A 1 307 ? 11.941 -11.235 1.388 1.00 98.50 307 GLN A CA 1
ATOM 2303 C C . GLN A 1 307 ? 12.664 -10.304 2.366 1.00 98.50 307 GLN A C 1
ATOM 2305 O O . GLN A 1 307 ? 12.808 -10.651 3.537 1.00 98.50 307 GLN A O 1
ATOM 2310 N N . THR A 1 308 ? 13.061 -9.114 1.915 1.00 98.44 308 THR A N 1
ATOM 2311 C CA . THR A 1 308 ? 13.751 -8.118 2.736 1.00 98.44 308 THR A CA 1
ATOM 2312 C C . THR A 1 308 ? 12.880 -7.662 3.902 1.00 98.44 308 THR A C 1
ATOM 2314 O O . THR A 1 308 ? 13.308 -7.745 5.051 1.00 98.44 308 THR A O 1
ATOM 2317 N N . PHE A 1 309 ? 11.637 -7.250 3.648 1.00 98.56 309 PHE A N 1
ATOM 2318 C CA . PHE A 1 309 ? 10.741 -6.790 4.710 1.00 98.56 309 PHE A CA 1
ATOM 2319 C C . PHE A 1 309 ? 10.334 -7.920 5.669 1.00 98.56 309 PHE A C 1
ATOM 2321 O O . PHE A 1 309 ? 10.298 -7.709 6.882 1.00 98.56 309 PHE A O 1
ATOM 2328 N N . ALA A 1 310 ? 10.120 -9.144 5.171 1.00 98.31 310 ALA A N 1
ATOM 2329 C CA . ALA A 1 310 ? 9.899 -10.305 6.034 1.00 98.31 310 ALA A CA 1
ATOM 2330 C C . ALA A 1 310 ? 11.110 -10.590 6.944 1.00 98.31 310 ALA A C 1
ATOM 2332 O O . ALA A 1 310 ? 10.928 -10.816 8.140 1.00 98.31 310 ALA A O 1
ATOM 2333 N N . GLY A 1 311 ? 12.335 -10.512 6.410 1.00 98.25 311 GLY A N 1
ATOM 2334 C CA . GLY A 1 311 ? 13.577 -10.664 7.179 1.00 98.25 311 GLY A CA 1
ATOM 2335 C C . GLY A 1 311 ? 13.772 -9.593 8.259 1.00 98.25 311 GLY A C 1
ATOM 2336 O O . GLY A 1 311 ? 14.416 -9.850 9.271 1.00 98.25 311 GLY A O 1
ATOM 2337 N N . LEU A 1 312 ? 13.153 -8.422 8.086 1.00 98.00 312 LEU A N 1
ATOM 2338 C CA . LEU A 1 312 ? 13.135 -7.324 9.059 1.00 98.00 312 LEU A CA 1
ATOM 2339 C C . LEU A 1 312 ? 11.975 -7.420 10.073 1.00 98.00 312 LEU A C 1
ATOM 2341 O O . LEU A 1 312 ? 11.771 -6.497 10.863 1.00 98.00 312 LEU A O 1
ATOM 2345 N N . GLY A 1 313 ? 11.196 -8.510 10.067 1.00 97.69 313 GLY A N 1
ATOM 2346 C CA . GLY A 1 313 ? 10.039 -8.699 10.957 1.00 97.69 313 GLY A CA 1
ATOM 2347 C C . GLY A 1 313 ? 8.768 -7.953 10.516 1.00 97.69 313 GLY A C 1
ATOM 2348 O O . GLY A 1 313 ? 7.788 -7.865 11.266 1.00 97.69 313 GLY A O 1
ATOM 2349 N N . LEU A 1 314 ? 8.752 -7.441 9.286 1.00 98.31 314 LEU A N 1
ATOM 2350 C CA . LEU A 1 314 ? 7.673 -6.652 8.692 1.00 98.31 314 LEU A CA 1
ATOM 2351 C C . LEU A 1 314 ? 7.081 -7.351 7.450 1.00 98.31 314 LEU A C 1
ATOM 2353 O O . LEU A 1 314 ? 7.054 -6.743 6.384 1.00 98.31 314 LEU A O 1
ATOM 2357 N N . PRO A 1 315 ? 6.625 -8.620 7.520 1.00 98.06 315 PRO A N 1
ATOM 2358 C CA . PRO A 1 315 ? 6.003 -9.265 6.365 1.00 98.06 315 PRO A CA 1
ATOM 2359 C C . PRO A 1 315 ? 4.824 -8.431 5.848 1.00 98.06 315 PRO A C 1
ATOM 2361 O O . PRO A 1 315 ? 4.038 -7.918 6.644 1.00 98.06 315 PRO A O 1
ATOM 2364 N N . LEU A 1 316 ? 4.725 -8.304 4.523 1.00 98.50 316 LEU A N 1
ATOM 2365 C CA . LEU A 1 316 ? 3.631 -7.596 3.860 1.00 98.50 316 LEU A CA 1
ATOM 2366 C C . LEU A 1 316 ? 2.377 -8.476 3.848 1.00 98.50 316 LEU A C 1
ATOM 2368 O O . LEU A 1 316 ? 2.438 -9.648 3.464 1.00 98.50 316 LEU A O 1
ATOM 2372 N N . ASP A 1 317 ? 1.242 -7.878 4.188 1.00 98.56 317 ASP A N 1
ATOM 2373 C CA . ASP A 1 317 ? -0.084 -8.489 4.091 1.00 98.56 317 ASP A CA 1
ATOM 2374 C C . ASP A 1 317 ? -0.724 -8.203 2.729 1.00 98.56 317 ASP A C 1
ATOM 2376 O O . ASP A 1 317 ? -1.332 -9.092 2.126 1.00 98.56 317 ASP A O 1
ATOM 2380 N N . TYR A 1 318 ? -0.538 -6.979 2.225 1.00 98.75 318 TYR A N 1
ATOM 2381 C CA . TYR A 1 318 ? -1.096 -6.500 0.962 1.00 98.75 318 TYR A CA 1
ATOM 2382 C C . TYR A 1 318 ? -0.032 -5.838 0.080 1.00 98.75 318 TYR A C 1
ATOM 2384 O O . TYR A 1 318 ? 0.938 -5.255 0.568 1.00 98.75 318 TYR A O 1
ATOM 2392 N N . LEU A 1 319 ? -0.228 -5.928 -1.232 1.00 98.81 319 LEU A N 1
ATOM 2393 C CA . LEU A 1 319 ? 0.624 -5.311 -2.241 1.00 98.81 319 LEU A CA 1
ATOM 2394 C C . LEU A 1 319 ? -0.226 -4.853 -3.431 1.00 98.81 319 LEU A C 1
ATOM 2396 O O . LEU A 1 319 ? -1.012 -5.639 -3.959 1.00 98.81 319 LEU A O 1
ATOM 2400 N N . THR A 1 320 ? -0.041 -3.613 -3.873 1.00 98.88 320 THR A N 1
ATOM 2401 C CA . THR A 1 320 ? -0.433 -3.169 -5.222 1.00 98.88 320 THR A CA 1
ATOM 2402 C C . THR A 1 320 ? 0.815 -3.104 -6.098 1.00 98.88 320 THR A C 1
ATOM 2404 O O . THR A 1 320 ? 1.936 -3.003 -5.595 1.00 98.88 320 THR A O 1
ATOM 2407 N N . LEU A 1 321 ? 0.648 -3.240 -7.415 1.00 98.69 321 LEU A N 1
ATOM 2408 C CA . LEU A 1 321 ? 1.786 -3.322 -8.343 1.00 98.69 321 LEU A CA 1
ATOM 2409 C C . LEU A 1 321 ? 2.244 -1.960 -8.861 1.00 98.69 321 LEU A C 1
ATOM 2411 O O . LEU A 1 321 ? 3.339 -1.859 -9.400 1.00 98.69 321 LEU A O 1
ATOM 2415 N N . GLN A 1 322 ? 1.409 -0.938 -8.707 1.00 98.56 322 GLN A N 1
ATOM 2416 C CA . GLN A 1 322 ? 1.667 0.435 -9.116 1.00 98.56 322 GLN A CA 1
ATOM 2417 C C . GLN A 1 322 ? 0.662 1.328 -8.386 1.00 98.56 322 GLN A C 1
ATOM 2419 O O . GLN A 1 322 ? -0.536 1.052 -8.439 1.00 98.56 322 GLN A O 1
ATOM 2424 N N . ASN A 1 323 ? 1.142 2.375 -7.721 1.00 98.69 323 ASN A N 1
ATOM 2425 C CA . ASN A 1 323 ? 0.319 3.479 -7.239 1.00 98.69 323 ASN A CA 1
ATOM 2426 C C . ASN A 1 323 ? -0.213 4.259 -8.444 1.00 98.69 323 ASN A C 1
ATOM 2428 O O . ASN A 1 323 ? 0.587 4.709 -9.265 1.00 98.69 323 ASN A O 1
ATOM 2432 N N . GLU A 1 324 ? -1.526 4.460 -8.515 1.00 98.06 324 GLU A N 1
ATOM 2433 C CA . GLU A 1 324 ? -2.183 5.314 -9.511 1.00 98.06 324 GLU A CA 1
ATOM 2434 C C . GLU A 1 324 ? -1.719 5.051 -10.956 1.00 98.06 324 GLU A C 1
ATOM 2436 O O . GLU A 1 324 ? -1.203 5.946 -11.620 1.00 98.06 324 GLU A O 1
ATOM 2441 N N . PRO A 1 325 ? -1.907 3.834 -11.498 1.00 97.75 325 PRO A N 1
ATOM 2442 C CA . PRO A 1 325 ? -1.366 3.422 -12.798 1.00 97.75 325 PRO A CA 1
ATOM 2443 C C . PRO A 1 325 ? -1.858 4.237 -14.006 1.00 97.75 325 PRO A C 1
ATOM 2445 O O . PRO A 1 325 ? -1.326 4.075 -15.099 1.00 97.75 325 PRO A O 1
ATOM 2448 N N . LEU A 1 326 ? -2.861 5.105 -13.843 1.00 96.69 326 LEU A N 1
ATOM 2449 C CA . LEU A 1 326 ? -3.328 6.016 -14.902 1.00 96.69 326 LEU A CA 1
ATOM 2450 C C . LEU A 1 326 ? -2.777 7.444 -14.739 1.00 96.69 326 LEU A C 1
ATOM 2452 O O . LEU A 1 326 ? -3.140 8.328 -15.509 1.00 96.69 326 LEU A O 1
ATOM 2456 N N . HIS A 1 327 ? -1.909 7.677 -13.750 1.00 93.69 327 HIS A N 1
ATOM 2457 C CA . HIS A 1 327 ? -1.310 8.973 -13.449 1.00 93.69 327 HIS A CA 1
ATOM 2458 C C . HIS A 1 327 ? 0.210 8.900 -13.610 1.00 93.69 327 HIS A C 1
ATOM 2460 O O . HIS A 1 327 ? 0.907 8.192 -12.887 1.00 93.69 327 HIS A O 1
ATOM 2466 N N . ALA A 1 328 ? 0.734 9.655 -14.575 1.00 88.81 328 ALA A N 1
ATOM 2467 C CA . ALA A 1 328 ? 2.165 9.770 -14.852 1.00 88.81 328 ALA A CA 1
ATOM 2468 C C . ALA A 1 328 ? 2.643 11.204 -14.532 1.00 88.81 328 ALA A C 1
ATOM 2470 O O . ALA A 1 328 ? 2.646 12.072 -15.412 1.00 88.81 328 ALA A O 1
ATOM 2471 N N . PRO A 1 329 ? 2.966 11.486 -13.256 1.00 89.94 329 PRO A N 1
ATOM 2472 C CA . PRO A 1 329 ? 3.427 12.791 -12.787 1.00 89.94 329 PRO A CA 1
ATOM 2473 C C . PRO A 1 329 ? 4.919 13.029 -13.051 1.00 89.94 329 PRO A C 1
ATOM 2475 O O . PRO A 1 329 ? 5.655 12.118 -13.405 1.00 89.94 329 PRO A O 1
ATOM 2478 N N . GLN A 1 330 ? 5.388 14.265 -12.829 1.00 89.12 330 GLN A N 1
ATOM 2479 C CA . GLN A 1 330 ? 6.813 14.633 -12.949 1.00 89.12 330 GLN A CA 1
ATOM 2480 C C . GLN A 1 330 ? 7.703 14.062 -11.832 1.00 89.12 330 GLN A C 1
ATOM 2482 O O . GLN A 1 330 ? 8.908 13.947 -12.019 1.00 89.12 330 GLN A O 1
ATOM 2487 N N . TYR A 1 331 ? 7.114 13.709 -10.692 1.00 91.75 331 TYR A N 1
ATOM 2488 C CA . TYR A 1 331 ? 7.758 13.005 -9.579 1.00 91.75 331 TYR A CA 1
ATOM 2489 C C . TYR A 1 331 ? 7.621 11.476 -9.762 1.00 91.75 331 TYR A C 1
ATOM 2491 O O . TYR A 1 331 ? 6.986 11.058 -10.735 1.00 91.75 331 TYR A O 1
ATOM 2499 N N . PRO A 1 332 ? 8.180 10.622 -8.875 1.00 95.56 332 PRO A N 1
ATOM 2500 C CA . PRO A 1 332 ? 8.084 9.169 -8.994 1.00 95.56 332 PRO A CA 1
ATOM 2501 C C . PRO A 1 332 ? 6.666 8.686 -9.323 1.00 95.56 332 PRO A C 1
ATOM 2503 O O . PRO A 1 332 ? 5.721 8.936 -8.576 1.00 95.56 332 PRO A O 1
ATOM 2506 N N . GLY A 1 333 ? 6.529 8.022 -10.467 1.00 95.38 333 GLY A N 1
ATOM 2507 C CA . GLY A 1 333 ? 5.246 7.677 -11.068 1.00 95.38 333 GLY A CA 1
ATOM 2508 C C . GLY A 1 333 ? 5.433 6.859 -12.342 1.00 95.38 333 GLY A C 1
ATOM 2509 O O . GLY A 1 333 ? 6.501 6.907 -12.962 1.00 95.38 333 GLY A O 1
ATOM 2510 N N . MET A 1 334 ? 4.407 6.129 -12.771 1.00 95.25 334 MET A N 1
ATOM 2511 C CA . MET A 1 334 ? 4.433 5.409 -14.044 1.00 95.25 334 MET A CA 1
ATOM 2512 C C . MET A 1 334 ? 3.016 5.147 -14.553 1.00 95.25 334 MET A C 1
ATOM 2514 O O . MET A 1 334 ? 2.172 4.649 -13.809 1.00 95.25 334 MET A O 1
ATOM 2518 N N . TYR A 1 335 ? 2.788 5.406 -15.843 1.00 96.06 335 TYR A N 1
ATOM 2519 C CA . TYR A 1 335 ? 1.596 4.903 -16.517 1.00 96.06 335 TYR A CA 1
ATOM 2520 C C . TYR A 1 335 ? 1.749 3.402 -16.781 1.00 96.06 335 TYR A C 1
ATOM 2522 O O . TYR A 1 335 ? 2.741 2.958 -17.365 1.00 96.06 335 TYR A O 1
ATOM 2530 N N . LEU A 1 336 ? 0.749 2.624 -16.379 1.00 97.00 336 LEU A N 1
ATOM 2531 C CA . LEU A 1 336 ? 0.698 1.183 -16.576 1.00 97.00 336 LEU A CA 1
ATOM 2532 C C . LEU A 1 336 ? -0.700 0.789 -17.054 1.00 97.00 336 LEU A C 1
ATOM 2534 O O . LEU A 1 336 ? -1.678 0.904 -16.315 1.00 97.00 336 LEU A O 1
ATOM 2538 N N . SER A 1 337 ? -0.802 0.315 -18.295 1.00 96.88 337 SER A N 1
ATOM 2539 C CA . SER A 1 337 ? -2.077 -0.133 -18.862 1.00 96.88 337 SER A CA 1
ATOM 2540 C C . SER A 1 337 ? -2.657 -1.312 -18.063 1.00 96.88 337 SER A C 1
ATOM 2542 O O . SER A 1 337 ? -1.918 -2.042 -17.401 1.00 96.88 337 SER A O 1
ATOM 2544 N N . ALA A 1 338 ? -3.975 -1.530 -18.126 1.00 98.31 338 ALA A N 1
ATOM 2545 C CA . ALA A 1 338 ? -4.606 -2.681 -17.470 1.00 98.31 338 ALA A CA 1
ATOM 2546 C C . ALA A 1 338 ? -4.048 -4.020 -17.991 1.00 98.31 338 ALA A C 1
ATOM 2548 O O . ALA A 1 338 ? -3.886 -4.974 -17.229 1.00 98.31 338 ALA A O 1
ATOM 2549 N N . GLU A 1 339 ? -3.690 -4.081 -19.276 1.00 97.75 339 GLU A N 1
ATOM 2550 C CA . GLU A 1 339 ? -3.058 -5.244 -19.900 1.00 97.75 339 GLU A CA 1
ATOM 2551 C C . GLU A 1 339 ? -1.663 -5.537 -19.338 1.00 97.75 339 GLU A C 1
ATOM 2553 O O . GLU A 1 339 ? -1.376 -6.676 -18.949 1.00 97.75 339 GLU A O 1
ATOM 2558 N N . ASP A 1 340 ? -0.817 -4.515 -19.229 1.00 97.31 340 ASP A N 1
ATOM 2559 C CA . ASP A 1 340 ? 0.522 -4.667 -18.663 1.00 97.31 340 ASP A CA 1
ATOM 2560 C C . ASP A 1 340 ? 0.458 -4.963 -17.160 1.00 97.31 340 ASP A C 1
ATOM 2562 O O . ASP A 1 340 ? 1.215 -5.795 -16.660 1.00 97.31 340 ASP A O 1
ATOM 2566 N N . TYR A 1 341 ? -0.484 -4.349 -16.434 1.00 98.50 341 TYR A N 1
ATOM 2567 C CA . TYR A 1 341 ? -0.715 -4.609 -15.009 1.00 98.50 341 TYR A CA 1
ATOM 2568 C C . TYR A 1 341 ? -1.137 -6.062 -14.768 1.00 98.50 341 TYR A C 1
ATOM 2570 O O . TYR A 1 341 ? -0.627 -6.717 -13.855 1.00 98.50 341 TYR A O 1
ATOM 2578 N N . ALA A 1 342 ? -2.035 -6.597 -15.601 1.00 98.69 342 ALA A N 1
ATOM 2579 C CA . ALA A 1 342 ? -2.455 -7.995 -15.546 1.00 98.69 342 ALA A CA 1
ATOM 2580 C C . ALA A 1 342 ? -1.289 -8.953 -15.847 1.00 98.69 342 ALA A C 1
ATOM 2582 O O . ALA A 1 342 ? -1.063 -9.908 -15.096 1.00 98.69 342 ALA A O 1
ATOM 2583 N N . SER A 1 343 ? -0.512 -8.663 -16.895 1.00 98.56 343 SER A N 1
ATOM 2584 C CA . SER A 1 343 ? 0.654 -9.460 -17.304 1.00 98.56 343 SER A CA 1
ATOM 2585 C C . SER A 1 343 ? 1.749 -9.463 -16.232 1.00 98.56 343 SER A C 1
ATOM 2587 O O . SER A 1 343 ? 2.289 -10.514 -15.877 1.00 98.56 343 SER A O 1
ATOM 2589 N N . LEU A 1 344 ? 2.033 -8.299 -15.641 1.00 98.75 344 LEU A N 1
ATOM 2590 C CA . LEU A 1 344 ? 2.933 -8.173 -14.498 1.00 98.75 344 LEU A CA 1
ATOM 2591 C C . LEU A 1 344 ? 2.400 -8.949 -13.290 1.00 98.75 344 LEU A C 1
ATOM 2593 O O . LEU A 1 344 ? 3.154 -9.677 -12.645 1.00 98.75 344 LEU A O 1
ATOM 2597 N N . GLY A 1 345 ? 1.102 -8.843 -13.002 1.00 98.62 345 GLY A N 1
ATOM 2598 C CA . GLY A 1 345 ? 0.455 -9.541 -11.895 1.00 98.62 345 GLY A CA 1
ATOM 2599 C C . GLY A 1 345 ? 0.615 -11.054 -11.957 1.00 98.62 345 GLY A C 1
ATOM 2600 O O . GLY A 1 345 ? 0.911 -11.667 -10.931 1.00 98.62 345 GLY A O 1
ATOM 2601 N N . GLN A 1 346 ? 0.493 -11.657 -13.142 1.00 98.69 346 GLN A N 1
ATOM 2602 C CA . GLN A 1 346 ? 0.740 -13.089 -13.338 1.00 98.69 346 GLN A CA 1
ATOM 2603 C C . GLN A 1 346 ? 2.175 -13.462 -12.932 1.00 98.69 346 GLN A C 1
ATOM 2605 O O . GLN A 1 346 ? 2.367 -14.327 -12.073 1.00 98.69 346 GLN A O 1
ATOM 2610 N N . LYS A 1 347 ? 3.183 -12.736 -13.440 1.00 98.56 347 LYS A N 1
ATOM 2611 C CA . LYS A 1 347 ? 4.601 -12.963 -13.096 1.00 98.56 347 LYS A CA 1
ATOM 2612 C C . LYS A 1 347 ? 4.887 -12.741 -11.614 1.00 98.56 347 LYS A C 1
ATOM 2614 O O . LYS A 1 347 ? 5.664 -13.482 -11.011 1.00 98.56 347 LYS A O 1
ATOM 2619 N N . VAL A 1 348 ? 4.268 -11.727 -11.008 1.00 98.75 348 VAL A N 1
ATOM 2620 C CA . VAL A 1 348 ? 4.396 -11.444 -9.574 1.00 98.75 348 VAL A CA 1
ATOM 2621 C C . VAL A 1 348 ? 3.788 -12.582 -8.758 1.00 98.75 348 VAL A C 1
ATOM 2623 O O . VAL A 1 348 ? 4.434 -13.078 -7.836 1.00 98.75 348 VAL A O 1
ATOM 2626 N N . ARG A 1 349 ? 2.588 -13.059 -9.105 1.00 98.19 349 ARG A N 1
ATOM 2627 C CA . ARG A 1 349 ? 1.925 -14.148 -8.380 1.00 98.19 349 ARG A CA 1
ATOM 2628 C C . ARG A 1 349 ? 2.698 -15.462 -8.472 1.00 98.19 349 ARG A C 1
ATOM 2630 O O . ARG A 1 349 ? 2.855 -16.123 -7.446 1.00 98.19 349 ARG A O 1
ATOM 2637 N N . GLU A 1 350 ? 3.229 -15.797 -9.648 1.00 98.06 350 GLU A N 1
ATOM 2638 C CA . GLU A 1 350 ? 4.106 -16.960 -9.847 1.00 98.06 350 GLU A CA 1
ATOM 2639 C C . GLU A 1 350 ? 5.315 -16.939 -8.899 1.00 98.06 350 GLU A C 1
ATOM 2641 O O . GLU A 1 350 ? 5.686 -17.972 -8.344 1.00 98.06 350 GLU A O 1
ATOM 2646 N N . LYS A 1 351 ? 5.917 -15.762 -8.670 1.00 97.56 351 LYS A N 1
ATOM 2647 C CA . LYS A 1 351 ? 7.104 -15.626 -7.811 1.00 97.56 351 LYS A CA 1
ATOM 2648 C C . LYS A 1 351 ? 6.781 -15.510 -6.323 1.00 97.56 351 LYS A C 1
ATOM 2650 O O . LYS A 1 351 ? 7.536 -16.015 -5.495 1.00 97.56 351 LYS A O 1
ATOM 2655 N N . LEU A 1 352 ? 5.706 -14.812 -5.958 1.00 97.75 352 LEU A N 1
ATOM 2656 C CA . LEU A 1 352 ? 5.384 -14.516 -4.557 1.00 97.75 352 LEU A CA 1
ATOM 2657 C C . LEU A 1 352 ? 4.555 -15.625 -3.892 1.00 97.75 352 LEU A C 1
ATOM 2659 O O . LEU A 1 352 ? 4.569 -15.718 -2.662 1.00 97.75 352 LEU A O 1
ATOM 2663 N N . GLY A 1 353 ? 3.851 -16.466 -4.652 1.00 96.62 353 GLY A N 1
ATOM 2664 C CA . GLY A 1 353 ? 2.856 -17.387 -4.095 1.00 96.62 353 GLY A CA 1
ATOM 2665 C C . GLY A 1 353 ? 1.637 -16.628 -3.559 1.00 96.62 353 GLY A C 1
ATOM 2666 O O . GLY A 1 353 ? 1.335 -15.535 -4.025 1.00 96.62 353 GLY A O 1
ATOM 2667 N N . SER A 1 354 ? 0.919 -17.170 -2.572 1.00 95.50 354 SER A N 1
ATOM 2668 C CA . SER A 1 354 ? -0.363 -16.610 -2.093 1.00 95.50 354 SER A CA 1
ATOM 2669 C C . SER A 1 354 ? -0.258 -15.354 -1.214 1.00 95.50 354 SER A C 1
ATOM 2671 O O . SER A 1 354 ? -1.270 -14.692 -0.992 1.00 95.50 354 SER A O 1
ATOM 2673 N N . THR A 1 355 ? 0.937 -15.025 -0.716 1.00 96.38 355 THR A N 1
ATOM 2674 C CA . THR A 1 355 ? 1.165 -13.920 0.234 1.00 96.38 355 THR A CA 1
ATOM 2675 C C . THR A 1 355 ? 2.333 -13.044 -0.234 1.00 96.38 355 THR A C 1
ATOM 2677 O O . THR A 1 355 ? 3.377 -13.609 -0.581 1.00 96.38 355 THR A O 1
ATOM 2680 N N . PRO A 1 356 ? 2.239 -11.700 -0.192 1.00 98.31 356 PRO A N 1
ATOM 2681 C CA . PRO A 1 356 ? 1.072 -10.882 0.171 1.00 98.31 356 PRO A CA 1
ATOM 2682 C C . PRO A 1 356 ? -0.142 -11.095 -0.746 1.00 98.31 356 PRO A C 1
ATOM 2684 O O . PRO A 1 356 ? -0.034 -11.644 -1.849 1.00 98.31 356 PRO A O 1
ATOM 2687 N N . LYS A 1 357 ? -1.312 -10.656 -0.277 1.00 98.62 357 LYS A N 1
ATOM 2688 C CA . LYS A 1 357 ? -2.498 -10.525 -1.124 1.00 98.62 357 LYS A CA 1
ATOM 2689 C C . LYS A 1 357 ? -2.263 -9.400 -2.130 1.00 98.62 357 LYS A C 1
ATOM 2691 O O . LYS A 1 357 ? -1.804 -8.325 -1.752 1.00 98.62 357 LYS A O 1
ATOM 2696 N N . LEU A 1 358 ? -2.584 -9.640 -3.398 1.00 98.81 358 LEU A N 1
ATOM 2697 C CA . LEU A 1 358 ? -2.439 -8.631 -4.446 1.00 98.81 358 LEU A CA 1
ATOM 2698 C C . LEU A 1 358 ? -3.751 -7.869 -4.599 1.00 98.81 358 LEU A C 1
ATOM 2700 O O . LEU A 1 358 ? -4.801 -8.495 -4.746 1.00 98.81 358 LEU A O 1
ATOM 2704 N N . LEU A 1 359 ? -3.693 -6.543 -4.579 1.00 98.81 359 LEU A N 1
ATOM 2705 C CA . LEU A 1 359 ? -4.826 -5.677 -4.889 1.00 98.81 359 LEU A CA 1
ATOM 2706 C C . LEU A 1 359 ? -4.591 -5.039 -6.261 1.00 98.81 359 LEU A C 1
ATOM 2708 O O . LEU A 1 359 ? -3.494 -4.555 -6.537 1.00 98.81 359 LEU A O 1
ATOM 2712 N N . ALA A 1 360 ? -5.599 -5.086 -7.127 1.00 98.56 360 ALA A N 1
ATOM 2713 C CA . ALA A 1 360 ? -5.572 -4.425 -8.425 1.00 98.56 360 ALA A CA 1
ATOM 2714 C C . ALA A 1 360 ? -5.860 -2.919 -8.291 1.00 98.56 360 ALA A C 1
ATOM 2716 O O . ALA A 1 360 ? -6.422 -2.473 -7.289 1.00 98.56 360 ALA A O 1
ATOM 2717 N N . TYR A 1 361 ? -5.535 -2.176 -9.349 1.00 98.25 361 TYR A N 1
ATOM 2718 C CA . TYR A 1 361 ? -5.871 -0.768 -9.570 1.00 98.25 361 TYR A CA 1
ATOM 2719 C C . TYR A 1 361 ? -5.105 0.258 -8.722 1.00 98.25 361 TYR A C 1
ATOM 2721 O O . TYR A 1 361 ? -4.148 0.812 -9.243 1.00 98.25 361 TYR A O 1
ATOM 2729 N N . ASP A 1 362 ? -5.459 0.490 -7.454 1.00 98.50 362 ASP A N 1
ATOM 2730 C CA . ASP A 1 362 ? -4.835 1.521 -6.590 1.00 98.50 362 ASP A CA 1
ATOM 2731 C C . ASP A 1 362 ? -5.004 2.949 -7.153 1.00 98.50 362 ASP A C 1
ATOM 2733 O O . ASP A 1 362 ? -4.044 3.717 -7.228 1.00 98.50 362 ASP A O 1
ATOM 2737 N N . HIS A 1 363 ? -6.219 3.278 -7.617 1.00 98.44 363 HIS A N 1
ATOM 2738 C CA . HIS A 1 363 ? -6.535 4.567 -8.248 1.00 98.44 363 HIS A CA 1
ATOM 2739 C C . HIS A 1 363 ? -8.003 5.005 -8.048 1.00 98.44 363 HIS A C 1
ATOM 2741 O O . HIS A 1 363 ? -8.728 4.413 -7.257 1.00 98.44 363 HIS A O 1
ATOM 2747 N N . ASN A 1 364 ? -8.430 6.078 -8.714 1.00 98.00 364 ASN A N 1
ATOM 2748 C CA . ASN A 1 364 ? -9.654 6.831 -8.425 1.00 98.00 364 ASN A CA 1
ATOM 2749 C C . ASN A 1 364 ? -10.957 6.097 -8.778 1.00 98.00 364 ASN A C 1
ATOM 2751 O O . ASN A 1 364 ? -10.964 5.125 -9.518 1.00 98.00 364 ASN A O 1
ATOM 2755 N N . TRP A 1 365 ? -12.096 6.567 -8.271 1.00 97.50 365 TRP A N 1
ATOM 2756 C CA . TRP A 1 365 ? -13.407 5.965 -8.552 1.00 97.50 365 TRP A CA 1
ATOM 2757 C C . TRP A 1 365 ? -13.942 6.250 -9.962 1.00 97.50 365 TRP A C 1
ATOM 2759 O O . TRP A 1 365 ? -15.002 5.751 -10.320 1.00 97.50 365 TRP A O 1
ATOM 2769 N N . ASP A 1 366 ? -13.252 7.068 -10.754 1.00 96.69 366 ASP A N 1
ATOM 2770 C CA . ASP A 1 366 ? -13.715 7.550 -12.056 1.00 96.69 366 ASP A CA 1
ATOM 2771 C C . ASP A 1 366 ? -13.455 6.584 -13.224 1.00 96.69 366 ASP A C 1
ATOM 2773 O O . ASP A 1 366 ? -14.146 6.698 -14.232 1.00 96.69 366 ASP A O 1
ATOM 2777 N N . ASN A 1 367 ? -12.528 5.626 -13.086 1.00 95.94 367 ASN A N 1
ATOM 2778 C CA . ASN A 1 367 ? -12.238 4.609 -14.113 1.00 95.94 367 ASN A CA 1
ATOM 2779 C C . ASN A 1 367 ? -12.220 3.167 -13.539 1.00 95.94 367 ASN A C 1
ATOM 2781 O O . ASN A 1 367 ? -11.222 2.442 -13.672 1.00 95.94 367 ASN A O 1
ATOM 2785 N N . PRO A 1 368 ? -13.295 2.717 -12.856 1.00 94.75 368 PRO A N 1
ATOM 2786 C CA . PRO A 1 368 ? -13.331 1.422 -12.171 1.00 94.75 368 PRO A CA 1
ATOM 2787 C C . PRO A 1 368 ? -13.266 0.218 -13.130 1.00 94.75 368 PRO A C 1
ATOM 2789 O O . PRO A 1 368 ? -12.942 -0.900 -12.713 1.00 94.75 368 PRO A O 1
ATOM 2792 N N . GLU A 1 369 ? -13.546 0.416 -14.419 1.00 97.25 369 GLU A N 1
ATOM 2793 C CA . GLU A 1 369 ? -13.418 -0.593 -15.471 1.00 97.25 369 GLU A CA 1
ATOM 2794 C C . GLU A 1 369 ? -11.984 -1.105 -15.633 1.00 97.25 369 GLU A C 1
ATOM 2796 O O . GLU A 1 369 ? -11.812 -2.272 -15.982 1.00 97.25 369 GLU A O 1
ATOM 2801 N N . TYR A 1 370 ? -10.970 -0.309 -15.268 1.00 98.25 370 TYR A N 1
ATOM 2802 C CA . TYR A 1 370 ? -9.574 -0.754 -15.243 1.00 98.25 370 TYR A CA 1
ATOM 2803 C C . TYR A 1 370 ? -9.410 -2.024 -14.400 1.00 98.25 370 TYR A C 1
ATOM 2805 O O . TYR A 1 370 ? -8.821 -3.011 -14.842 1.00 98.25 370 TYR A O 1
ATOM 2813 N N . ALA A 1 371 ? -9.960 -2.029 -13.180 1.00 97.38 371 ALA A N 1
ATOM 2814 C CA . ALA A 1 371 ? -9.880 -3.186 -12.293 1.00 97.38 371 ALA A CA 1
ATOM 2815 C C . ALA A 1 371 ? -10.610 -4.393 -12.899 1.00 97.38 371 ALA A C 1
ATOM 2817 O O . ALA A 1 371 ? -10.122 -5.521 -12.825 1.00 97.38 371 ALA A O 1
ATOM 2818 N N . THR A 1 372 ? -11.758 -4.150 -13.539 1.00 97.56 372 THR A N 1
ATOM 2819 C CA . THR A 1 372 ? -12.545 -5.191 -14.214 1.00 97.56 372 THR A CA 1
ATOM 2820 C C . THR A 1 372 ? -11.749 -5.846 -15.342 1.00 97.56 372 THR A C 1
ATOM 2822 O O . THR A 1 372 ? -11.691 -7.074 -15.412 1.00 97.56 372 THR A O 1
ATOM 2825 N N . GLU A 1 373 ? -11.082 -5.053 -16.180 1.00 98.56 373 GLU A N 1
ATOM 2826 C CA . GLU A 1 373 ? -10.220 -5.550 -17.252 1.00 98.56 373 GLU A CA 1
ATOM 2827 C C . GLU A 1 373 ? -9.044 -6.371 -16.699 1.00 98.56 373 GLU A C 1
ATOM 2829 O O . GLU A 1 373 ? -8.772 -7.470 -17.190 1.00 98.56 373 GLU A O 1
ATOM 2834 N N . VAL A 1 374 ? -8.398 -5.899 -15.625 1.00 98.69 374 VAL A N 1
ATOM 2835 C CA . VAL A 1 374 ? -7.317 -6.642 -14.955 1.00 98.69 374 VAL A CA 1
ATOM 2836 C C . VAL A 1 374 ? -7.801 -8.015 -14.478 1.00 98.69 374 VAL A C 1
ATOM 2838 O O . VAL A 1 374 ? -7.131 -9.019 -14.725 1.00 98.69 374 VAL A O 1
ATOM 2841 N N . PHE A 1 375 ? -8.973 -8.102 -13.838 1.00 98.31 375 PHE A N 1
ATOM 2842 C CA . PHE A 1 375 ? -9.528 -9.386 -13.393 1.00 98.31 375 PHE A CA 1
ATOM 2843 C C . PHE A 1 375 ? -9.875 -10.323 -14.555 1.00 98.31 375 PHE A C 1
ATOM 2845 O O . PHE A 1 375 ? -9.703 -11.536 -14.426 1.00 98.31 375 PHE A O 1
ATOM 2852 N N . GLN A 1 376 ? -10.340 -9.782 -15.685 1.00 98.31 376 GLN A N 1
ATOM 2853 C CA . GLN A 1 376 ? -10.642 -10.567 -16.884 1.00 98.31 376 GLN A CA 1
ATOM 2854 C C . GLN A 1 376 ? -9.374 -11.127 -17.538 1.00 98.31 376 GLN A C 1
ATOM 2856 O O . GLN A 1 376 ? -9.355 -12.292 -17.933 1.00 98.31 376 GLN A O 1
ATOM 2861 N N . LYS A 1 377 ? -8.306 -10.325 -17.631 1.00 98.44 377 LYS A N 1
ATOM 2862 C CA . LYS A 1 377 ? -7.028 -10.737 -18.235 1.00 98.44 377 LYS A CA 1
ATOM 2863 C C . LYS A 1 377 ? -6.178 -11.619 -17.310 1.00 98.44 377 LYS A C 1
ATOM 2865 O O . LYS A 1 377 ? -5.389 -12.430 -17.791 1.00 98.44 377 LYS A O 1
ATOM 2870 N N . ALA A 1 378 ? -6.333 -11.495 -15.992 1.00 98.12 378 ALA A N 1
ATOM 2871 C CA . ALA A 1 378 ? -5.574 -12.249 -14.992 1.00 98.12 378 ALA A CA 1
ATOM 2872 C C . ALA A 1 378 ? -6.487 -12.890 -13.920 1.00 98.12 378 ALA A C 1
ATOM 2874 O O . ALA A 1 378 ? -6.405 -12.545 -12.732 1.00 98.12 378 ALA A O 1
ATOM 2875 N N . PRO A 1 379 ? -7.352 -13.849 -14.305 1.00 97.88 379 PRO A N 1
ATOM 2876 C CA . PRO A 1 379 ? -8.290 -14.476 -13.380 1.00 97.88 379 PRO A CA 1
ATOM 2877 C C . PRO A 1 379 ? -7.556 -15.226 -12.260 1.00 97.88 379 PRO A C 1
ATOM 2879 O O . PRO A 1 379 ? -6.624 -15.991 -12.501 1.00 97.88 379 PRO A O 1
ATOM 2882 N N . GLY A 1 380 ? -7.978 -15.004 -11.012 1.00 96.50 380 GLY A N 1
ATOM 2883 C CA . GLY A 1 380 ? -7.401 -15.652 -9.826 1.00 96.50 380 GLY A CA 1
ATOM 2884 C C . GLY A 1 380 ? -6.051 -15.092 -9.356 1.00 96.50 380 GLY A C 1
ATOM 2885 O O . GLY A 1 380 ? -5.517 -15.560 -8.351 1.00 96.50 380 GLY A O 1
ATOM 2886 N N . VAL A 1 381 ? -5.500 -14.079 -10.033 1.00 98.44 381 VAL A N 1
ATOM 2887 C CA . VAL A 1 381 ? -4.214 -13.467 -9.660 1.00 98.44 381 VAL A CA 1
ATOM 2888 C C . VAL A 1 381 ? -4.365 -12.478 -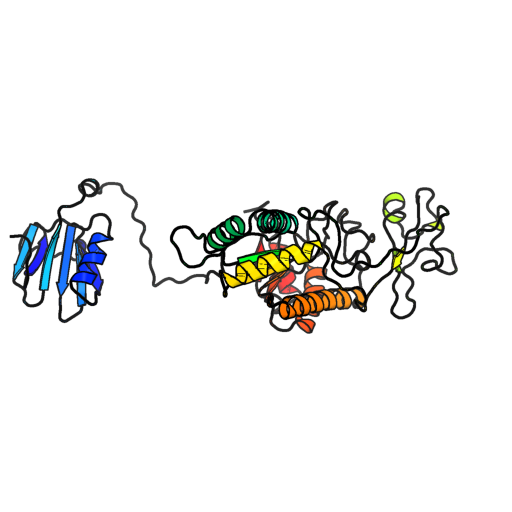8.500 1.00 98.44 381 VAL A C 1
ATOM 2890 O O . VAL A 1 381 ? -3.560 -12.497 -7.560 1.00 98.44 381 VAL A O 1
ATOM 2893 N N . PHE A 1 382 ? -5.402 -11.640 -8.543 1.00 98.62 382 PHE A N 1
ATOM 2894 C CA . PHE A 1 382 ? -5.659 -10.563 -7.584 1.00 98.62 382 PHE A CA 1
ATOM 2895 C C . PHE A 1 382 ? -6.749 -10.950 -6.576 1.00 98.62 382 PHE A C 1
ATOM 2897 O O . PHE A 1 382 ? -7.720 -11.621 -6.911 1.00 98.62 382 PHE A O 1
ATOM 2904 N N . ASN A 1 383 ? -6.581 -10.527 -5.322 1.00 98.19 383 ASN A N 1
ATOM 2905 C CA . ASN A 1 383 ? -7.476 -10.825 -4.200 1.00 98.19 383 ASN A CA 1
ATOM 2906 C C . ASN A 1 383 ? -8.569 -9.768 -3.991 1.00 98.19 383 ASN A C 1
ATOM 2908 O O . ASN A 1 383 ? -9.482 -9.991 -3.200 1.00 98.19 383 ASN A O 1
ATOM 2912 N N . GLY A 1 384 ? -8.449 -8.613 -4.640 1.00 97.81 384 GLY A N 1
ATOM 2913 C CA . GLY A 1 384 ? -9.357 -7.483 -4.497 1.00 97.81 384 GLY A CA 1
ATOM 2914 C C . GLY A 1 384 ? -8.851 -6.278 -5.280 1.00 97.81 384 GLY A C 1
ATOM 2915 O O . GLY A 1 384 ? -7.914 -6.395 -6.068 1.00 97.81 384 GLY A O 1
ATOM 2916 N N . THR A 1 385 ? -9.468 -5.127 -5.049 1.00 98.12 385 THR A N 1
ATOM 2917 C CA . THR A 1 385 ? -9.125 -3.850 -5.683 1.00 98.12 385 THR A CA 1
ATOM 2918 C C . THR A 1 385 ? -8.838 -2.804 -4.610 1.00 98.12 385 THR A C 1
ATOM 2920 O O . THR A 1 385 ? -9.424 -2.853 -3.526 1.00 98.12 385 THR A O 1
ATOM 2923 N N . ALA A 1 386 ? -7.917 -1.891 -4.896 1.00 98.44 386 ALA A N 1
ATOM 2924 C CA . ALA A 1 386 ? -7.639 -0.714 -4.086 1.00 98.44 386 ALA A CA 1
ATOM 2925 C C . ALA A 1 386 ? -8.153 0.530 -4.818 1.00 98.44 386 ALA A C 1
ATOM 2927 O O . ALA A 1 386 ? -7.989 0.643 -6.033 1.00 98.44 386 ALA A O 1
ATOM 2928 N N . PHE A 1 387 ? -8.770 1.450 -4.075 1.00 98.25 387 PHE A N 1
ATOM 2929 C CA . PHE A 1 387 ? -9.303 2.693 -4.620 1.00 98.25 387 PHE A CA 1
ATOM 2930 C C . PHE A 1 387 ? -8.818 3.915 -3.841 1.00 98.25 387 PHE A C 1
ATOM 2932 O O . PHE A 1 387 ? -8.701 3.880 -2.615 1.00 98.25 387 PHE A O 1
ATOM 2939 N N . HIS A 1 388 ? -8.621 5.004 -4.571 1.00 98.12 388 HIS A N 1
ATOM 2940 C CA . HIS A 1 388 ? -8.456 6.366 -4.089 1.00 98.12 388 HIS A CA 1
ATOM 2941 C C . HIS A 1 388 ? -9.745 7.160 -4.352 1.00 98.12 388 HIS A C 1
ATOM 2943 O O . HIS A 1 388 ? -10.565 6.778 -5.183 1.00 98.12 388 HIS A O 1
ATOM 2949 N N . CYS A 1 389 ? -9.934 8.266 -3.634 1.00 96.19 389 CYS A N 1
ATOM 2950 C CA . CYS A 1 389 ? -11.156 9.073 -3.686 1.00 96.19 389 CYS A CA 1
ATOM 2951 C C . CYS A 1 389 ? -10.922 10.500 -4.206 1.00 96.19 389 CYS A C 1
ATOM 2953 O O . CYS A 1 389 ? -11.649 11.419 -3.833 1.00 96.19 389 CYS A O 1
ATOM 2955 N N . TYR A 1 390 ? -9.894 10.715 -5.036 1.00 96.44 390 TYR A N 1
ATOM 2956 C CA . TYR A 1 390 ? -9.593 12.051 -5.566 1.00 96.44 390 TYR A CA 1
ATOM 2957 C C . TYR A 1 390 ? -10.531 12.463 -6.711 1.00 96.44 390 TYR A C 1
ATOM 2959 O O . TYR A 1 390 ? -10.704 13.655 -6.957 1.00 96.44 390 TYR A O 1
ATOM 2967 N N . ALA A 1 391 ? -11.145 11.490 -7.390 1.00 96.06 391 ALA A N 1
ATOM 2968 C CA . ALA A 1 391 ? -12.112 11.690 -8.465 1.00 96.06 391 ALA A CA 1
ATOM 2969 C C . ALA A 1 391 ? -13.109 10.518 -8.538 1.00 96.06 391 ALA A C 1
ATOM 2971 O O . ALA A 1 391 ? -12.794 9.412 -8.097 1.00 96.06 391 ALA A O 1
ATOM 2972 N N . GLY A 1 392 ? -14.287 10.766 -9.120 1.00 94.50 392 GLY A N 1
ATOM 2973 C CA . GLY A 1 392 ? -15.369 9.783 -9.275 1.00 94.50 392 GLY A CA 1
ATOM 2974 C C . GLY A 1 392 ? -16.314 9.689 -8.070 1.00 94.50 392 GLY A C 1
ATOM 2975 O O . GLY A 1 392 ? -16.178 10.454 -7.113 1.00 94.50 392 GLY A O 1
ATOM 2976 N N . GLN A 1 393 ? -17.295 8.779 -8.144 1.00 86.69 393 GLN A N 1
ATOM 2977 C CA . GLN A 1 393 ? -18.287 8.511 -7.091 1.00 86.69 393 GLN A CA 1
ATOM 2978 C C . GLN A 1 393 ? -18.748 7.054 -7.078 1.00 86.69 393 GLN A C 1
ATOM 2980 O O . GLN A 1 393 ? -18.822 6.460 -8.178 1.00 86.69 393 GLN A O 1
#

Organism: Alexandrium catenella (NCBI:txid2925)